Protein 3M33 (pdb70)

Radius of gyration: 22.01 Å; Cα contacts (8 Å, |Δi|>4): 897; chains: 2; bounding box: 43×54×57 Å

Secondary structure (DSSP, 8-state):
-HHHHHHHHHHTTTS--S--EESSS-TTHHHHHHHHHH--TT-EEEEES-TTSHHHHHHGGGSSEEEEEES-HHHHHHHHHH-TTSEEEE--S-SSPPTT----EEEEEEES--SGGGGGHHHHEEEEEEEEEEESSS--THHHHHHHHTTPEEEEEEEEEEEEE--SHHHH----------HHHHHHH--TT--EEEEEEEEEEE--/--HHHHHHHHHHS-SS--EESSS-TTHHHHHHHHHH--TT-EEEEE--TT-HHHHHHGGGSSEEEEEES-HHHHHHHHHH-TTSEEEE--S-SSPPTT----EEEEEEES--GGGGGGHHHHEEEEEEEEEEESSS--THHHHHHHHTT-EEEEEEEEEEEEE--SHHHH----------HHHHHTT--TT--EEEEEEEEEEE---

Nearest PDB structures (foldseek):
  3m33-assembly1_A  TM=1.005E+00  e=6.897E-48  Deinococcus radiodurans
  3px3-assembly1_D  TM=5.861E-01  e=2.150E-07  Streptomyces fradiae
  3px2-assembly1_D  TM=5.659E-01  e=1.364E-07  Streptomyces fradiae
  6nvm-assembly1_A  TM=5.833E-01  e=5.005E-07  Saccharopolyspora erythraea
  6m81-assembly1_C-2  TM=5.749E-01  e=4.690E-07  Streptomyces fradiae

Foldseek 3Di:
DVVVVVVLCQQCVQHQNFDKDFPDDDQCPVLVVVLQVQAALAFFEEEEACRLAPPCLVVVVRHVAYEYEDADPVRVVSNCVSHVRYHYDHDPLDDDDPPPSDDAGQEYEYEQHDLCVLLCNVVHHDANHKYKYKHFAQDDPVNVVSNVVVQKFWPDKDRDKTKMARQDPVRQCSCVCPHGDDVVCQVPPQDNSSTDIGIMMITMIHRD/DCVVLCVQLCVVPVVFDKDFPDDDQCVVVVVVVLVQFALAFAEEEAACQLPPCCLVCVVSHVAYEYEHQDPSSQVNNCVSRVRHHYDNDHLDDDDPPPSDDAGQEYEYEQHDLNNLLCCVVHHDANHKYKYKHFAQDDPVNVVSCVVVQKDWPDKDKTKTKMARQDPVSVCCCVVPHGDDPVVQVVDQDNRHTDIGIMIITMIHRPD

CATH classification: 3.40.50.150

Sequence (415 aa):
RESYDRLARELGGYRHPWARVLSGPDPELTFDLWLSRLLTPQTRVLEAGCGHGPDAARFGPQAARWAAYDFSPELLKLARANAPHADVYEWNGKGELPAGLGAPFGLIVSRRGPTSVILRLPELAAPDAHFLYVGPRLNVPEVPERLAAVGWDIVAEDHVSVLAHAPTWEDWQRGEFGKLARRADWDAEATVRGPYREERHLVLARQLSYDRLARELGGYRHPWARVLSGPDPELTFDLWLSRLLTPQTRVLEAGCGHGPDAARFGPQAARWAAYDFSPELLKLARANAPHADVYEWNGKGELPAGLGAPFGLIVSRRGPTSVILRLPELAAPDAHFLYVGPRLNVPEVPERLAAVGWDIVAEDHVSVLAHAPTWEDWQRGEFGKLARRADWDAEATVRGPYREERHLVLARQLG

InterPro domains:
  IPR029063 S-adenosyl-L-methionine-dependent methyltransferase superfamily [G3DSA:3.40.50.150] (1-223)
  IPR029063 S-adenosyl-L-methionine-dependent methyltransferase superfamily [SSF53335] (6-173)

B-factor: mean 53.89, std 21.98, range [25.3, 152.82]

Solvent-accessible surface area: 19216 Å² total

Structure (mmCIF, N/CA/C/O backbone):
data_3M33
#
_entry.id   3M33
#
_cell.length_a   104.579
_cell.length_b   104.579
_cell.length_c   125.880
_cell.angle_alpha   90.00
_cell.angle_beta   90.00
_cell.angle_gamma   120.00
#
_symmetry.space_group_name_H-M   'P 62'
#
loop_
_entity.id
_entity.type
_entity.pdbx_description
1 polymer 'Uncharacterized protein'
2 non-polymer 'CHLORIDE ION'
3 non-polymer 'SULFATE ION'
4 non-polymer GLYCEROL
5 water water
#
loop_
_atom_site.group_PDB
_atom_site.id
_atom_site.type_symbol
_atom_site.label_atom_id
_atom_site.label_alt_id
_atom_site.label_comp_id
_atom_site.label_asym_id
_atom_site.label_entity_id
_atom_site.label_seq_id
_atom_site.pdbx_PDB_ins_code
_atom_site.Cartn_x
_atom_site.Cartn_y
_atom_site.Cartn_z
_atom_site.occupancy
_atom_site.B_iso_or_equiv
_atom_site.auth_seq_id
_atom_site.auth_comp_id
_atom_site.auth_asym_id
_atom_site.auth_atom_id
_atom_site.pdbx_PDB_model_num
ATOM 1 N N . ARG A 1 8 ? -9.191 62.325 9.286 1.00 133.64 5 ARG A N 1
ATOM 2 C CA . ARG A 1 8 ? -10.147 61.229 9.402 1.00 135.14 5 ARG A CA 1
ATOM 3 C C . ARG A 1 8 ? -9.616 60.138 10.326 1.00 135.32 5 ARG A C 1
ATOM 4 O O . ARG A 1 8 ? -8.409 60.042 10.557 1.00 132.06 5 ARG A O 1
ATOM 6 N N . GLU A 1 9 ? -10.523 59.322 10.857 1.00 138.13 6 GLU A N 1
ATOM 7 C CA . GLU A 1 9 ? -10.146 58.229 11.746 1.00 137.01 6 GLU A CA 1
ATOM 8 C C . GLU A 1 9 ? -9.646 57.045 10.930 1.00 136.76 6 GLU A C 1
ATOM 9 O O . GLU A 1 9 ? -8.865 56.225 11.417 1.00 135.65 6 GLU A O 1
ATOM 15 N N . SER A 1 10 ? -10.099 56.965 9.683 1.00 137.89 7 SER A N 1
ATOM 16 C CA . SER A 1 10 ? -9.670 55.905 8.781 1.00 136.34 7 SER A CA 1
ATOM 17 C C . SER A 1 10 ? -8.179 56.024 8.481 1.00 132.88 7 SER A C 1
ATOM 18 O O . SER A 1 10 ? -7.519 55.030 8.173 1.00 129.19 7 SER A O 1
ATOM 21 N N . TYR A 1 11 ? -7.657 57.246 8.579 1.00 131.49 8 TYR A N 1
ATOM 22 C CA . TYR A 1 11 ? -6.234 57.498 8.366 1.00 125.09 8 TYR A CA 1
AT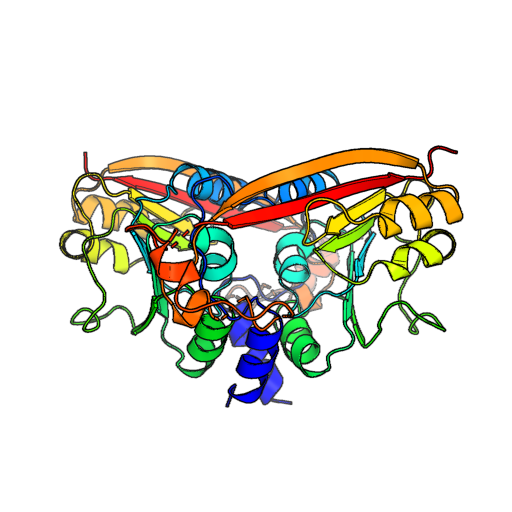OM 23 C C . TYR A 1 11 ? -5.395 57.077 9.568 1.00 117.02 8 TYR A C 1
ATOM 24 O O . TYR A 1 11 ? -4.359 56.430 9.416 1.00 115.31 8 TYR A O 1
ATOM 33 N N . ASP A 1 12 ? -5.841 57.453 10.762 1.00 110.56 9 ASP A N 1
ATOM 34 C CA . ASP A 1 12 ? -5.136 57.084 11.983 1.00 102.91 9 ASP A CA 1
ATOM 35 C C . ASP A 1 12 ? -4.956 55.569 12.062 1.00 90.86 9 ASP A C 1
ATOM 36 O O . ASP A 1 12 ? -3.843 55.082 12.264 1.00 87.92 9 ASP A O 1
ATOM 41 N N . ARG A 1 13 ? -6.051 54.831 11.890 1.00 81.17 10 ARG A N 1
ATOM 42 C CA . ARG A 1 13 ? -5.998 53.372 11.909 1.00 76.68 10 ARG A CA 1
ATOM 43 C C . ARG A 1 13 ? -4.940 52.884 10.929 1.00 64.97 10 ARG A C 1
ATOM 44 O O . ARG A 1 13 ? -4.027 52.154 11.301 1.00 61.05 10 ARG A O 1
ATOM 52 N N . LEU A 1 14 ? -5.069 53.306 9.676 1.00 63.67 11 LEU A N 1
ATOM 53 C CA . LEU A 1 14 ? -4.118 52.929 8.641 1.00 62.47 11 LEU A CA 1
ATOM 54 C C . LEU A 1 14 ? -2.694 53.202 9.110 1.00 58.18 11 LEU A C 1
ATOM 55 O O . LEU A 1 14 ? -1.823 52.324 9.039 1.00 58.91 11 LEU A O 1
ATOM 60 N N . ALA A 1 15 ? -2.476 54.415 9.615 1.00 57.16 12 ALA A N 1
ATOM 61 C CA . ALA A 1 15 ? -1.158 54.836 10.096 1.00 59.63 12 ALA A CA 1
ATOM 62 C C . ALA A 1 15 ? -0.661 53.993 11.277 1.00 52.64 12 ALA A C 1
ATOM 63 O O . ALA A 1 15 ? 0.488 53.567 11.298 1.00 52.14 12 ALA A O 1
ATOM 65 N N . ARG A 1 16 ? -1.528 53.752 12.257 1.00 56.42 13 ARG A N 1
ATOM 66 C CA . ARG A 1 16 ? -1.167 52.873 13.361 1.00 57.34 13 ARG A CA 1
ATOM 67 C C . ARG A 1 16 ? -0.764 51.530 12.791 1.00 55.78 13 ARG A C 1
ATOM 68 O O . ARG A 1 16 ? 0.226 50.940 13.222 1.00 49.00 13 ARG A O 1
ATOM 76 N N . GLU A 1 17 ? -1.521 51.059 11.801 1.00 49.73 14 GLU A N 1
ATOM 77 C CA . GLU A 1 17 ? -1.295 49.724 11.263 1.00 56.22 14 GLU A CA 1
ATOM 78 C C . GLU A 1 17 ? -0.018 49.601 10.416 1.00 58.84 14 GLU A C 1
ATOM 79 O O . GLU A 1 17 ? 0.799 48.704 10.650 1.00 52.55 14 GLU A O 1
ATOM 85 N N . LEU A 1 18 ? 0.181 50.506 9.463 1.00 56.76 15 LEU A N 1
ATOM 86 C CA . LEU A 1 18 ? 1.400 50.447 8.667 1.00 53.48 15 LEU A CA 1
ATOM 87 C C . LEU A 1 18 ? 2.611 50.730 9.556 1.00 53.42 15 LEU A C 1
ATOM 88 O O . LEU A 1 18 ? 3.710 50.250 9.283 1.00 53.33 15 LEU A O 1
ATOM 93 N N . GLY A 1 19 ? 2.396 51.484 10.634 1.00 57.63 16 GLY A N 1
ATOM 94 C CA . GLY A 1 19 ? 3.478 51.857 11.534 1.00 58.93 16 GLY A CA 1
ATOM 95 C C . GLY A 1 19 ? 3.696 50.945 12.736 1.00 57.40 16 GLY A C 1
ATOM 96 O O . GLY A 1 19 ? 4.581 51.196 13.559 1.00 54.09 16 GLY A O 1
ATOM 97 N N . GLY A 1 20 ? 2.906 49.878 12.824 1.00 54.56 17 GLY A N 1
ATOM 98 C CA . GLY A 1 20 ? 2.907 48.999 13.984 1.00 58.52 17 GLY A CA 1
ATOM 99 C C . GLY A 1 20 ? 4.256 48.527 14.514 1.00 57.28 17 GLY A C 1
ATOM 100 O O . GLY A 1 20 ? 4.400 48.311 15.719 1.00 59.44 17 GLY A O 1
ATOM 101 N N . TYR A 1 21 ? 5.234 48.359 13.625 1.00 47.01 18 TYR A N 1
ATOM 102 C CA . TYR A 1 21 ? 6.557 47.853 14.007 1.00 47.46 18 TYR A CA 1
ATOM 103 C C . TYR A 1 21 ? 7.652 48.927 13.933 1.00 49.85 18 TYR A C 1
ATOM 104 O O . TYR A 1 21 ? 8.848 48.607 13.895 1.00 42.52 18 TYR A O 1
ATOM 113 N N . ARG A 1 22 ? 7.244 50.198 13.931 1.00 39.48 19 ARG A N 1
ATOM 114 C CA . ARG A 1 22 ? 8.204 51.307 13.946 1.00 45.97 19 ARG A CA 1
ATOM 115 C C . ARG A 1 22 ? 7.944 52.276 15.105 1.00 49.67 19 ARG A C 1
ATOM 116 O O . ARG A 1 22 ? 6.899 52.229 15.751 1.00 48.47 19 ARG A O 1
ATOM 124 N N . HIS A 1 23 ? 8.901 53.157 15.364 1.00 48.96 20 HIS A N 1
ATOM 125 C CA . HIS A 1 23 ? 8.676 54.273 16.264 1.00 46.04 20 HIS A CA 1
ATOM 126 C C . HIS A 1 23 ? 7.885 55.346 15.503 1.00 51.00 20 HIS A C 1
ATOM 127 O O . HIS A 1 23 ? 8.236 55.670 14.383 1.00 52.87 20 HIS A O 1
ATOM 134 N N . PRO A 1 24 ? 6.803 55.875 16.108 1.00 48.56 21 PRO A N 1
ATOM 135 C CA . PRO A 1 24 ? 5.795 56.758 15.481 1.00 49.62 21 PRO A CA 1
ATOM 136 C C . PRO A 1 24 ? 6.211 58.220 15.321 1.00 51.73 21 PRO A C 1
ATOM 137 O O . PRO A 1 24 ? 5.576 58.956 14.570 1.00 54.21 21 PRO A O 1
ATOM 141 N N . TRP A 1 25 ? 7.241 58.641 16.043 1.00 49.94 22 TRP A N 1
ATOM 142 C CA . TRP A 1 25 ? 7.655 60.035 16.026 1.00 48.87 22 TRP A CA 1
ATOM 143 C C . TRP A 1 25 ? 8.673 60.309 14.912 1.00 49.69 22 TRP A C 1
ATOM 144 O O . TRP A 1 25 ? 9.332 59.396 14.430 1.00 49.73 22 TRP A O 1
ATOM 155 N N . ALA A 1 26 ? 8.765 61.563 14.486 1.00 40.30 23 ALA A N 1
ATOM 156 C CA . ALA A 1 26 ? 9.788 61.983 13.546 1.00 44.94 23 ALA A CA 1
ATOM 157 C C . ALA A 1 26 ? 11.148 61.948 14.240 1.00 50.33 23 ALA A C 1
ATOM 158 O O . ALA A 1 26 ? 11.263 62.345 15.401 1.00 41.80 23 ALA A O 1
ATOM 160 N N . ARG A 1 27 ? 12.170 61.465 13.532 1.00 47.54 24 ARG A N 1
ATOM 161 C CA . ARG A 1 27 ? 13.516 61.356 14.092 1.00 40.42 24 ARG A CA 1
ATOM 162 C C . ARG A 1 27 ? 14.545 61.382 12.978 1.00 40.57 24 ARG A C 1
ATOM 163 O O . ARG A 1 27 ? 14.277 60.894 11.880 1.00 42.52 24 ARG A O 1
ATOM 171 N N . VAL A 1 28 ? 15.712 61.961 13.260 1.00 40.30 25 VAL A N 1
ATOM 172 C CA . VAL A 1 28 ? 16.852 61.931 12.346 1.00 39.27 25 VAL A CA 1
ATOM 173 C C . VAL A 1 28 ? 18.011 61.169 13.008 1.00 43.80 25 VAL A C 1
ATOM 174 O O . VAL A 1 28 ? 18.411 61.480 14.132 1.00 40.75 25 VAL A O 1
ATOM 178 N N . LEU A 1 29 ? 18.550 60.173 12.317 1.00 43.16 26 LEU A N 1
ATOM 179 C CA . LEU A 1 29 ? 19.683 59.412 12.838 1.00 38.26 26 LEU A CA 1
ATOM 180 C C . LEU A 1 29 ? 20.973 60.203 12.650 1.00 40.23 26 LEU A C 1
ATOM 181 O O . LEU A 1 29 ? 21.221 60.726 11.563 1.00 44.24 26 LEU A O 1
ATOM 186 N N . SER A 1 30 ? 21.799 60.289 13.694 1.00 39.12 27 SER A N 1
ATOM 187 C CA . SER A 1 30 ? 23.132 60.875 13.547 1.00 34.72 27 SER A CA 1
ATOM 188 C C . SER A 1 30 ? 24.150 59.837 13.101 1.00 33.98 27 SER A C 1
ATOM 189 O O . SER A 1 30 ? 25.251 60.178 12.714 1.00 39.90 27 SER A O 1
ATOM 192 N N . GLY A 1 31 ? 23.796 58.562 13.176 1.00 34.35 28 GLY A N 1
ATOM 193 C CA . GLY A 1 31 ? 24.684 57.508 12.692 1.00 32.19 28 GLY A CA 1
ATOM 194 C C . GLY A 1 31 ? 23.914 56.459 11.887 1.00 37.26 28 GLY A C 1
ATOM 195 O O . GLY A 1 31 ? 22.738 56.643 11.626 1.00 38.73 28 GLY A O 1
ATOM 196 N N . PRO A 1 32 ? 24.584 55.364 11.486 1.00 36.78 29 PRO A N 1
ATOM 197 C CA . PRO A 1 32 ? 24.000 54.305 10.649 1.00 35.69 29 PRO A CA 1
ATOM 198 C C . PRO A 1 32 ? 22.735 53.705 11.271 1.00 39.89 29 PRO A C 1
ATOM 199 O O . PRO A 1 32 ? 22.692 53.502 12.485 1.00 36.45 29 PRO A O 1
ATOM 203 N N . ASP A 1 33 ? 21.739 53.406 10.443 1.00 32.11 30 ASP A N 1
ATOM 204 C CA . ASP A 1 33 ? 20.494 52.794 10.911 1.00 34.35 30 ASP A CA 1
ATOM 205 C C . ASP A 1 33 ? 20.849 51.575 11.721 1.00 31.02 30 ASP A C 1
ATOM 206 O O . ASP A 1 33 ? 21.603 50.745 11.254 1.00 33.72 30 ASP A O 1
ATOM 211 N N . PRO A 1 34 ? 20.305 51.453 12.941 1.00 33.39 31 PRO A N 1
ATOM 212 C CA . PRO A 1 34 ? 20.712 50.337 13.802 1.00 36.63 31 PRO A CA 1
ATOM 213 C C . PRO A 1 34 ? 20.135 48.986 13.382 1.00 42.17 31 PRO A C 1
ATOM 214 O O . PRO A 1 34 ? 20.433 47.992 14.046 1.00 39.68 31 PRO A O 1
ATOM 218 N N . GLU A 1 35 ? 19.340 48.931 12.314 1.00 38.16 32 GLU A N 1
ATOM 219 C CA . GLU A 1 35 ? 18.872 47.633 11.810 1.00 34.08 32 GLU A CA 1
ATOM 220 C C . GLU A 1 35 ? 19.601 47.172 10.554 1.00 29.55 32 GLU A C 1
ATOM 221 O O . GLU A 1 35 ? 19.272 46.133 10.001 1.00 36.13 32 GLU A O 1
ATOM 227 N N . LEU A 1 36 ? 20.607 47.919 10.107 1.00 31.44 33 LEU A N 1
ATOM 228 C CA . LEU A 1 36 ? 21.380 47.490 8.928 1.00 35.39 33 LEU A CA 1
ATOM 229 C C . LEU A 1 36 ? 21.976 46.092 9.101 1.00 39.22 33 LEU A C 1
ATOM 230 O O . LEU A 1 36 ? 22.010 45.308 8.154 1.00 38.40 33 LEU A O 1
ATOM 235 N N . THR A 1 37 ? 22.449 45.781 10.306 1.00 35.61 34 THR A N 1
ATOM 236 C CA . THR A 1 37 ? 23.137 44.509 10.530 1.00 36.82 34 THR A CA 1
ATOM 237 C C . THR A 1 37 ? 22.141 43.375 10.422 1.00 32.62 34 THR A C 1
ATOM 238 O O . THR A 1 37 ? 22.446 42.317 9.878 1.00 36.39 34 THR A O 1
ATOM 242 N N . PHE A 1 38 ? 20.926 43.622 10.902 1.00 29.92 35 PHE A N 1
ATOM 243 C CA . PHE A 1 38 ? 19.859 42.638 10.810 1.00 26.14 35 PHE A CA 1
ATOM 244 C C . PHE A 1 38 ? 19.552 42.332 9.338 1.00 32.40 35 PHE A C 1
ATOM 245 O O . PHE A 1 38 ? 19.378 41.177 8.962 1.00 34.19 35 PHE A O 1
ATOM 253 N N . ASP A 1 39 ? 19.482 43.364 8.504 1.00 34.14 36 ASP A N 1
ATOM 254 C CA . ASP A 1 39 ? 19.228 43.150 7.076 1.00 35.60 36 ASP A CA 1
ATOM 255 C C . ASP A 1 39 ? 20.343 42.325 6.458 1.00 31.01 36 ASP A C 1
ATOM 256 O O . ASP A 1 39 ? 20.079 41.430 5.676 1.00 36.22 36 ASP A O 1
ATOM 261 N N . LEU A 1 40 ? 21.592 42.659 6.777 1.00 37.52 37 LEU A N 1
ATOM 262 C CA . LEU A 1 40 ? 22.725 41.889 6.273 1.00 32.70 37 LEU A CA 1
ATOM 263 C C . LEU A 1 40 ? 22.667 40.423 6.708 1.00 34.38 37 LEU A C 1
ATOM 264 O O . LEU A 1 40 ? 22.893 39.528 5.905 1.00 32.54 37 LEU A O 1
ATOM 269 N N . TRP A 1 41 ? 22.388 40.179 7.988 1.00 28.63 38 TRP A N 1
ATOM 270 C CA . TRP A 1 41 ? 22.348 38.810 8.490 1.00 30.79 38 TRP A CA 1
ATOM 271 C C . TRP A 1 41 ? 21.222 38.038 7.799 1.00 39.93 38 TRP A C 1
ATOM 272 O O . TRP A 1 41 ? 21.387 36.878 7.418 1.00 37.21 38 TRP A O 1
ATOM 283 N N . LEU A 1 42 ? 20.072 38.689 7.642 1.00 33.24 39 LEU A N 1
ATOM 284 C CA . LEU A 1 42 ? 18.928 38.030 7.030 1.00 34.06 39 LEU A CA 1
ATOM 285 C C . LEU A 1 42 ? 19.260 37.656 5.585 1.00 30.72 39 LEU A C 1
ATOM 286 O O . LEU A 1 42 ? 19.042 36.538 5.146 1.00 37.10 39 LEU A O 1
ATOM 291 N N . SER A 1 43 ? 19.819 38.610 4.855 1.00 37.96 40 SER A N 1
ATOM 292 C CA . SER A 1 43 ? 20.182 38.374 3.474 1.00 40.59 40 SER A CA 1
ATOM 293 C C . SER A 1 43 ? 21.140 37.181 3.323 1.00 41.64 40 SER A C 1
ATOM 294 O O . SER A 1 43 ? 20.966 36.362 2.418 1.00 36.61 40 SER A O 1
ATOM 297 N N . ARG A 1 44 ? 22.133 37.069 4.211 1.00 39.52 41 ARG A N 1
ATOM 298 C CA . ARG A 1 44 ? 23.092 35.959 4.143 1.00 36.94 41 ARG A CA 1
ATOM 299 C C . ARG A 1 44 ? 22.416 34.609 4.359 1.00 41.69 41 ARG A C 1
ATOM 300 O O . ARG A 1 44 ? 22.868 33.595 3.843 1.00 43.37 41 ARG A O 1
ATOM 308 N N . LEU A 1 45 ? 21.338 34.593 5.139 1.00 43.24 42 LEU A N 1
ATOM 309 C CA . LEU A 1 45 ? 20.642 33.345 5.474 1.00 32.09 42 LEU A CA 1
ATOM 310 C C . LEU A 1 45 ? 19.647 32.828 4.417 1.00 36.59 42 LEU A C 1
ATOM 311 O O . LEU A 1 45 ? 19.116 31.727 4.555 1.00 40.70 42 LEU A O 1
ATOM 316 N N . LEU A 1 46 ? 19.374 33.611 3.381 1.00 34.28 43 LEU A N 1
ATOM 317 C CA . LEU A 1 46 ? 18.334 33.225 2.419 1.00 34.62 43 LEU A CA 1
ATOM 318 C C . LEU A 1 46 ? 18.925 32.554 1.178 1.00 35.48 43 LEU A C 1
ATOM 319 O O . LEU A 1 46 ? 19.822 33.100 0.546 1.00 34.54 43 LEU A O 1
ATOM 324 N N . THR A 1 47 ? 18.411 31.379 0.831 1.00 37.05 44 THR A N 1
ATOM 325 C CA . THR A 1 47 ? 18.793 30.714 -0.412 1.00 38.08 44 THR A CA 1
ATOM 326 C C . THR A 1 47 ? 17.525 30.250 -1.115 1.00 34.16 44 THR A C 1
ATOM 327 O O . THR A 1 47 ? 16.470 30.191 -0.486 1.00 38.77 44 THR A O 1
ATOM 331 N N . PRO A 1 48 ? 17.621 29.901 -2.412 1.00 37.44 45 PRO A N 1
ATOM 332 C CA . PRO A 1 48 ? 16.433 29.444 -3.149 1.00 40.45 45 PRO A CA 1
ATOM 333 C C . PRO A 1 48 ? 15.895 28.115 -2.621 1.00 42.87 45 PRO A C 1
ATOM 334 O O . PRO A 1 48 ? 14.887 27.644 -3.125 1.00 46.08 45 PRO A O 1
ATOM 338 N N . GLN A 1 49 ? 16.556 27.517 -1.632 1.00 38.07 46 GLN A N 1
ATOM 339 C CA . GLN A 1 49 ? 16.019 26.330 -0.973 1.00 38.78 46 GLN A CA 1
ATOM 340 C C . GLN A 1 49 ? 15.394 26.637 0.398 1.00 42.41 46 GLN A C 1
ATOM 341 O O . GLN A 1 49 ? 14.795 25.768 1.007 1.00 46.42 46 GLN A O 1
ATOM 347 N N . THR A 1 50 ? 15.542 27.860 0.898 1.00 40.12 47 THR A N 1
ATOM 348 C CA . THR A 1 50 ? 15.105 28.174 2.271 1.00 39.14 47 THR A CA 1
ATOM 349 C C . THR A 1 50 ? 13.594 28.347 2.422 1.00 34.28 47 THR A C 1
ATOM 350 O O . THR A 1 50 ? 12.988 29.137 1.702 1.00 39.80 47 THR A O 1
ATOM 354 N N . ARG A 1 51 ? 13.002 27.619 3.368 1.00 35.11 48 ARG A N 1
ATOM 355 C CA . ARG A 1 51 ? 11.609 27.816 3.764 1.00 38.29 48 ARG A CA 1
ATOM 356 C C . ARG A 1 51 ? 11.543 28.749 4.967 1.00 36.27 48 ARG A C 1
ATOM 357 O O . ARG A 1 51 ? 12.055 28.430 6.044 1.00 37.79 48 ARG A O 1
ATOM 365 N N . VAL A 1 52 ? 10.888 29.888 4.789 1.00 34.19 49 VAL A N 1
ATOM 366 C CA . VAL A 1 52 ? 10.875 30.921 5.808 1.00 32.56 49 VAL A CA 1
ATOM 367 C C . VAL A 1 52 ? 9.506 31.049 6.468 1.00 32.02 49 VAL A C 1
ATOM 368 O O . VAL A 1 52 ? 8.474 30.957 5.805 1.00 36.43 49 VAL A O 1
ATOM 372 N N . LEU A 1 53 ? 9.514 31.236 7.782 1.00 31.97 50 LEU A N 1
ATOM 373 C CA . LEU A 1 53 ? 8.337 31.665 8.519 1.00 33.65 50 LEU A CA 1
ATOM 374 C C . LEU A 1 53 ? 8.626 33.011 9.173 1.00 35.08 50 LEU A C 1
ATOM 375 O O . LEU A 1 53 ? 9.584 33.146 9.949 1.00 34.83 50 LEU A O 1
ATOM 380 N N . GLU A 1 54 ? 7.808 34.011 8.851 1.00 32.65 51 GLU A N 1
ATOM 381 C CA . GLU A 1 54 ? 7.956 35.333 9.447 1.00 32.13 51 GLU A CA 1
ATOM 382 C C . GLU A 1 54 ? 6.829 35.612 10.421 1.00 37.43 51 GLU A C 1
ATOM 383 O O . GLU A 1 54 ? 5.662 35.612 10.040 1.00 33.69 51 GLU A O 1
ATOM 389 N N . ALA A 1 55 ? 7.180 35.844 11.678 1.00 31.59 52 ALA A N 1
ATOM 390 C CA . ALA A 1 55 ? 6.192 36.201 12.693 1.00 33.71 52 ALA A CA 1
ATOM 391 C C . ALA A 1 55 ? 5.937 37.707 12.700 1.00 32.15 52 ALA A C 1
ATOM 392 O O . ALA A 1 55 ? 6.874 38.517 12.751 1.00 34.75 52 ALA A O 1
ATOM 394 N N . GLY A 1 56 ? 4.667 38.085 12.631 1.00 33.72 53 GLY A N 1
ATOM 395 C CA . GLY A 1 56 ? 4.273 39.487 12.694 1.00 31.24 53 GLY A CA 1
ATOM 396 C C . GLY A 1 56 ? 4.617 40.258 11.437 1.00 38.33 53 GLY A C 1
ATOM 397 O O . GLY A 1 56 ? 5.341 41.254 11.514 1.00 35.89 53 GLY A O 1
ATOM 398 N N . CYS A 1 57 ? 4.082 39.832 10.286 1.00 32.51 54 CYS A N 1
ATOM 399 C CA . CYS A 1 57 ? 4.525 40.395 9.001 1.00 39.66 54 CYS A CA 1
ATOM 400 C C . CYS A 1 57 ? 3.948 41.778 8.706 1.00 44.90 54 CYS A C 1
ATOM 401 O O . CYS A 1 57 ? 4.386 42.440 7.758 1.00 43.61 54 CYS A O 1
ATOM 404 N N . GLY A 1 58 ? 2.964 42.222 9.487 1.00 37.60 55 GLY A N 1
ATOM 405 C CA . GLY A 1 58 ? 2.357 43.514 9.190 1.00 34.19 55 GLY A CA 1
ATOM 406 C C . GLY A 1 58 ? 1.861 43.570 7.747 1.00 40.70 55 GLY A C 1
ATOM 407 O O . GLY A 1 58 ? 1.184 42.639 7.281 1.00 35.75 55 GLY A O 1
ATOM 408 N N . HIS A 1 59 ? 2.192 44.643 7.028 1.00 36.47 56 HIS A N 1
ATOM 409 C CA . HIS A 1 59 ? 1.698 44.807 5.650 1.00 36.65 56 HIS A CA 1
ATOM 410 C C . HIS A 1 59 ? 2.671 44.213 4.615 1.00 40.75 56 HIS A C 1
ATOM 411 O O . HIS A 1 59 ? 2.637 44.568 3.438 1.00 39.38 56 HIS A O 1
ATOM 418 N N . GLY A 1 60 ? 3.546 43.321 5.069 1.00 35.10 57 GLY A N 1
ATOM 419 C CA . GLY A 1 60 ? 4.456 42.594 4.190 1.00 33.46 57 GLY A CA 1
ATOM 420 C C . GLY A 1 60 ? 5.739 43.267 3.697 1.00 36.22 57 GLY A C 1
ATOM 421 O O . GLY A 1 60 ? 6.270 42.895 2.642 1.00 38.38 57 GLY A O 1
ATOM 422 N N . PRO A 1 61 ? 6.267 44.248 4.442 1.00 33.55 58 PRO A N 1
ATOM 423 C CA . PRO A 1 61 ? 7.443 44.882 3.835 1.00 31.14 58 PRO A CA 1
ATOM 424 C C . PRO A 1 61 ? 8.592 43.891 3.665 1.00 39.27 58 PRO A C 1
ATOM 425 O O . PRO A 1 61 ? 9.289 43.935 2.651 1.00 36.52 58 PRO A O 1
ATOM 429 N N . ASP A 1 62 ? 8.813 43.016 4.643 1.00 32.52 59 ASP A N 1
ATOM 430 C CA . ASP A 1 62 ? 9.924 42.082 4.517 1.00 29.97 59 ASP A CA 1
ATOM 431 C C . ASP A 1 62 ? 9.582 40.926 3.582 1.00 34.60 59 ASP A C 1
ATOM 432 O O . ASP A 1 62 ? 10.440 40.446 2.840 1.00 32.53 59 ASP A O 1
ATOM 437 N N . ALA A 1 63 ? 8.333 40.476 3.611 1.00 32.85 60 ALA A N 1
ATOM 438 C CA . ALA A 1 63 ? 7.899 39.468 2.662 1.00 36.10 60 ALA A CA 1
ATOM 439 C C . ALA A 1 63 ? 8.188 39.957 1.241 1.00 38.63 60 ALA A C 1
ATOM 440 O O . ALA A 1 63 ? 8.695 39.212 0.406 1.00 38.46 60 ALA A O 1
ATOM 442 N N . ALA A 1 64 ? 7.886 41.220 0.970 1.00 38.75 61 ALA A N 1
ATOM 443 C CA . ALA A 1 64 ? 8.028 41.745 -0.377 1.00 35.01 61 ALA A CA 1
ATOM 444 C C . ALA A 1 64 ? 9.486 41.902 -0.725 1.00 42.17 61 ALA A C 1
ATOM 445 O O . ALA A 1 64 ? 9.918 41.606 -1.820 1.00 44.56 61 ALA A O 1
ATOM 447 N N . ARG A 1 65 ? 10.251 42.387 0.226 1.00 36.03 62 ARG A N 1
ATOM 448 C CA . ARG A 1 65 ? 11.631 42.715 -0.040 1.00 33.20 62 ARG A CA 1
ATOM 449 C C . ARG A 1 65 ? 12.607 41.511 -0.034 1.00 46.95 62 ARG A C 1
ATOM 450 O O . ARG A 1 65 ? 13.542 41.465 -0.841 1.00 39.93 62 ARG A O 1
ATOM 458 N N . PHE A 1 66 ? 12.401 40.547 0.867 1.00 36.66 63 PHE A N 1
ATOM 459 C CA . PHE A 1 66 ? 13.325 39.409 1.005 1.00 37.10 63 PHE A CA 1
ATOM 460 C C . PHE A 1 66 ? 12.697 38.112 0.530 1.00 42.76 63 PHE A C 1
ATOM 461 O O . PHE A 1 66 ? 13.400 37.158 0.201 1.00 50.42 63 PHE A O 1
ATOM 469 N N . GLY A 1 67 ? 11.373 38.081 0.524 1.00 33.35 64 GLY A N 1
ATOM 470 C CA . GLY A 1 67 ? 10.608 36.907 0.145 1.00 44.06 64 GLY A CA 1
ATOM 471 C C . GLY A 1 67 ? 10.990 36.210 -1.153 1.00 38.99 64 GLY A C 1
ATOM 472 O O . GLY A 1 67 ? 11.067 34.983 -1.191 1.00 35.20 64 GLY A O 1
ATOM 473 N N . PRO A 1 68 ? 11.224 36.974 -2.231 1.00 37.27 65 PRO A N 1
ATOM 474 C CA . PRO A 1 68 ? 11.542 36.283 -3.486 1.00 37.88 65 PRO A CA 1
ATOM 475 C C . PRO A 1 68 ? 12.875 35.534 -3.450 1.00 39.50 65 PRO A C 1
ATOM 476 O O . PRO A 1 68 ? 13.127 34.713 -4.329 1.00 40.62 65 PRO A O 1
ATOM 480 N N . GLN A 1 69 ? 13.702 35.795 -2.446 1.00 37.36 66 GLN A N 1
ATOM 481 C CA . GLN A 1 69 ? 15.032 35.194 -2.386 1.00 37.46 66 GLN A CA 1
ATOM 482 C C . GLN A 1 69 ? 14.952 33.804 -1.777 1.00 38.75 66 GLN A C 1
ATOM 483 O O . GLN A 1 69 ? 15.890 33.018 -1.884 1.00 43.63 66 GLN A O 1
ATOM 489 N N . ALA A 1 70 ? 13.813 33.496 -1.166 1.00 31.34 67 ALA A N 1
ATOM 490 C CA . ALA A 1 70 ? 13.596 32.199 -0.513 1.00 30.44 67 ALA A CA 1
ATOM 491 C C . ALA A 1 70 ? 12.771 31.235 -1.374 1.00 34.02 67 ALA A C 1
ATOM 492 O O . ALA A 1 70 ? 12.130 31.644 -2.337 1.00 41.18 67 ALA A O 1
ATOM 494 N N . ALA A 1 71 ? 12.780 29.954 -1.020 1.00 39.16 68 ALA A N 1
ATOM 495 C CA . ALA A 1 71 ? 11.948 28.966 -1.701 1.00 41.10 68 ALA A CA 1
ATOM 496 C C . ALA A 1 71 ? 10.486 29.230 -1.387 1.00 44.35 68 ALA A C 1
ATOM 497 O O . ALA A 1 71 ? 9.623 29.092 -2.248 1.00 43.97 68 ALA A O 1
ATOM 499 N N . ARG A 1 72 ? 10.219 29.585 -0.133 1.00 39.34 69 ARG A N 1
ATOM 500 C CA . ARG A 1 72 ? 8.864 29.895 0.322 1.00 38.34 69 ARG A CA 1
ATOM 501 C C . ARG A 1 72 ? 8.968 30.887 1.480 1.00 41.00 69 ARG A C 1
ATOM 502 O O . ARG A 1 72 ? 9.821 30.736 2.345 1.00 39.38 69 ARG A O 1
ATOM 510 N N . TRP A 1 73 ? 8.127 31.913 1.477 1.00 36.40 70 TRP A N 1
ATOM 511 C CA . TRP A 1 73 ? 8.059 32.849 2.598 1.00 40.06 70 TRP A CA 1
ATOM 512 C C . TRP A 1 73 ? 6.659 32.782 3.182 1.00 40.57 70 TRP A C 1
ATOM 513 O O . TRP A 1 73 ? 5.726 33.380 2.646 1.00 38.89 70 TRP A O 1
ATOM 524 N N . ALA A 1 74 ? 6.497 32.032 4.264 1.00 36.24 71 ALA A N 1
ATOM 525 C CA . ALA A 1 74 ? 5.219 32.011 4.962 1.00 36.29 71 ALA A CA 1
ATOM 526 C C . ALA A 1 74 ? 5.257 33.122 6.012 1.00 38.38 71 ALA A C 1
ATOM 527 O O . ALA A 1 74 ? 6.307 33.394 6.587 1.00 40.62 71 ALA A O 1
ATOM 529 N N . ALA A 1 75 ? 4.126 33.771 6.258 1.00 37.29 72 ALA A N 1
ATOM 530 C CA . ALA A 1 75 ? 4.110 34.933 7.144 1.00 38.63 72 ALA A CA 1
ATOM 531 C C . ALA A 1 75 ? 2.757 35.039 7.846 1.00 45.20 72 ALA A C 1
ATOM 532 O O . ALA A 1 75 ? 1.725 34.670 7.266 1.00 43.28 72 ALA A O 1
ATOM 534 N N . TYR A 1 76 ? 2.739 35.543 9.079 1.00 33.23 73 TYR A N 1
ATOM 535 C CA . TYR A 1 76 ? 1.447 35.760 9.736 1.00 28.79 73 TYR A CA 1
ATOM 536 C C . TYR A 1 76 ? 1.355 37.014 10.571 1.00 33.53 73 TYR A C 1
ATOM 537 O O . TYR A 1 76 ? 2.348 37.490 11.120 1.00 36.71 73 TYR A O 1
ATOM 546 N N . ASP A 1 77 ? 0.139 37.539 10.668 1.00 40.56 74 ASP A N 1
ATOM 547 C CA . ASP A 1 77 ? -0.177 38.576 11.631 1.00 38.07 74 ASP A CA 1
ATOM 548 C C . ASP A 1 77 ? -1.651 38.508 12.013 1.00 42.09 74 ASP A C 1
ATOM 549 O O . ASP A 1 77 ? -2.410 37.687 11.472 1.00 38.32 74 ASP A O 1
ATOM 554 N N . PHE A 1 78 ? -2.055 39.365 12.949 1.00 36.82 75 PHE A N 1
ATOM 555 C CA . PHE A 1 78 ? -3.412 39.307 13.500 1.00 42.29 75 PHE A CA 1
ATOM 556 C C . PHE A 1 78 ? -4.473 40.044 12.668 1.00 41.32 75 PHE A C 1
ATOM 557 O O . PHE A 1 78 ? -5.543 39.503 12.409 1.00 48.25 75 PHE A O 1
ATOM 565 N N . SER A 1 79 ? -4.176 41.274 12.263 1.00 40.35 76 SER A N 1
ATOM 566 C CA . SER A 1 79 ? -5.160 42.132 11.593 1.00 49.70 76 SER A CA 1
ATOM 567 C C . SER A 1 79 ? -5.519 41.670 10.179 1.00 47.64 76 SER A C 1
ATOM 568 O O . SER A 1 79 ? -4.665 41.638 9.297 1.00 56.75 76 SER A O 1
ATOM 571 N N . PRO A 1 80 ? -6.792 41.318 9.958 1.00 51.28 77 PRO A N 1
ATOM 572 C CA . PRO A 1 80 ? -7.249 40.796 8.661 1.00 53.87 77 PRO A CA 1
ATOM 573 C C . PRO A 1 80 ? -7.062 41.807 7.530 1.00 56.88 77 PRO A C 1
ATOM 574 O O . PRO A 1 80 ? -6.633 41.434 6.434 1.00 58.22 77 PRO A O 1
ATOM 578 N N . GLU A 1 81 ? -7.370 43.074 7.784 1.00 54.44 78 GLU A N 1
ATOM 579 C CA . GLU A 1 81 ? -7.279 44.072 6.726 1.00 62.83 78 GLU A CA 1
ATOM 580 C C . GLU A 1 81 ? -5.808 44.301 6.371 1.00 63.86 78 GLU A C 1
ATOM 581 O O . GLU A 1 81 ? -5.429 44.321 5.201 1.00 65.49 78 GLU A O 1
ATOM 587 N N . LEU A 1 82 ? -4.981 44.439 7.396 1.00 56.45 79 LEU A N 1
ATOM 588 C CA . LEU A 1 82 ? -3.551 44.569 7.212 1.00 51.09 79 LEU A CA 1
ATOM 589 C C . LEU A 1 82 ? -3.001 43.416 6.360 1.00 46.38 79 LEU A C 1
ATOM 590 O O . LEU A 1 82 ? -2.200 43.628 5.453 1.00 43.55 79 LEU A O 1
ATOM 595 N N . LEU A 1 83 ? -3.461 42.200 6.622 1.00 42.89 80 LEU A N 1
ATOM 596 C CA . LEU A 1 83 ? -3.044 41.062 5.813 1.00 42.66 80 LEU A CA 1
ATOM 597 C C . LEU A 1 83 ? -3.434 41.191 4.333 1.00 45.67 80 LEU A C 1
ATOM 598 O O . LEU A 1 83 ? -2.719 40.697 3.464 1.00 49.21 80 LEU A O 1
ATOM 603 N N . LYS A 1 84 ? -4.543 41.863 4.043 1.00 45.93 81 LYS A N 1
ATOM 604 C CA . LYS A 1 84 ? -4.901 42.143 2.647 1.00 53.35 81 LYS A CA 1
ATOM 605 C C . LYS A 1 84 ? -3.796 42.919 1.919 1.00 51.91 81 LYS A C 1
ATOM 606 O O . LYS A 1 84 ? -3.433 42.578 0.790 1.00 50.61 81 LYS A O 1
ATOM 612 N N . LEU A 1 85 ? -3.267 43.958 2.567 1.00 47.07 82 LEU A N 1
ATOM 613 C CA . LEU A 1 85 ? -2.121 44.694 2.036 1.00 42.97 82 LEU A CA 1
ATOM 614 C C . LEU A 1 85 ? -0.904 43.800 1.897 1.00 47.17 82 LEU A C 1
ATOM 615 O O . LEU A 1 85 ? -0.160 43.884 0.912 1.00 50.95 82 LEU A O 1
ATOM 620 N N . ALA A 1 86 ? -0.685 42.937 2.877 1.00 43.78 83 ALA A N 1
ATOM 621 C CA . ALA A 1 86 ? 0.487 42.071 2.801 1.00 44.18 83 ALA A CA 1
ATOM 622 C C . ALA A 1 86 ? 0.395 41.135 1.590 1.00 40.66 83 ALA A C 1
ATOM 623 O O . ALA A 1 86 ? 1.374 40.948 0.880 1.00 43.38 83 ALA A O 1
ATOM 625 N N . ARG A 1 87 ? -0.780 40.564 1.342 1.00 43.38 84 ARG A N 1
ATOM 626 C CA . ARG A 1 87 ? -0.926 39.658 0.200 1.00 53.60 84 ARG A CA 1
ATOM 627 C C . ARG A 1 87 ? -0.656 40.373 -1.132 1.00 54.32 84 ARG A C 1
ATOM 628 O O . ARG A 1 87 ? 0.066 39.850 -1.986 1.00 57.96 84 ARG A O 1
ATOM 636 N N . ALA A 1 88 ? -1.204 41.578 -1.284 1.00 50.08 85 ALA A N 1
ATOM 637 C CA . ALA A 1 88 ? -0.938 42.419 -2.454 1.00 52.13 85 ALA A CA 1
ATOM 638 C C . ALA A 1 88 ? 0.531 42.870 -2.565 1.00 58.79 85 ALA A C 1
ATOM 639 O O . ALA A 1 88 ? 1.097 42.918 -3.661 1.00 59.86 85 ALA A O 1
ATOM 641 N N . ASN A 1 89 ? 1.138 43.200 -1.428 1.00 47.65 86 ASN A N 1
ATOM 642 C CA . ASN A 1 89 ? 2.518 43.661 -1.397 1.00 43.46 86 ASN A CA 1
ATOM 643 C C . ASN A 1 89 ? 3.455 42.520 -1.805 1.00 46.71 86 ASN A C 1
ATOM 644 O O . ASN A 1 89 ? 4.462 42.738 -2.481 1.00 44.87 86 ASN A O 1
ATOM 649 N N . ALA A 1 90 ? 3.110 41.297 -1.412 1.00 38.15 87 ALA A N 1
ATOM 650 C CA . ALA A 1 90 ? 3.974 40.152 -1.695 1.00 44.31 87 ALA A CA 1
ATOM 651 C C . ALA A 1 90 ? 3.205 38.934 -2.207 1.00 46.03 87 ALA A C 1
ATOM 652 O O . ALA A 1 90 ? 2.856 38.047 -1.428 1.00 46.47 87 ALA A O 1
ATOM 654 N N . PRO A 1 91 ? 2.960 38.880 -3.528 1.00 49.83 88 PRO A N 1
ATOM 655 C CA . PRO A 1 91 ? 2.160 37.827 -4.175 1.00 49.24 88 PRO A CA 1
ATOM 656 C C . PRO A 1 91 ? 2.758 36.437 -3.995 1.00 45.23 88 PRO A C 1
ATOM 657 O O . PRO A 1 91 ? 2.038 35.442 -3.971 1.00 50.36 88 PRO A O 1
ATOM 661 N N . HIS A 1 92 ? 4.076 36.371 -3.892 1.00 42.78 89 HIS A N 1
ATOM 662 C CA . HIS A 1 92 ? 4.754 35.097 -3.689 1.00 46.74 89 HIS A CA 1
ATOM 663 C C . HIS A 1 92 ? 4.561 34.559 -2.274 1.00 46.77 89 HIS A C 1
ATOM 664 O O . HIS A 1 92 ? 4.738 33.368 -2.048 1.00 53.09 89 HIS A O 1
ATOM 671 N N . ALA A 1 93 ? 4.211 35.424 -1.321 1.00 40.90 90 ALA A N 1
ATOM 672 C CA . ALA A 1 93 ? 4.164 34.998 0.082 1.00 39.28 90 ALA A CA 1
ATOM 673 C C . ALA A 1 93 ? 2.894 34.236 0.418 1.00 38.62 90 ALA A C 1
ATOM 674 O O . ALA A 1 93 ? 1.846 34.453 -0.195 1.00 41.79 90 ALA A O 1
ATOM 676 N N . ASP A 1 94 ? 2.994 33.318 1.377 1.00 42.45 91 ASP A N 1
ATOM 677 C CA . ASP A 1 94 ? 1.812 32.677 1.941 1.00 42.45 91 ASP A CA 1
ATOM 678 C C . ASP A 1 94 ? 1.482 33.345 3.272 1.00 44.98 91 ASP A C 1
ATOM 679 O O . ASP A 1 94 ? 2.233 33.209 4.232 1.00 39.75 91 ASP A O 1
ATOM 684 N N . VAL A 1 95 ? 0.361 34.053 3.329 1.00 44.74 92 VAL A N 1
ATOM 685 C CA . VAL A 1 95 ? 0.045 34.896 4.487 1.00 43.82 92 VAL A CA 1
ATOM 686 C C . VAL A 1 95 ? -1.133 34.348 5.286 1.00 40.69 92 VAL A C 1
ATOM 687 O O . VAL A 1 95 ? -2.180 34.040 4.728 1.00 45.65 92 VAL A O 1
ATOM 691 N N . TYR A 1 96 ? -0.961 34.263 6.599 1.00 42.91 93 TYR A N 1
ATOM 692 C CA . TYR A 1 96 ? -1.922 33.623 7.494 1.00 39.41 93 TYR A CA 1
ATOM 693 C C . TYR A 1 96 ? -2.363 34.557 8.622 1.00 40.86 93 TYR A C 1
ATOM 694 O O . TYR A 1 96 ? -1.577 35.352 9.143 1.00 41.15 93 TYR A O 1
ATOM 703 N N . GLU A 1 97 ? -3.626 34.445 9.001 1.00 40.23 94 GLU A N 1
ATOM 704 C CA . GLU A 1 97 ? -4.201 35.242 10.072 1.00 38.74 94 GLU A CA 1
ATOM 705 C C . GLU A 1 97 ? -4.071 34.443 11.347 1.00 45.77 94 GLU A C 1
ATOM 706 O O . GLU A 1 97 ? -4.697 33.402 11.489 1.00 52.63 94 GLU A O 1
ATOM 712 N N . TRP A 1 98 ? -3.247 34.915 12.273 1.00 42.62 95 TRP A N 1
ATOM 713 C CA . TRP A 1 98 ? -2.973 34.154 13.479 1.00 39.81 95 TRP A CA 1
ATOM 714 C C . TRP A 1 98 ? -2.530 35.091 14.593 1.00 46.67 95 TRP A C 1
ATOM 715 O O . TRP A 1 98 ? -1.797 36.057 14.354 1.00 45.47 95 TRP A O 1
ATOM 726 N N . ASN A 1 99 ? -2.979 34.808 15.811 1.00 43.06 96 ASN A N 1
ATOM 727 C CA . ASN A 1 99 ? -2.552 35.577 16.973 1.00 42.21 96 ASN A CA 1
ATOM 728 C C . ASN A 1 99 ? -1.364 34.922 17.661 1.00 46.65 96 ASN A C 1
ATOM 729 O O . ASN A 1 99 ? -0.988 35.318 18.760 1.00 44.28 96 ASN A O 1
ATOM 734 N N . GLY A 1 100 ? -0.782 33.913 17.021 1.00 44.50 97 GLY A N 1
ATOM 735 C CA . GLY A 1 100 ? 0.380 33.236 17.578 1.00 43.52 97 GLY A CA 1
ATOM 736 C C . GLY A 1 100 ? 0.089 32.275 18.730 1.00 52.43 97 GLY A C 1
ATOM 737 O O . GLY A 1 100 ? 1.022 31.751 19.343 1.00 48.69 97 GLY A O 1
ATOM 738 N N . LYS A 1 101 ? -1.191 32.035 19.029 1.00 44.33 98 LYS A N 1
ATOM 739 C CA . LYS A 1 101 ? -1.562 31.165 20.152 1.00 45.37 98 LYS A CA 1
ATOM 740 C C . LYS A 1 101 ? -2.348 29.939 19.727 1.00 51.15 98 LYS A C 1
ATOM 741 O O . LYS A 1 101 ? -2.947 29.908 18.652 1.00 52.90 98 LYS A O 1
ATOM 747 N N . GLY A 1 102 ? -2.373 28.930 20.590 1.00 54.21 99 GLY A N 1
ATOM 748 C CA . GLY A 1 102 ? -3.141 27.729 20.308 1.00 50.46 99 GLY A CA 1
ATOM 749 C C . GLY A 1 102 ? -2.525 26.948 19.164 1.00 51.78 99 GLY A C 1
ATOM 750 O O . GLY A 1 102 ? -1.322 27.022 18.941 1.00 51.60 99 GLY A O 1
ATOM 751 N N . GLU A 1 103 ? -3.341 26.202 18.430 1.00 48.74 100 GLU A N 1
ATOM 752 C CA . GLU A 1 103 ? -2.815 25.375 17.349 1.00 55.32 100 GLU A CA 1
ATOM 753 C C . GLU A 1 103 ? -2.326 26.206 16.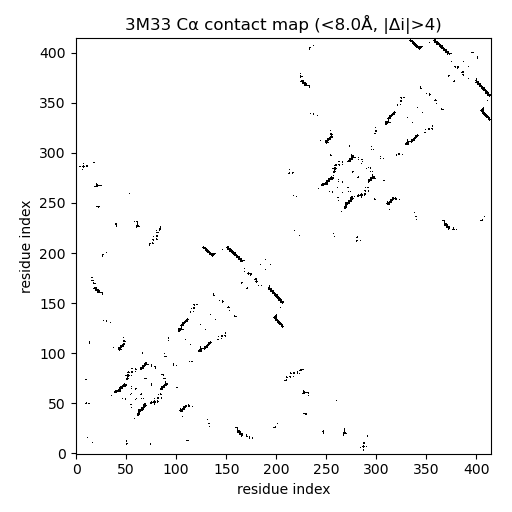166 1.00 55.55 100 GLU A C 1
ATOM 754 O O . GLU A 1 103 ? -2.791 27.325 15.943 1.00 51.51 100 GLU A O 1
ATOM 760 N N . LEU A 1 104 ? -1.376 25.654 15.420 1.00 49.37 101 LEU A N 1
ATOM 761 C CA . LEU A 1 104 ? -0.853 26.327 14.245 1.00 50.10 101 LEU A CA 1
ATOM 762 C C . LEU A 1 104 ? -1.951 26.444 13.201 1.00 53.44 101 LEU A C 1
ATOM 763 O O . LEU A 1 104 ? -2.791 25.558 13.072 1.00 53.35 101 LEU A O 1
ATOM 768 N N . PRO A 1 105 ? -1.949 27.547 12.451 1.00 51.43 102 PRO A N 1
ATOM 769 C CA . PRO A 1 105 ? -2.885 27.708 11.343 1.00 47.96 102 PRO A CA 1
ATOM 770 C C . PRO A 1 105 ? -2.813 26.503 10.438 1.00 50.09 102 PRO A C 1
ATOM 771 O O . PRO A 1 105 ? -1.718 25.995 10.171 1.00 48.82 102 PRO A O 1
ATOM 775 N N . ALA A 1 106 ? -3.965 26.047 9.968 1.00 50.59 103 ALA A N 1
ATOM 776 C CA . ALA A 1 106 ? -3.999 24.936 9.044 1.00 53.88 103 ALA A CA 1
ATOM 777 C C . ALA A 1 106 ? -3.282 25.354 7.776 1.00 52.44 103 ALA A C 1
ATOM 778 O O . ALA A 1 106 ? -3.478 26.463 7.276 1.00 56.65 103 ALA A O 1
ATOM 780 N N . GLY A 1 107 ? -2.429 24.478 7.266 1.00 53.66 104 GLY A N 1
ATOM 781 C CA . GLY A 1 107 ? -1.722 24.770 6.035 1.00 55.73 104 GLY A CA 1
ATOM 782 C C . GLY A 1 107 ? -0.445 25.574 6.192 1.00 51.70 104 GLY A C 1
ATOM 783 O O . GLY A 1 107 ? 0.174 25.932 5.192 1.00 47.10 104 GLY A O 1
ATOM 784 N N . LEU A 1 108 ? -0.040 25.849 7.432 1.00 49.09 105 LEU A N 1
ATOM 785 C CA . LEU A 1 108 ? 1.129 26.697 7.676 1.00 50.83 105 LEU A CA 1
ATOM 786 C C . LEU A 1 108 ? 2.335 26.188 6.894 1.00 49.44 105 LEU A C 1
ATOM 787 O O . LEU A 1 108 ? 3.023 26.959 6.237 1.00 48.61 105 LEU A O 1
ATOM 792 N N . GLY A 1 109 ? 2.578 24.885 6.953 1.00 52.81 106 GLY A N 1
ATOM 793 C CA . GLY A 1 109 ? 3.623 24.289 6.138 1.00 57.22 106 GLY A CA 1
ATOM 794 C C . GLY A 1 109 ? 4.974 24.072 6.807 1.00 54.72 106 GLY A C 1
ATOM 795 O O . GLY A 1 109 ? 5.987 23.961 6.115 1.00 53.27 106 GLY A O 1
ATOM 796 N N . ALA A 1 110 ? 5.000 24.015 8.141 1.00 46.01 107 ALA A N 1
ATOM 797 C CA . ALA A 1 110 ? 6.198 23.578 8.854 1.00 48.52 107 ALA A CA 1
ATOM 798 C C . ALA A 1 110 ? 6.667 22.257 8.236 1.00 56.41 107 ALA A C 1
ATOM 799 O O . ALA A 1 110 ? 5.849 21.507 7.699 1.00 55.83 107 ALA A O 1
ATOM 801 N N . PRO A 1 111 ? 7.975 21.949 8.329 1.00 57.39 108 PRO A N 1
ATOM 802 C CA . PRO A 1 111 ? 9.002 22.660 9.095 1.00 44.66 108 PRO A CA 1
ATOM 803 C C . PRO A 1 111 ? 9.666 23.760 8.276 1.00 44.54 108 PRO A C 1
ATOM 804 O O . PRO A 1 111 ? 9.580 23.754 7.045 1.00 44.29 108 PRO A O 1
ATOM 808 N N . PHE A 1 112 ? 10.323 24.694 8.962 1.00 39.45 109 PHE A N 1
ATOM 809 C CA . PHE A 1 112 ? 10.968 25.822 8.302 1.00 33.38 109 PHE A CA 1
ATOM 810 C C . PHE A 1 112 ? 12.470 25.840 8.594 1.00 39.54 109 PHE A C 1
ATOM 811 O O . PHE A 1 112 ? 12.905 25.412 9.666 1.00 44.30 109 PHE A O 1
ATOM 819 N N . GLY A 1 113 ? 13.262 26.335 7.646 1.00 39.63 110 GLY A N 1
ATOM 820 C CA . GLY A 1 113 ? 14.691 26.485 7.865 1.00 39.79 110 GLY A CA 1
ATOM 821 C C . GLY A 1 113 ? 15.045 27.822 8.503 1.00 39.63 110 GLY A C 1
ATOM 822 O O . GLY A 1 113 ? 16.132 28.002 9.056 1.00 42.21 110 GLY A O 1
ATOM 823 N N . LEU A 1 114 ? 14.127 28.775 8.423 1.00 37.92 111 LEU A N 1
ATOM 824 C CA . LEU A 1 114 ? 14.338 30.078 9.053 1.00 41.33 111 LEU A CA 1
ATOM 825 C C . LEU A 1 114 ? 13.040 30.601 9.671 1.00 41.79 111 LEU A C 1
ATOM 826 O O . LEU A 1 114 ? 11.989 30.602 9.023 1.00 35.67 111 LEU A O 1
ATOM 831 N N . ILE A 1 115 ? 13.118 31.042 10.923 1.00 36.64 112 ILE A N 1
ATOM 832 C CA . ILE A 1 115 ? 12.003 31.724 11.554 1.00 31.58 112 ILE A CA 1
ATOM 833 C C . ILE A 1 115 ? 12.507 33.110 11.872 1.00 34.02 112 ILE A C 1
ATOM 834 O O . ILE A 1 115 ? 13.505 33.273 12.555 1.00 36.99 112 ILE A O 1
ATOM 839 N N . VAL A 1 116 ? 11.837 34.123 11.352 1.00 33.82 113 VAL A N 1
ATOM 840 C CA . VAL A 1 116 ? 12.356 35.465 11.473 1.00 29.25 113 VAL A CA 1
ATOM 841 C C . VAL A 1 116 ? 11.321 36.414 12.085 1.00 35.47 113 VAL A C 1
ATOM 842 O O . VAL A 1 116 ? 10.108 36.251 11.890 1.00 33.17 113 VAL A O 1
ATOM 846 N N . SER A 1 117 ? 11.791 37.392 12.855 1.00 35.40 114 SER A N 1
ATOM 847 C CA . SER A 1 117 ? 10.881 38.375 13.435 1.00 32.43 114 SER A CA 1
ATOM 848 C C . SER A 1 117 ? 11.559 39.718 13.593 1.00 39.24 114 SER A C 1
ATOM 849 O O . SER A 1 117 ? 12.508 39.846 14.372 1.00 31.07 114 SER A O 1
ATOM 852 N N . ARG A 1 118 ? 11.073 40.718 12.864 1.00 34.58 115 ARG A N 1
ATOM 853 C CA . ARG A 1 118 ? 11.613 42.060 13.006 1.00 32.72 115 ARG A CA 1
ATOM 854 C C . ARG A 1 118 ? 10.751 42.820 14.003 1.00 35.01 115 ARG A C 1
ATOM 855 O O . ARG A 1 118 ? 9.689 43.318 13.652 1.00 33.97 115 ARG A O 1
ATOM 863 N N . ARG A 1 119 ? 11.185 42.866 15.260 1.00 33.16 116 ARG A N 1
ATOM 864 C CA . ARG A 1 119 ? 10.444 43.581 16.305 1.00 33.13 116 ARG A CA 1
ATOM 865 C C . ARG A 1 119 ? 9.037 43.015 16.487 1.00 35.40 116 ARG A C 1
ATOM 866 O O . ARG A 1 119 ? 8.104 43.717 16.893 1.00 38.52 116 ARG A O 1
ATOM 874 N N . GLY A 1 120 ? 8.896 41.735 16.180 1.00 31.30 117 GLY A N 1
ATOM 875 C CA . GLY A 1 120 ? 7.607 41.073 16.215 1.00 35.52 117 GLY A CA 1
ATOM 876 C C . GLY A 1 120 ? 7.463 40.230 17.461 1.00 42.80 117 GLY A C 1
ATOM 877 O O . GLY A 1 120 ? 8.161 40.464 18.444 1.00 39.93 117 GLY A O 1
ATOM 878 N N . PRO A 1 121 ? 6.553 39.246 17.424 1.00 41.31 118 PRO A N 1
ATOM 879 C CA . PRO A 1 121 ? 6.305 38.338 18.554 1.00 48.75 118 PRO A CA 1
ATOM 880 C C . PRO A 1 121 ? 7.566 37.594 18.970 1.00 50.06 118 PRO A C 1
ATOM 881 O O . PRO A 1 121 ? 8.402 37.271 18.114 1.00 57.71 118 PRO A O 1
ATOM 885 N N . THR A 1 122 ? 7.728 37.361 20.267 1.00 39.57 119 THR A N 1
ATOM 886 C CA . THR A 1 122 ? 8.847 36.550 20.742 1.00 44.85 119 THR A CA 1
ATOM 887 C C . THR A 1 122 ? 8.330 35.246 21.326 1.00 44.97 119 THR A C 1
ATOM 888 O O . THR A 1 122 ? 9.110 34.343 21.630 1.00 46.07 119 THR A O 1
ATOM 892 N N . SER A 1 123 ? 7.013 35.140 21.476 1.00 42.97 120 SER A N 1
ATOM 893 C CA . SER A 1 123 ? 6.426 33.894 21.973 1.00 46.93 120 SER A CA 1
ATOM 894 C C . SER A 1 123 ? 6.612 32.787 20.951 1.00 46.17 120 SER A C 1
ATOM 895 O O . SER A 1 123 ? 6.565 31.614 21.304 1.00 44.96 120 SER A O 1
ATOM 898 N N . VAL A 1 124 ? 6.844 33.157 19.690 1.00 37.91 121 VAL A N 1
ATOM 899 C CA . VAL A 1 124 ? 7.026 32.149 18.652 1.00 37.12 121 VAL A CA 1
ATOM 900 C C . VAL A 1 124 ? 8.229 31.258 18.991 1.00 37.13 121 VAL A C 1
ATOM 901 O O . VAL A 1 124 ? 8.313 30.125 18.540 1.00 41.04 121 VAL A O 1
ATOM 905 N N . ILE A 1 125 ? 9.149 31.777 19.802 1.00 39.79 122 ILE A N 1
ATOM 906 C CA . ILE A 1 125 ? 10.339 31.026 20.200 1.00 32.72 122 ILE A CA 1
ATOM 907 C C . ILE A 1 125 ? 9.926 29.720 20.868 1.00 39.20 122 ILE A C 1
ATOM 908 O O . ILE A 1 125 ? 10.522 28.674 20.642 1.00 43.53 122 ILE A O 1
ATOM 913 N N . LEU A 1 126 ? 8.872 29.780 21.669 1.00 40.99 123 LEU A N 1
ATOM 914 C CA . LEU A 1 126 ? 8.434 28.617 22.417 1.00 42.48 123 LEU A CA 1
ATOM 915 C C . LEU A 1 126 ? 7.757 27.583 21.512 1.00 46.84 123 LEU A C 1
ATOM 916 O O . LEU A 1 126 ? 7.572 26.443 21.913 1.00 47.48 123 LEU A O 1
ATOM 921 N N . ARG A 1 127 ? 7.423 27.969 20.281 1.00 41.70 124 ARG A N 1
ATOM 922 C CA . ARG A 1 127 ? 6.879 27.010 19.316 1.00 39.10 124 ARG A CA 1
ATOM 923 C C . ARG A 1 127 ? 7.945 26.458 18.357 1.00 46.84 124 ARG A C 1
ATOM 924 O O . ARG A 1 127 ? 7.629 25.673 17.447 1.00 48.72 124 ARG A O 1
ATOM 932 N N . LEU A 1 128 ? 9.205 26.852 18.550 1.00 41.25 125 LEU A N 1
ATOM 933 C CA . LEU A 1 128 ? 10.278 26.400 17.643 1.00 39.54 125 LEU A CA 1
ATOM 934 C C . LEU A 1 128 ? 10.374 24.871 17.484 1.00 43.72 125 LEU A C 1
ATOM 935 O O . LEU A 1 128 ? 10.597 24.373 16.376 1.00 43.42 125 LEU A O 1
ATOM 940 N N . PRO A 1 129 ? 10.204 24.118 18.586 1.00 39.44 126 PRO A N 1
ATOM 941 C CA . PRO A 1 129 ? 10.195 22.659 18.437 1.00 43.20 126 PRO A CA 1
ATOM 942 C C . PRO A 1 129 ? 9.135 22.175 17.443 1.00 45.83 126 PRO A C 1
ATOM 943 O O . PRO A 1 129 ? 9.343 21.154 16.793 1.00 48.56 126 PRO A O 1
ATOM 947 N N . GLU A 1 130 ? 8.022 22.888 17.309 1.00 51.76 127 GLU A N 1
ATOM 948 C CA . GLU A 1 130 ? 6.992 22.476 16.342 1.00 55.38 127 GLU A CA 1
ATOM 949 C C . GLU A 1 130 ? 7.207 23.060 14.940 1.00 54.82 127 GLU A C 1
ATOM 950 O O . GLU A 1 130 ? 6.631 22.569 13.965 1.00 53.91 127 GLU A O 1
ATOM 956 N N . LEU A 1 131 ? 8.034 24.098 14.837 1.00 43.21 128 LEU A N 1
ATOM 957 C CA . LEU A 1 131 ? 8.123 24.867 13.597 1.00 44.16 128 LEU A CA 1
ATOM 958 C C . LEU A 1 131 ? 9.411 24.637 12.814 1.00 48.67 128 LEU A C 1
ATOM 959 O O . LEU A 1 131 ? 9.424 24.760 11.590 1.00 52.84 128 LEU A O 1
ATOM 964 N N . ALA A 1 132 ? 10.489 24.307 13.519 1.00 42.66 129 ALA A N 1
ATOM 965 C CA . ALA A 1 132 ? 11.819 24.290 12.914 1.00 46.60 129 ALA A CA 1
ATOM 966 C C . ALA A 1 132 ? 12.270 22.941 12.365 1.00 43.58 129 ALA A C 1
ATOM 967 O O . ALA A 1 132 ? 12.162 21.916 13.032 1.00 47.28 129 ALA A O 1
ATOM 969 N N . ALA A 1 133 ? 12.791 22.958 11.144 1.00 42.39 130 ALA A N 1
ATOM 970 C CA . ALA A 1 133 ? 13.530 21.825 10.611 1.00 45.58 130 ALA A CA 1
ATOM 971 C C . ALA A 1 133 ? 14.822 21.733 11.408 1.00 51.03 130 ALA A C 1
ATOM 972 O O . ALA A 1 133 ? 15.193 22.693 12.083 1.00 47.15 130 ALA A O 1
ATOM 974 N N . PRO A 1 134 ? 15.515 20.582 11.339 1.00 51.25 131 PRO A N 1
ATOM 975 C CA . PRO A 1 134 ? 16.823 20.485 11.995 1.00 53.38 131 PRO A CA 1
ATOM 976 C C . PRO A 1 134 ? 17.803 21.450 11.327 1.00 52.29 131 PRO A C 1
ATOM 977 O O . PRO A 1 134 ? 17.785 21.600 10.098 1.00 49.55 131 PRO A O 1
ATOM 981 N N . ASP A 1 135 ? 18.635 22.106 12.127 1.00 49.94 132 ASP A N 1
ATOM 982 C CA . ASP A 1 135 ? 19.573 23.096 11.599 1.00 50.57 132 ASP A CA 1
ATOM 983 C C . ASP A 1 135 ? 18.906 24.387 11.127 1.00 50.56 132 ASP A C 1
ATOM 984 O O . ASP A 1 135 ? 19.512 25.159 10.395 1.00 49.20 132 ASP A O 1
ATOM 989 N N . ALA A 1 136 ? 17.663 24.617 11.537 1.00 46.55 133 ALA A N 1
ATOM 990 C CA . ALA A 1 136 ? 16.999 25.892 11.269 1.00 42.63 133 ALA A CA 1
ATOM 991 C C . ALA A 1 136 ? 17.662 26.988 12.095 1.00 43.86 133 ALA A C 1
ATOM 992 O O . ALA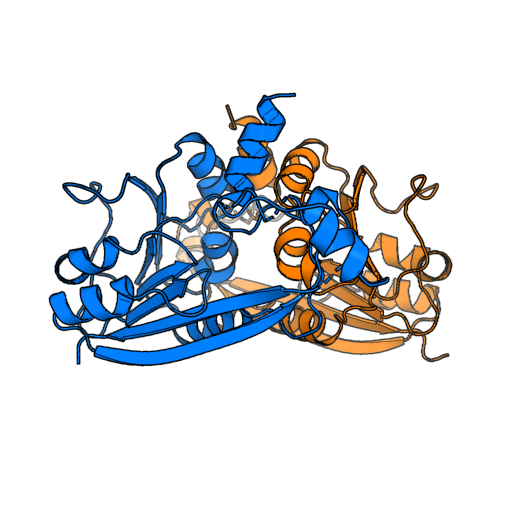 A 1 136 ? 18.280 26.695 13.128 1.00 36.21 133 ALA A O 1
ATOM 994 N N . HIS A 1 137 ? 17.539 28.237 11.638 1.00 37.68 134 HIS A N 1
ATOM 995 C CA . HIS A 1 137 ? 17.945 29.406 12.421 1.00 38.81 134 HIS A CA 1
ATOM 996 C C . HIS A 1 137 ? 16.712 30.183 12.887 1.00 39.25 134 HIS A C 1
ATOM 997 O O . HIS A 1 137 ? 15.671 30.182 12.220 1.00 37.79 134 HIS A O 1
ATOM 1004 N N . PHE A 1 138 ? 16.840 30.884 14.003 1.00 33.67 135 PHE A N 1
ATOM 1005 C CA . PHE A 1 138 ? 15.823 31.850 14.410 1.00 28.00 135 PHE A CA 1
ATOM 1006 C C . PHE A 1 138 ? 16.509 33.208 14.392 1.00 36.82 135 PHE A C 1
ATOM 1007 O O . PHE A 1 138 ? 17.567 33.367 14.990 1.00 34.39 135 PHE A O 1
ATOM 1015 N N . LEU A 1 139 ? 15.920 34.186 13.717 1.00 32.93 136 LEU A N 1
ATOM 1016 C CA . LEU A 1 139 ? 16.536 35.490 13.601 1.00 26.53 136 LEU A CA 1
ATOM 1017 C C . LEU A 1 139 ? 15.583 36.576 14.115 1.00 32.75 136 LEU A C 1
ATOM 1018 O O . LEU A 1 139 ? 14.429 36.659 13.679 1.00 34.44 136 LEU A O 1
ATOM 1023 N N . TYR A 1 140 ? 16.074 37.420 15.020 1.00 36.47 137 TYR A N 1
ATOM 1024 C CA . TYR A 1 140 ? 15.237 38.442 15.664 1.00 32.20 137 TYR A CA 1
ATOM 1025 C C . TYR A 1 140 ? 15.971 39.771 15.849 1.00 33.92 137 TYR A C 1
ATOM 1026 O O . TYR A 1 140 ? 17.174 39.796 16.118 1.00 35.14 137 TYR A O 1
ATOM 1035 N N . VAL A 1 141 ? 15.251 40.881 15.705 1.00 35.71 138 VAL A N 1
ATOM 1036 C CA . VAL A 1 141 ? 15.766 42.156 16.184 1.00 34.26 138 VAL A CA 1
ATOM 1037 C C . VAL A 1 141 ? 14.696 42.841 17.034 1.00 38.20 138 VAL A C 1
ATOM 1038 O O . VAL A 1 141 ? 13.531 42.919 16.638 1.00 35.21 138 VAL A O 1
ATOM 1042 N N . GLY A 1 142 ? 15.084 43.305 18.220 1.00 37.04 139 GLY A N 1
ATOM 1043 C CA . GLY A 1 142 ? 14.123 43.881 19.154 1.00 28.89 139 GLY A CA 1
ATOM 1044 C C . GLY A 1 142 ? 14.316 45.374 19.205 1.00 36.49 139 GLY A C 1
ATOM 1045 O O . GLY A 1 142 ? 15.385 45.851 18.867 1.00 29.70 139 GLY A O 1
ATOM 1046 N N . PRO A 1 143 ? 13.293 46.118 19.646 1.00 34.68 140 PRO A N 1
ATOM 1047 C CA . PRO A 1 143 ? 13.340 47.577 19.541 1.00 36.81 140 PRO A CA 1
ATOM 1048 C C . PRO A 1 143 ? 14.022 48.251 20.736 1.00 39.78 140 PRO A C 1
ATOM 1049 O O . PRO A 1 143 ? 13.845 49.451 20.929 1.00 40.12 140 PRO A O 1
ATOM 1053 N N . ARG A 1 144 ? 14.801 47.500 21.508 1.00 31.52 141 ARG A N 1
ATOM 1054 C CA . ARG A 1 144 ? 15.502 48.060 22.668 1.00 36.71 141 ARG A CA 1
ATOM 1055 C C . ARG A 1 144 ? 16.859 47.414 22.735 1.00 37.68 141 ARG A C 1
ATOM 1056 O O . ARG A 1 144 ? 17.083 46.393 22.078 1.00 35.88 141 ARG A O 1
ATOM 1064 N N . LEU A 1 145 ? 17.743 47.975 23.559 1.00 32.91 142 LEU A N 1
ATOM 1065 C CA . LEU A 1 145 ? 19.126 47.509 23.644 1.00 34.93 142 LEU A CA 1
ATOM 1066 C C . LEU A 1 145 ? 19.219 46.058 24.064 1.00 39.15 142 LEU A C 1
ATOM 1067 O O . LEU A 1 145 ? 20.105 45.334 23.605 1.00 36.43 142 LEU A O 1
ATOM 1072 N N . ASN A 1 146 ? 18.309 45.632 24.940 1.00 39.67 143 ASN A N 1
ATOM 1073 C CA . ASN A 1 146 ? 18.301 44.247 25.420 1.00 35.79 143 ASN A CA 1
ATOM 1074 C C . ASN A 1 146 ? 16.865 43.806 25.667 1.00 37.74 143 ASN A C 1
ATOM 1075 O O . ASN A 1 146 ? 16.105 44.501 26.346 1.00 43.47 143 ASN A O 1
ATOM 1080 N N . VAL A 1 147 ? 16.487 42.672 25.082 1.00 33.63 144 VAL A N 1
ATOM 1081 C CA . VAL A 1 147 ? 15.159 42.097 25.261 1.00 35.00 144 VAL A CA 1
ATOM 1082 C C . VAL A 1 147 ? 15.339 40.742 25.961 1.00 40.57 144 VAL A C 1
ATOM 1083 O O . VAL A 1 147 ? 15.484 39.714 25.313 1.00 39.99 144 VAL A O 1
ATOM 1087 N N . PRO A 1 148 ? 15.356 40.751 27.303 1.00 43.15 145 PRO A N 1
ATOM 1088 C CA . PRO A 1 148 ? 15.730 39.586 28.115 1.00 43.27 145 PRO A CA 1
ATOM 1089 C C . PRO A 1 148 ? 14.977 38.300 27.770 1.00 41.88 145 PRO A C 1
ATOM 1090 O O . PRO A 1 148 ? 15.579 37.228 27.827 1.00 44.74 145 PRO A O 1
ATOM 1094 N N . GLU A 1 149 ? 13.692 38.403 27.439 1.00 40.04 146 GLU A N 1
ATOM 1095 C CA . GLU A 1 149 ? 12.868 37.222 27.180 1.00 46.71 146 GLU A CA 1
ATOM 1096 C C . GLU A 1 149 ? 13.370 36.365 26.033 1.00 45.31 146 GLU A C 1
ATOM 1097 O O . GLU A 1 149 ? 13.092 35.167 25.989 1.00 45.48 146 GLU A O 1
ATOM 1103 N N . VAL A 1 150 ? 14.083 36.971 25.091 1.00 41.56 147 VAL A N 1
ATOM 1104 C CA . VAL A 1 150 ? 14.489 36.221 23.897 1.00 40.10 147 VAL A CA 1
ATOM 1105 C C . VAL A 1 150 ? 15.524 35.150 24.257 1.00 40.84 147 VAL A C 1
ATOM 1106 O O . VAL A 1 150 ? 15.305 33.965 24.013 1.00 44.01 147 VAL A O 1
ATOM 1110 N N . PRO A 1 151 ? 16.644 35.558 24.872 1.00 42.53 148 PRO A N 1
ATOM 1111 C CA . PRO A 1 151 ? 17.608 34.562 25.362 1.00 47.67 148 PRO A CA 1
ATOM 1112 C C . PRO A 1 151 ? 16.983 33.568 26.351 1.00 45.48 148 PRO A C 1
ATOM 1113 O O . PRO A 1 151 ? 17.272 32.377 26.245 1.00 49.60 148 PRO A O 1
ATOM 1117 N N . GLU A 1 152 ? 16.150 34.041 27.281 1.00 42.87 149 GLU A N 1
ATOM 1118 C CA . GLU A 1 152 ? 15.473 33.144 28.232 1.00 47.96 149 GLU A CA 1
ATOM 1119 C C . GLU A 1 152 ? 14.606 32.128 27.505 1.00 43.33 149 GLU A C 1
ATOM 1120 O O . GLU A 1 152 ? 14.639 30.927 27.805 1.00 45.64 149 GLU A O 1
ATOM 1126 N N . ARG A 1 153 ? 13.813 32.593 26.546 1.00 41.28 150 ARG A N 1
ATOM 1127 C CA . ARG A 1 153 ? 12.926 31.658 25.852 1.00 43.08 150 ARG A CA 1
ATOM 1128 C C . ARG A 1 153 ? 13.704 30.682 24.982 1.00 39.83 150 ARG A C 1
ATOM 1129 O O . ARG A 1 153 ? 13.345 29.515 24.886 1.00 42.49 150 ARG A O 1
ATOM 1137 N N . LEU A 1 154 ? 14.799 31.143 24.389 1.00 37.55 151 LEU A N 1
ATOM 1138 C CA . LEU A 1 154 ? 15.630 30.256 23.579 1.00 43.07 151 LEU A CA 1
ATOM 1139 C C . LEU A 1 154 ? 16.309 29.203 24.474 1.00 46.11 151 LEU A C 1
ATOM 1140 O O . LEU A 1 154 ? 16.417 28.036 24.090 1.00 46.12 151 LEU A O 1
ATOM 1145 N N . ALA A 1 155 ? 16.778 29.615 25.653 1.00 42.39 152 ALA A N 1
ATOM 1146 C CA . ALA A 1 155 ? 17.308 28.639 26.621 1.00 49.51 152 ALA A CA 1
ATOM 1147 C C . ALA A 1 155 ? 16.231 27.608 26.951 1.00 50.37 152 ALA A C 1
ATOM 1148 O O . ALA A 1 155 ? 16.486 26.407 26.972 1.00 49.98 152 ALA A O 1
ATOM 1150 N N . ALA A 1 156 ? 15.015 28.082 27.184 1.00 49.39 153 ALA A N 1
ATOM 1151 C CA . ALA A 1 156 ? 13.932 27.186 27.577 1.00 51.52 153 ALA A CA 1
ATOM 1152 C C . ALA A 1 156 ? 13.622 26.093 26.544 1.00 53.20 153 ALA A C 1
ATOM 1153 O O . ALA A 1 156 ? 13.160 25.016 26.908 1.00 56.43 153 ALA A O 1
ATOM 1155 N N . VAL A 1 157 ? 13.866 26.349 25.261 1.00 47.92 154 VAL A N 1
ATOM 1156 C CA . VAL A 1 157 ? 13.635 25.301 24.266 1.00 38.23 154 VAL A CA 1
ATOM 1157 C C . VAL A 1 157 ? 14.932 24.636 23.811 1.00 46.02 154 VAL A C 1
ATOM 1158 O O . VAL A 1 157 ? 14.948 23.916 22.818 1.00 50.34 154 VAL A O 1
ATOM 1162 N N . GLY A 1 158 ? 16.015 24.876 24.542 1.00 49.81 155 GLY A N 1
ATOM 1163 C CA . GLY A 1 158 ? 17.295 24.250 24.237 1.00 48.70 155 GLY A CA 1
ATOM 1164 C C . GLY A 1 158 ? 17.954 24.717 22.945 1.00 51.18 155 GLY A C 1
ATOM 1165 O O . GLY A 1 158 ? 18.621 23.932 22.269 1.00 53.27 155 GLY A O 1
ATOM 1166 N N . TRP A 1 159 ? 17.773 25.991 22.602 1.00 42.32 156 TRP A N 1
ATOM 1167 C CA . TRP A 1 159 ? 18.425 26.576 21.429 1.00 43.86 156 TRP A CA 1
ATOM 1168 C C . TRP A 1 159 ? 19.670 27.384 21.813 1.00 48.53 156 TRP A C 1
ATOM 1169 O O . TRP A 1 159 ? 19.729 27.951 22.899 1.00 54.22 156 TRP A O 1
ATOM 1180 N N . ASP A 1 160 ? 20.655 27.440 20.917 1.00 44.76 157 ASP A N 1
ATOM 1181 C CA . ASP A 1 160 ? 21.888 28.176 21.174 1.00 42.89 157 ASP A CA 1
ATOM 1182 C C . ASP A 1 160 ? 21.920 29.503 20.428 1.00 44.14 157 ASP A C 1
ATOM 1183 O O . ASP A 1 160 ? 21.534 29.579 19.261 1.00 40.09 157 ASP A O 1
ATOM 1188 N N . ILE A 1 161 ? 22.418 30.543 21.089 1.00 42.91 158 ILE A N 1
ATOM 1189 C CA . ILE A 1 161 ? 22.663 31.800 20.403 1.00 44.73 158 ILE A CA 1
ATOM 1190 C C . ILE A 1 161 ? 23.983 31.692 19.646 1.00 42.21 158 ILE A C 1
ATOM 1191 O O . ILE A 1 161 ? 25.001 31.326 20.217 1.00 42.77 158 ILE A O 1
ATOM 1196 N N . VAL A 1 162 ? 23.969 31.972 18.352 1.00 38.20 159 VAL A N 1
ATOM 1197 C CA . VAL A 1 162 ? 25.217 31.932 17.596 1.00 43.19 159 VAL A CA 1
ATOM 1198 C C . VAL A 1 162 ? 25.742 33.342 17.277 1.00 38.79 159 VAL A C 1
ATOM 1199 O O . VAL A 1 162 ? 26.915 33.518 17.012 1.00 42.93 159 VAL A O 1
ATOM 1203 N N . ALA A 1 163 ? 24.877 34.347 17.335 1.00 30.88 160 ALA A N 1
ATOM 1204 C CA . ALA A 1 163 ? 25.320 35.721 17.134 1.00 33.68 160 ALA A CA 1
ATOM 1205 C C . ALA A 1 163 ? 24.396 36.673 17.867 1.00 39.72 160 ALA A C 1
ATOM 1206 O O . ALA A 1 163 ? 23.177 36.495 17.869 1.00 35.58 160 ALA A O 1
ATOM 1208 N N . GLU A 1 164 ? 24.979 37.712 18.453 1.00 31.11 161 GLU A N 1
ATOM 1209 C CA . GLU A 1 164 ? 24.198 38.646 19.228 1.00 38.84 161 GLU A CA 1
ATOM 1210 C C . GLU A 1 164 ? 24.835 40.025 19.181 1.00 35.06 161 GLU A C 1
ATOM 1211 O O . GLU A 1 164 ? 26.034 40.158 19.362 1.00 38.65 161 GLU A O 1
ATOM 1217 N N . ASP A 1 165 ? 24.019 41.048 18.955 1.00 36.55 162 ASP A N 1
ATOM 1218 C CA . ASP A 1 165 ? 24.482 42.428 18.825 1.00 38.54 162 ASP A CA 1
ATOM 1219 C C . ASP A 1 165 ? 23.637 43.339 19.698 1.00 42.15 162 ASP A C 1
ATOM 1220 O O . ASP A 1 165 ? 22.415 43.269 19.629 1.00 38.90 162 ASP A O 1
ATOM 1225 N N . HIS A 1 166 ? 24.283 44.233 20.454 1.00 34.04 163 HIS A N 1
ATOM 1226 C CA . HIS A 1 166 ? 23.589 45.267 21.200 1.00 35.93 163 HIS A CA 1
ATOM 1227 C C . HIS A 1 166 ? 24.005 46.583 20.573 1.00 34.56 163 HIS A C 1
ATOM 1228 O O . HIS A 1 166 ? 25.147 47.021 20.730 1.00 38.54 163 HIS A O 1
ATOM 1235 N N . VAL A 1 167 ? 23.069 47.191 19.845 1.00 33.74 164 VAL A N 1
ATOM 1236 C CA . VAL A 1 167 ? 23.347 48.335 18.984 1.00 34.71 164 VAL A CA 1
ATOM 1237 C C . VAL A 1 167 ? 22.685 49.590 19.519 1.00 36.57 164 VAL A C 1
ATOM 1238 O O . VAL A 1 167 ? 21.542 49.548 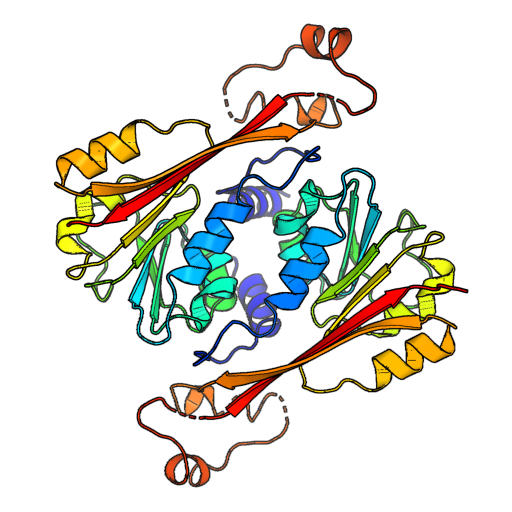19.997 1.00 34.87 164 VAL A O 1
ATOM 1242 N N . SER A 1 168 ? 23.374 50.718 19.400 1.00 33.69 165 SER A N 1
ATOM 1243 C CA . SER A 1 168 ? 22.860 51.979 19.940 1.00 35.59 165 SER A CA 1
ATOM 1244 C C . SER A 1 168 ? 23.311 53.120 19.027 1.00 37.53 165 SER A C 1
ATOM 1245 O O . SER A 1 168 ? 24.479 53.238 18.732 1.00 37.27 165 SER A O 1
ATOM 1248 N N . VAL A 1 169 ? 22.386 53.955 18.577 1.00 34.40 166 VAL A N 1
ATOM 1249 C CA . VAL A 1 169 ? 22.720 55.028 17.643 1.00 31.61 166 VAL A CA 1
ATOM 1250 C C . VAL A 1 169 ? 22.094 56.356 18.079 1.00 34.92 166 VAL A C 1
ATOM 1251 O O . VAL A 1 169 ? 20.918 56.414 18.436 1.00 35.89 166 VAL A O 1
ATOM 1255 N N . LEU A 1 170 ? 22.880 57.424 18.079 1.00 38.66 167 LEU A N 1
ATOM 1256 C CA . LEU A 1 170 ? 22.358 58.726 18.463 1.00 35.92 167 LEU A CA 1
ATOM 1257 C C . LEU A 1 170 ? 21.291 59.167 17.463 1.00 38.35 167 LEU A C 1
ATOM 1258 O O . LEU A 1 170 ? 21.504 59.103 16.255 1.00 39.44 167 LEU A O 1
ATOM 1263 N N . ALA A 1 171 ? 20.142 59.606 17.963 1.00 40.98 168 ALA A N 1
ATOM 1264 C CA . ALA A 1 171 ? 19.139 60.232 17.106 1.00 39.65 168 ALA A CA 1
ATOM 1265 C C . ALA A 1 171 ? 18.611 61.492 17.777 1.00 40.31 168 ALA A C 1
ATOM 1266 O O . ALA A 1 171 ? 18.875 61.722 18.961 1.00 41.91 168 ALA A O 1
ATOM 1268 N N . HIS A 1 172 ? 17.869 62.308 17.027 1.00 37.07 169 HIS A N 1
ATOM 1269 C CA . HIS A 1 172 ? 17.179 63.467 17.607 1.00 43.59 169 HIS A CA 1
ATOM 1270 C C . HIS A 1 172 ? 15.708 63.467 17.226 1.00 47.17 169 HIS A C 1
ATOM 1271 O O . HIS A 1 172 ? 15.354 63.157 16.082 1.00 48.84 169 HIS A O 1
ATOM 1278 N N . ALA A 1 173 ? 14.856 63.801 18.190 1.00 41.44 170 ALA A N 1
ATOM 1279 C CA . ALA A 1 173 ? 13.465 64.143 17.901 1.00 40.49 170 ALA A CA 1
ATOM 1280 C C . ALA A 1 173 ? 13.454 65.639 17.581 1.00 45.97 170 ALA A C 1
ATOM 1281 O O . ALA A 1 173 ? 13.814 66.463 18.431 1.00 45.27 170 ALA A O 1
ATOM 1283 N N . PRO A 1 174 ? 13.062 65.997 16.347 1.00 42.60 171 PRO A N 1
ATOM 1284 C CA . PRO A 1 174 ? 13.299 67.373 15.873 1.00 50.76 171 PRO A CA 1
ATOM 1285 C C . PRO A 1 174 ? 12.443 68.422 16.574 1.00 50.46 171 PRO A C 1
ATOM 1286 O O . PRO A 1 174 ? 12.852 69.574 16.620 1.00 52.27 171 PRO A O 1
ATOM 1290 N N . THR A 1 175 ? 11.291 68.042 17.116 1.00 49.30 172 THR A N 1
ATOM 1291 C CA . THR A 1 175 ? 10.426 69.020 17.779 1.00 50.57 172 THR A CA 1
ATOM 1292 C C . THR A 1 175 ? 9.825 68.512 19.085 1.00 54.65 172 THR A C 1
ATOM 1293 O O . THR A 1 175 ? 9.788 67.300 19.349 1.00 48.70 172 THR A O 1
ATOM 1297 N N . TRP A 1 176 ? 9.350 69.459 19.894 1.00 48.32 173 TRP A N 1
ATOM 1298 C CA . TRP A 1 176 ? 8.691 69.156 21.155 1.00 49.26 173 TRP A CA 1
ATOM 1299 C C . TRP A 1 176 ? 7.574 68.140 20.958 1.00 49.96 173 TRP A C 1
ATOM 1300 O O . TRP A 1 176 ? 7.439 67.192 21.735 1.00 55.95 173 TRP A O 1
ATOM 1311 N N . GLU A 1 177 ? 6.775 68.328 19.912 1.00 51.23 174 GLU A N 1
ATOM 1312 C CA . GLU A 1 177 ? 5.688 67.392 19.627 1.00 49.79 174 GLU A CA 1
ATOM 1313 C C . GLU A 1 177 ? 6.228 65.977 19.436 1.00 53.26 174 GLU A C 1
ATOM 1314 O O . GLU A 1 177 ? 5.649 64.996 19.923 1.00 51.22 174 GLU A O 1
ATOM 1320 N N . ASP A 1 178 ? 7.340 65.875 18.715 1.00 43.86 175 ASP A N 1
ATOM 1321 C CA . ASP A 1 178 ? 7.960 64.581 18.481 1.00 47.08 175 ASP A CA 1
ATOM 1322 C C . ASP A 1 178 ? 8.504 63.986 19.782 1.00 47.03 175 ASP A C 1
ATOM 1323 O O . ASP A 1 178 ? 8.375 62.785 20.027 1.00 42.03 175 ASP A O 1
ATOM 1328 N N . TRP A 1 179 ? 9.103 64.832 20.618 1.00 40.31 176 TRP A N 1
ATOM 1329 C CA . TRP A 1 179 ? 9.611 64.378 21.906 1.00 39.96 176 TRP A CA 1
ATOM 1330 C C . TRP A 1 179 ? 8.488 63.829 22.765 1.00 46.31 176 TRP A C 1
ATOM 1331 O O . TRP A 1 179 ? 8.650 62.793 23.415 1.00 46.42 176 TRP A O 1
ATOM 1342 N N . GLN A 1 180 ? 7.354 64.534 22.755 1.00 52.37 177 GLN A N 1
ATOM 1343 C CA . GLN A 1 180 ? 6.153 64.146 23.503 1.00 51.77 177 GLN A CA 1
ATOM 1344 C C . GLN A 1 180 ? 5.632 62.808 23.047 1.00 51.12 177 GLN A C 1
ATOM 1345 O O . GLN A 1 180 ? 5.272 61.963 23.864 1.00 55.55 177 GLN A O 1
ATOM 1359 N N . ARG A 1 182 ? 7.233 60.425 21.510 1.00 40.60 179 ARG A N 1
ATOM 1360 C CA . ARG A 1 182 ? 8.140 59.381 21.984 1.00 43.62 179 ARG A CA 1
ATOM 1361 C C . ARG A 1 182 ? 7.872 59.034 23.446 1.00 43.46 179 ARG A C 1
ATOM 1362 O O . ARG A 1 182 ? 7.849 57.861 23.821 1.00 49.72 179 ARG A O 1
ATOM 1370 N N . GLY A 1 183 ? 7.659 60.065 24.262 1.00 40.74 180 GLY A N 1
ATOM 1371 C CA . GLY A 1 183 ? 7.358 59.898 25.672 1.00 41.14 180 GLY A CA 1
ATOM 1372 C C . GLY A 1 183 ? 6.151 58.996 25.888 1.00 50.30 180 GLY A C 1
ATOM 1373 O O . GLY A 1 183 ? 6.143 58.138 26.779 1.00 53.20 180 GLY A O 1
ATOM 1374 N N . GLU A 1 184 ? 5.131 59.182 25.062 1.00 45.69 181 GLU A N 1
ATOM 1375 C CA . GLU A 1 184 ? 3.915 58.376 25.165 1.00 46.57 181 GLU A CA 1
ATOM 1376 C C . GLU A 1 184 ? 4.186 56.937 24.765 1.00 49.90 181 GLU A C 1
ATOM 1377 O O . GLU A 1 184 ? 3.766 56.014 25.456 1.00 49.99 181 GLU A O 1
ATOM 1383 N N . PHE A 1 185 ? 4.888 56.750 23.648 1.00 48.60 182 PHE A N 1
ATOM 1384 C CA . PHE A 1 185 ? 5.227 55.409 23.164 1.00 47.54 182 PHE A CA 1
ATOM 1385 C C . PHE A 1 185 ? 6.074 54.663 24.192 1.00 47.29 182 PHE A C 1
ATOM 1386 O O . PHE A 1 185 ? 5.987 53.447 24.326 1.00 53.94 182 PHE A O 1
ATOM 1402 N N . GLY A 1 187 ? 6.041 55.355 27.515 1.00 47.46 184 GLY A N 1
ATOM 1403 C CA . GLY A 1 187 ? 5.397 55.327 28.818 1.00 44.65 184 GLY A CA 1
ATOM 1404 C C . GLY A 1 187 ? 6.139 56.182 29.828 1.00 48.40 184 GLY A C 1
ATOM 1405 O O . GLY A 1 187 ? 5.949 56.036 31.036 1.00 54.50 184 GLY A O 1
ATOM 1406 N N . LYS A 1 188 ? 7.010 57.057 29.336 1.00 50.16 185 LYS A N 1
ATOM 1407 C CA . LYS A 1 188 ? 7.664 58.055 30.182 1.00 55.37 185 LYS A CA 1
ATOM 1408 C C . LYS A 1 188 ? 7.225 59.425 29.693 1.00 54.85 185 LYS A C 1
ATOM 1409 O O . LYS A 1 188 ? 7.629 59.859 28.610 1.00 54.25 185 LYS A O 1
ATOM 1415 N N . LEU A 1 189 ? 6.397 60.096 30.485 1.00 51.21 186 LEU A N 1
ATOM 1416 C CA . LEU A 1 189 ? 5.881 61.414 30.132 1.00 52.25 186 LEU A CA 1
ATOM 1417 C C . LEU A 1 189 ? 6.986 62.431 29.829 1.00 53.81 186 LEU A C 1
ATOM 1418 O O . LEU A 1 189 ? 7.892 62.653 30.632 1.00 55.51 186 LEU A O 1
ATOM 1423 N N . ALA A 1 190 ? 6.904 63.058 28.665 1.00 53.19 187 ALA A N 1
ATOM 1424 C CA . ALA A 1 190 ? 7.861 64.097 28.312 1.00 49.95 187 ALA A CA 1
ATOM 1425 C C . ALA A 1 190 ? 7.562 65.371 29.103 1.00 62.35 187 ALA A C 1
ATOM 1426 O O . ALA A 1 190 ? 6.401 65.735 29.294 1.00 63.51 187 ALA A O 1
ATOM 1428 N N . ARG A 1 191 ? 8.608 66.054 29.550 1.00 66.51 188 ARG A N 1
ATOM 1429 C CA . ARG A 1 191 ? 8.419 67.286 30.300 1.00 79.59 188 ARG A CA 1
ATOM 1430 C C . ARG A 1 191 ? 9.109 68.465 29.631 1.00 74.10 188 ARG A C 1
ATOM 1431 O O . ARG A 1 191 ? 10.287 68.395 29.288 1.00 73.76 188 ARG A O 1
ATOM 1439 N N . ARG A 1 192 ? 8.359 69.547 29.449 1.00 77.41 189 ARG A N 1
ATOM 1440 C CA . ARG A 1 192 ? 8.872 70.744 28.793 1.00 82.18 189 ARG A CA 1
ATOM 1441 C C . ARG A 1 192 ? 10.202 71.214 29.388 1.00 81.51 189 ARG A C 1
ATOM 1442 O O . ARG A 1 192 ? 11.043 71.763 28.681 1.00 81.60 189 ARG A O 1
ATOM 1450 N N . ALA A 1 193 ? 10.394 70.974 30.680 1.00 82.27 190 ALA A N 1
ATOM 1451 C CA . ALA A 1 193 ? 11.635 71.341 31.354 1.00 83.67 190 ALA A CA 1
ATOM 1452 C C . ALA A 1 193 ? 12.850 70.723 30.681 1.00 82.73 190 ALA A C 1
ATOM 1453 O O . ALA A 1 193 ? 13.809 71.419 30.362 1.00 91.27 190 ALA A O 1
ATOM 1455 N N . ASP A 1 194 ? 12.813 69.412 30.477 1.00 79.75 191 ASP A N 1
ATOM 1456 C CA . ASP A 1 194 ? 13.918 68.710 29.828 1.00 78.54 191 ASP A CA 1
ATOM 1457 C C . ASP A 1 194 ? 14.148 69.213 28.403 1.00 70.34 191 ASP A C 1
ATOM 1458 O O . ASP A 1 194 ? 15.289 69.318 27.948 1.00 70.99 191 ASP A O 1
ATOM 1463 N N . TRP A 1 195 ? 13.060 69.507 27.697 1.00 65.81 192 TRP A N 1
ATOM 1464 C CA . TRP A 1 195 ? 13.164 70.034 26.347 1.00 61.15 192 TRP A CA 1
ATOM 1465 C C . TRP A 1 195 ? 13.822 71.404 26.403 1.00 66.92 192 TRP A C 1
ATOM 1466 O O . TRP A 1 195 ? 14.844 71.635 25.748 1.00 69.82 192 TRP A O 1
ATOM 1477 N N . ASP A 1 196 ? 13.239 72.297 27.207 1.00 67.40 193 ASP A N 1
ATOM 1478 C CA . ASP A 1 196 ? 13.700 73.686 27.328 1.00 73.16 193 ASP A CA 1
ATOM 1479 C C . ASP A 1 196 ? 15.161 73.807 27.741 1.00 79.87 193 ASP A C 1
ATOM 1480 O O . ASP A 1 196 ? 15.814 74.797 27.429 1.00 88.79 193 ASP A O 1
ATOM 1485 N N . ALA A 1 197 ? 15.677 72.793 28.424 1.00 78.87 194 ALA A N 1
ATOM 1486 C CA . ALA A 1 197 ? 17.031 72.854 28.950 1.00 75.73 194 ALA A CA 1
ATOM 1487 C C . ALA A 1 197 ? 18.037 72.012 28.178 1.00 81.73 194 ALA A C 1
ATOM 1488 O O . ALA A 1 197 ? 19.241 72.234 28.290 1.00 90.66 194 ALA A O 1
ATOM 1490 N N . GLU A 1 198 ? 17.568 71.051 27.392 1.00 72.33 195 GLU A N 1
ATOM 1491 C CA . GLU A 1 198 ? 18.503 70.110 26.787 1.00 77.62 195 GLU A CA 1
ATOM 1492 C C . GLU A 1 198 ? 18.402 70.006 25.258 1.00 70.04 195 GLU A C 1
ATOM 1493 O O . GLU A 1 198 ? 19.293 69.451 24.604 1.00 62.91 195 GLU A O 1
ATOM 1499 N N . ALA A 1 199 ? 17.323 70.541 24.693 1.00 67.90 196 ALA A N 1
ATOM 1500 C CA . ALA A 1 199 ? 17.125 70.497 23.250 1.00 61.34 196 ALA A CA 1
ATOM 1501 C C . ALA A 1 199 ? 18.121 71.415 22.561 1.00 62.92 196 ALA A C 1
ATOM 1502 O O . ALA A 1 199 ? 18.321 72.546 22.993 1.00 64.65 196 ALA A O 1
ATOM 1504 N N . THR A 1 200 ? 18.735 70.940 21.486 1.00 57.75 197 THR A N 1
ATOM 1505 C CA . THR A 1 200 ? 19.594 71.806 20.685 1.00 60.21 197 THR A CA 1
ATOM 1506 C C . THR A 1 200 ? 18.864 72.224 19.415 1.00 54.40 197 THR A C 1
ATOM 1507 O O . THR A 1 200 ? 17.647 72.076 19.306 1.00 52.85 197 THR A O 1
ATOM 1511 N N . VAL A 1 201 ? 19.609 72.746 18.451 1.00 52.60 198 VAL A N 1
ATOM 1512 C CA . VAL A 1 201 ? 19.021 73.103 17.170 1.00 65.19 198 VAL A CA 1
ATOM 1513 C C . VAL A 1 201 ? 18.525 71.831 16.466 1.00 66.36 198 VAL A C 1
ATOM 1514 O O . VAL A 1 201 ? 17.511 71.836 15.766 1.00 67.08 198 VAL A O 1
ATOM 1518 N N . ARG A 1 202 ? 19.246 70.737 16.671 1.00 57.32 199 ARG A N 1
ATOM 1519 C CA . ARG A 1 202 ? 18.851 69.455 16.112 1.00 61.35 199 ARG A CA 1
ATOM 1520 C C . ARG A 1 202 ? 17.589 68.905 16.793 1.00 56.87 199 ARG A C 1
ATOM 1521 O O . ARG A 1 202 ? 16.933 68.004 16.274 1.00 57.16 199 ARG A O 1
ATOM 1529 N N . GLY A 1 203 ? 17.235 69.466 17.944 1.00 48.31 200 GLY A N 1
ATOM 1530 C CA . GLY A 1 203 ? 16.118 68.947 18.717 1.00 46.84 200 GLY A CA 1
ATOM 1531 C C . GLY A 1 203 ? 16.591 68.175 19.933 1.00 50.50 200 GLY A C 1
ATOM 1532 O O . GLY A 1 203 ? 17.666 68.447 20.465 1.00 59.21 200 GLY A O 1
ATOM 1541 N N . PRO A 1 205 ? 18.061 64.917 21.862 1.00 52.00 202 PRO A N 1
ATOM 1542 C CA . PRO A 1 205 ? 18.930 63.755 21.634 1.00 46.35 202 PRO A CA 1
ATOM 1543 C C . PRO A 1 205 ? 18.510 62.522 22.446 1.00 49.68 202 PRO A C 1
ATOM 1544 O O . PRO A 1 205 ? 18.169 62.633 23.615 1.00 42.32 202 PRO A O 1
ATOM 1548 N N . TYR A 1 206 ? 18.555 61.347 21.825 1.00 40.89 203 TYR A N 1
ATOM 1549 C CA . TYR A 1 206 ? 18.259 60.102 22.525 1.00 38.23 203 TYR A CA 1
ATOM 1550 C C . TYR A 1 206 ? 18.931 58.983 21.720 1.00 44.97 203 TYR A C 1
ATOM 1551 O O . TYR A 1 206 ? 19.507 59.241 20.649 1.00 43.70 203 TYR A O 1
ATOM 1560 N N . ARG A 1 207 ? 18.877 57.753 22.220 1.00 37.55 204 ARG A N 1
ATOM 1561 C CA . ARG A 1 207 ? 19.512 56.648 21.516 1.00 38.17 204 ARG A CA 1
ATOM 1562 C C . ARG A 1 207 ? 18.466 55.742 20.882 1.00 41.93 204 ARG A C 1
ATOM 1563 O O . ARG A 1 207 ? 17.515 55.350 21.528 1.00 35.37 204 ARG A O 1
ATOM 1571 N N . GLU A 1 208 ? 18.626 55.430 19.608 1.00 39.53 205 GLU A N 1
ATOM 1572 C CA . GLU A 1 208 ? 17.840 54.356 19.026 1.00 38.31 205 GLU A CA 1
ATOM 1573 C C . GLU A 1 208 ? 18.633 53.082 19.283 1.00 34.21 205 GLU A C 1
ATOM 1574 O O . GLU A 1 208 ? 19.778 52.969 18.862 1.00 36.20 205 GLU A O 1
ATOM 1580 N N . GLU A 1 209 ? 18.039 52.114 19.962 1.00 35.95 206 GLU A N 1
ATOM 1581 C CA . GLU A 1 209 ? 18.791 50.923 20.328 1.00 36.96 206 GLU A CA 1
ATOM 1582 C C . GLU A 1 209 ? 18.116 49.641 19.855 1.00 36.58 206 GLU A C 1
ATOM 1583 O O . GLU A 1 209 ? 16.899 49.559 19.801 1.00 35.46 206 GLU A O 1
ATOM 1589 N N . ARG A 1 210 ? 18.915 48.637 19.506 1.00 30.55 207 ARG A N 1
ATOM 1590 C CA . ARG A 1 210 ? 18.372 47.379 19.010 1.00 37.78 207 ARG A CA 1
ATOM 1591 C C . ARG A 1 210 ? 19.131 46.192 19.590 1.00 36.87 207 ARG A C 1
ATOM 1592 O O . ARG A 1 210 ? 20.309 46.300 19.906 1.00 34.59 207 ARG A O 1
ATOM 1600 N N . HIS A 1 211 ? 18.444 45.062 19.716 1.00 33.05 208 HIS A N 1
ATOM 1601 C CA . HIS A 1 211 ? 19.048 43.828 20.203 1.00 32.54 208 HIS A CA 1
ATOM 1602 C C . HIS A 1 211 ? 18.877 42.763 19.127 1.00 32.43 208 HIS A C 1
ATOM 1603 O O . HIS A 1 211 ? 17.771 42.283 18.913 1.00 32.28 208 HIS A O 1
ATOM 1610 N N . LEU A 1 212 ? 19.961 42.386 18.454 1.00 34.06 209 LEU A N 1
ATOM 1611 C CA . LEU A 1 212 ? 19.885 41.372 17.401 1.00 32.97 209 LEU A CA 1
ATOM 1612 C C . LEU A 1 212 ? 20.277 40.017 17.938 1.00 37.12 209 LEU A C 1
ATOM 1613 O O . LEU A 1 212 ? 21.270 39.902 18.657 1.00 32.92 209 LEU A O 1
ATOM 1618 N N . VAL A 1 213 ? 19.524 38.985 17.564 1.00 30.91 210 VAL A N 1
ATOM 1619 C CA . VAL A 1 213 ? 19.801 37.639 18.034 1.00 32.64 210 VAL A CA 1
ATOM 1620 C C . VAL A 1 213 ? 19.640 36.654 16.884 1.00 34.70 210 VAL A C 1
ATOM 1621 O O . VAL A 1 213 ? 18.600 36.615 16.230 1.00 38.68 210 VAL A O 1
ATOM 1625 N N . LEU A 1 214 ? 20.681 35.875 16.628 1.00 29.70 211 LEU A N 1
ATOM 1626 C CA . LEU A 1 214 ? 20.581 34.749 15.712 1.00 30.76 211 LEU A CA 1
ATOM 1627 C C . LEU A 1 214 ? 20.834 33.502 16.546 1.00 36.08 211 LEU A C 1
ATOM 1628 O O . LEU A 1 214 ? 21.824 33.425 17.279 1.00 34.14 211 LEU A O 1
ATOM 1633 N N . ALA A 1 215 ? 19.931 32.537 16.459 1.00 36.40 212 ALA A N 1
ATOM 1634 C CA . ALA A 1 215 ? 20.030 31.334 17.275 1.00 33.52 212 ALA A CA 1
ATOM 1635 C C . ALA A 1 215 ? 19.804 30.092 16.422 1.00 42.23 212 ALA A C 1
ATOM 1636 O O . ALA A 1 215 ? 19.251 30.170 15.321 1.00 35.54 212 ALA A O 1
ATOM 1638 N N . ARG A 1 216 ? 20.226 28.944 16.933 1.00 39.46 213 ARG A N 1
ATOM 1639 C CA . ARG A 1 216 ? 19.977 27.691 16.253 1.00 40.29 213 ARG A CA 1
ATOM 1640 C C . ARG A 1 216 ? 20.154 26.561 17.262 1.00 47.68 213 ARG A C 1
ATOM 1641 O O . ARG A 1 216 ? 20.813 26.734 18.294 1.00 46.52 213 ARG A O 1
ATOM 1649 N N . GLN A 1 217 ? 19.541 25.413 17.007 1.00 44.22 214 GLN A N 1
ATOM 1650 C CA . GLN A 1 217 ? 19.765 24.297 17.909 1.00 48.55 214 GLN A CA 1
ATOM 1651 C C . GLN A 1 217 ? 20.941 23.477 17.414 1.00 54.40 214 GLN A C 1
ATOM 1652 O O . GLN A 1 217 ? 20.834 22.774 16.410 1.00 58.00 214 GLN A O 1
ATOM 1658 N N . LEU A 1 218 ? 22.070 23.600 18.106 1.00 52.75 215 LEU A N 1
ATOM 1659 C CA . LEU A 1 218 ? 23.272 22.852 17.761 1.00 57.13 215 LEU A CA 1
ATOM 1660 C C . LEU A 1 218 ? 23.208 21.463 18.391 1.00 58.09 215 LEU A C 1
ATOM 1661 O O . LEU A 1 218 ? 23.615 20.482 17.776 1.00 63.44 215 LEU A O 1
ATOM 1666 N N . SER B 1 10 ? -12.458 48.911 5.251 1.00 85.76 7 SER B N 1
ATOM 1667 C CA . SER B 1 10 ? -11.975 47.947 4.263 1.00 91.75 7 SER B CA 1
ATOM 1668 C C . SER B 1 10 ? -10.760 48.455 3.483 1.00 90.29 7 SER B C 1
ATOM 1669 O O . SER B 1 10 ? -10.745 49.589 3.002 1.00 87.95 7 SER B O 1
ATOM 1672 N N . TYR B 1 11 ? -9.747 47.601 3.358 1.00 89.46 8 TYR B N 1
ATOM 1673 C CA . TYR B 1 11 ? -8.532 47.939 2.619 1.00 85.31 8 TYR B CA 1
ATOM 1674 C C . TYR B 1 11 ? -8.546 47.337 1.209 1.00 82.82 8 TYR B C 1
ATOM 1675 O O . TYR B 1 11 ? -7.505 47.276 0.540 1.00 72.14 8 TYR B O 1
ATOM 1684 N N . ASP B 1 12 ? -9.728 46.899 0.770 1.00 81.86 9 ASP B N 1
ATOM 1685 C CA . ASP B 1 12 ? -9.901 46.253 -0.533 1.00 77.75 9 ASP B CA 1
ATOM 1686 C C . ASP B 1 12 ? -9.354 47.089 -1.688 1.00 73.67 9 ASP B C 1
ATOM 1687 O O . ASP B 1 12 ? -8.651 46.571 -2.561 1.00 72.04 9 ASP B O 1
ATOM 1692 N N . ARG B 1 13 ? -9.670 48.381 -1.689 1.00 73.68 10 ARG B N 1
ATOM 1693 C CA . ARG B 1 13 ? -9.218 49.271 -2.756 1.00 77.66 10 ARG B CA 1
ATOM 1694 C C . ARG B 1 13 ? -7.714 49.579 -2.697 1.00 71.54 10 ARG B C 1
ATOM 1695 O O . ARG B 1 13 ? -7.047 49.639 -3.731 1.00 70.18 10 ARG B O 1
ATOM 1703 N N . LEU B 1 14 ? -7.181 49.779 -1.494 1.00 70.54 11 LEU B N 1
ATOM 1704 C CA . LEU B 1 14 ? -5.751 50.057 -1.341 1.00 63.56 11 LEU B CA 1
ATOM 1705 C C . LEU B 1 14 ? -4.928 48.840 -1.738 1.00 55.66 11 LEU B C 1
ATOM 1706 O O . LEU B 1 14 ? -3.861 48.966 -2.334 1.00 56.86 11 LEU B O 1
ATOM 1711 N N . ALA B 1 15 ? -5.438 47.660 -1.408 1.00 54.00 12 ALA B N 1
ATOM 1712 C CA . ALA B 1 15 ? -4.783 46.412 -1.773 1.00 56.22 12 ALA B CA 1
ATOM 1713 C C . ALA B 1 15 ? -4.702 46.258 -3.295 1.00 55.41 12 ALA B C 1
ATOM 1714 O O . ALA B 1 15 ? -3.662 45.864 -3.846 1.00 53.05 12 ALA B O 1
ATOM 1716 N N . ARG B 1 16 ? -5.803 46.579 -3.968 1.00 51.39 13 ARG B N 1
ATOM 1717 C CA . ARG B 1 16 ? -5.865 46.481 -5.423 1.00 55.16 13 ARG B CA 1
ATOM 1718 C C . ARG B 1 16 ? -4.798 47.354 -6.053 1.00 54.07 13 ARG B C 1
ATOM 1719 O O . ARG B 1 16 ? -4.002 46.897 -6.869 1.00 59.89 13 ARG B O 1
ATOM 1727 N N . GLU B 1 17 ? -4.771 48.616 -5.652 1.00 55.35 14 GLU B N 1
ATOM 1728 C CA . GLU B 1 17 ? -3.766 49.545 -6.144 1.00 54.39 14 GLU B CA 1
ATOM 1729 C C . GLU B 1 17 ? -2.338 49.090 -5.798 1.00 62.97 14 GLU B C 1
ATOM 1730 O O . GLU B 1 17 ? -1.433 49.132 -6.646 1.00 58.69 14 GLU B O 1
ATOM 1736 N N . LEU B 1 18 ? -2.125 48.664 -4.554 1.00 60.74 15 LEU B N 1
ATOM 1737 C CA . LEU B 1 18 ? -0.779 48.258 -4.146 1.00 60.80 15 LEU B CA 1
ATOM 1738 C C . LEU B 1 18 ? -0.353 47.033 -4.938 1.00 60.92 15 LEU B C 1
ATOM 1739 O O . LEU B 1 18 ? 0.813 46.889 -5.298 1.00 58.59 15 LEU B O 1
ATOM 1744 N N . GLY B 1 19 ? -1.314 46.155 -5.207 1.00 68.52 16 GLY B N 1
ATOM 1745 C CA . GLY B 1 19 ? -1.071 44.971 -6.008 1.00 69.53 16 GLY B CA 1
ATOM 1746 C C . GLY B 1 19 ? -0.773 45.318 -7.454 1.00 72.69 16 GLY B C 1
ATOM 1747 O O . GLY B 1 19 ? 0.028 44.650 -8.111 1.00 69.06 16 GLY B O 1
ATOM 1748 N N . GLY B 1 20 ? -1.426 46.365 -7.950 1.00 73.45 17 GLY B N 1
ATOM 1749 C CA . GLY B 1 20 ? -1.184 46.840 -9.297 1.00 72.97 17 GLY B CA 1
ATOM 1750 C C . GLY B 1 20 ? 0.212 47.408 -9.425 1.00 66.95 17 GLY B C 1
ATOM 1751 O O . GLY B 1 20 ? 0.844 47.294 -10.474 1.00 68.26 17 GLY B O 1
ATOM 1752 N N . TYR B 1 21 ? 0.695 48.010 -8.344 1.00 62.89 18 TYR B N 1
ATOM 1753 C CA . TYR B 1 21 ? 2.014 48.636 -8.311 1.00 63.77 18 TYR B CA 1
ATOM 1754 C C . TYR B 1 21 ? 3.147 47.608 -8.183 1.00 67.67 18 TYR B C 1
ATOM 1755 O O . TYR B 1 21 ? 4.227 47.772 -8.761 1.00 65.97 18 TYR B O 1
ATOM 1764 N N . ARG B 1 22 ? 2.902 46.553 -7.417 1.00 72.57 19 ARG B N 1
ATOM 1765 C CA . ARG B 1 22 ? 3.810 45.412 -7.398 1.00 75.23 19 ARG B CA 1
ATOM 1766 C C . ARG B 1 22 ? 3.683 44.685 -8.723 1.00 80.64 19 ARG B C 1
ATOM 1767 O O . ARG B 1 22 ? 2.699 44.861 -9.446 1.00 82.70 19 ARG B O 1
ATOM 1775 N N . HIS B 1 23 ? 4.661 43.857 -9.052 1.00 78.68 20 HIS B N 1
ATOM 1776 C CA . HIS B 1 23 ? 4.426 42.917 -10.133 1.00 91.07 20 HIS B CA 1
ATOM 1777 C C . HIS B 1 23 ? 3.521 41.817 -9.588 1.00 85.86 20 HIS B C 1
ATOM 1778 O O . HIS B 1 23 ? 3.915 41.059 -8.702 1.00 81.72 20 HIS B O 1
ATOM 1785 N N . PRO B 1 24 ? 2.288 41.755 -10.108 1.00 83.57 21 PRO B N 1
ATOM 1786 C CA . PRO B 1 24 ? 1.158 40.951 -9.617 1.00 85.67 21 PRO B CA 1
ATOM 1787 C C . PRO B 1 24 ? 1.394 39.446 -9.678 1.00 82.73 21 PRO B C 1
ATOM 1788 O O . PRO B 1 24 ? 0.622 38.685 -9.086 1.00 80.51 21 PRO B O 1
ATOM 1792 N N . TRP B 1 25 ? 2.429 39.022 -10.396 1.00 78.05 22 TRP B N 1
ATOM 1793 C CA . TRP B 1 25 ? 2.739 37.600 -10.494 1.00 74.47 22 TRP B CA 1
ATOM 1794 C C . TRP B 1 25 ? 3.810 37.195 -9.481 1.00 68.92 22 TRP B C 1
ATOM 1795 O O . TRP B 1 25 ? 4.569 38.030 -8.995 1.00 67.68 22 TRP B O 1
ATOM 1806 N N . ALA B 1 26 ? 3.859 35.908 -9.164 1.00 65.02 23 ALA B N 1
ATOM 1807 C CA . ALA B 1 26 ? 4.857 35.385 -8.250 1.00 56.00 23 ALA B CA 1
ATOM 1808 C C . ALA B 1 26 ? 6.173 35.149 -8.990 1.00 60.15 23 ALA B C 1
ATOM 1809 O O . ALA B 1 26 ? 6.167 34.805 -10.180 1.00 57.14 23 ALA B O 1
ATOM 1811 N N . ARG B 1 27 ? 7.289 35.331 -8.279 1.00 57.23 24 ARG B N 1
ATOM 1812 C CA . ARG B 1 27 ? 8.627 35.072 -8.813 1.00 59.00 24 ARG B CA 1
ATOM 1813 C C . ARG B 1 27 ? 9.576 34.633 -7.695 1.00 59.26 24 ARG B C 1
ATOM 1814 O O . ARG B 1 27 ? 9.620 35.260 -6.646 1.00 65.76 24 ARG B O 1
ATOM 1822 N N . VAL B 1 28 ? 10.317 33.550 -7.899 1.00 57.05 25 VAL B N 1
ATOM 1823 C CA . VAL B 1 28 ? 11.413 33.216 -6.993 1.00 51.96 25 VAL B CA 1
ATOM 1824 C C . VAL B 1 28 ? 12.749 33.385 -7.719 1.00 53.45 25 VAL B C 1
ATOM 1825 O O . VAL B 1 28 ? 12.865 33.116 -8.921 1.00 57.85 25 VAL B O 1
ATOM 1829 N N . LEU B 1 29 ? 13.750 33.847 -6.987 1.00 44.99 26 LEU B N 1
ATOM 1830 C CA . LEU B 1 29 ? 15.035 34.163 -7.590 1.00 44.03 26 LEU B CA 1
ATOM 1831 C C . LEU B 1 29 ? 15.974 33.006 -7.344 1.00 46.59 26 LEU B C 1
ATOM 1832 O O . LEU B 1 29 ? 15.896 32.369 -6.294 1.00 48.96 26 LEU B O 1
ATOM 1837 N N . SER B 1 30 ? 16.853 32.725 -8.305 1.00 38.12 27 SER B N 1
ATOM 1838 C CA . SER B 1 30 ? 17.883 31.706 -8.099 1.00 39.71 27 SER B CA 1
ATOM 1839 C C . SER B 1 30 ? 19.218 32.342 -7.733 1.00 39.76 27 SER B C 1
ATOM 1840 O O . SER B 1 30 ? 20.176 31.645 -7.427 1.00 42.82 27 SER B O 1
ATOM 1843 N N . GLY B 1 31 ? 19.272 33.668 -7.762 1.00 39.18 28 GLY B N 1
ATOM 1844 C CA . GLY B 1 31 ? 20.449 34.398 -7.304 1.00 42.54 28 GLY B CA 1
ATOM 1845 C C . GLY B 1 31 ? 20.029 35.544 -6.397 1.00 41.22 28 GLY B C 1
ATOM 1846 O O . GLY B 1 31 ? 18.863 35.621 -6.031 1.00 45.00 28 GLY B O 1
ATOM 1847 N N . PRO B 1 32 ? 20.971 36.435 -6.042 1.00 44.01 29 PRO B N 1
ATOM 1848 C CA . PRO B 1 32 ? 20.731 37.576 -5.144 1.00 36.44 29 PRO B CA 1
ATOM 1849 C C . PRO B 1 32 ? 19.754 38.598 -5.717 1.00 37.96 29 PRO B C 1
ATOM 1850 O O . PRO B 1 32 ? 19.675 38.800 -6.933 1.00 40.20 29 PRO B O 1
ATOM 1854 N N . ASP B 1 33 ? 19.011 39.240 -4.831 1.00 35.60 30 ASP B N 1
ATOM 1855 C CA . ASP B 1 33 ? 18.133 40.335 -5.221 1.00 35.32 30 ASP B CA 1
ATOM 1856 C C . ASP B 1 33 ? 18.908 41.310 -6.101 1.00 32.45 30 ASP B C 1
ATOM 1857 O O . ASP B 1 33 ? 19.940 41.836 -5.684 1.00 38.95 30 ASP B O 1
ATOM 1862 N N . PRO B 1 34 ? 18.419 41.549 -7.326 1.00 34.15 31 PRO B N 1
ATOM 1863 C CA . PRO B 1 34 ? 19.133 42.377 -8.296 1.00 36.40 31 PRO B CA 1
ATOM 1864 C C . PRO B 1 34 ? 19.138 43.858 -7.948 1.00 44.30 31 PRO B C 1
ATOM 1865 O O . PRO B 1 34 ? 19.748 44.637 -8.682 1.00 53.06 31 PRO B O 1
ATOM 1869 N N . GLU B 1 35 ? 18.467 44.248 -6.870 1.00 39.09 32 GLU B N 1
ATOM 1870 C CA . GLU B 1 35 ? 18.458 45.654 -6.453 1.00 33.77 32 GLU B CA 1
ATOM 1871 C C . GLU B 1 35 ? 19.284 45.835 -5.198 1.00 28.76 32 GLU B C 1
ATOM 1872 O O . GLU B 1 35 ? 19.269 46.888 -4.573 1.00 39.71 32 GLU B O 1
ATOM 1878 N N . LEU B 1 36 ? 20.017 44.793 -4.833 1.00 33.52 33 LEU B N 1
ATOM 1879 C CA . LEU B 1 36 ? 20.848 44.825 -3.639 1.00 34.54 33 LEU B CA 1
ATOM 1880 C C . LEU B 1 36 ? 21.865 45.964 -3.710 1.00 42.06 33 LEU B C 1
ATOM 1881 O O . LEU B 1 36 ? 22.142 46.628 -2.707 1.00 39.91 33 LEU B O 1
ATOM 1886 N N . THR B 1 37 ? 22.408 46.207 -4.901 1.00 32.46 34 THR B N 1
ATOM 1887 C CA . THR B 1 37 ? 23.483 47.194 -5.045 1.00 36.57 34 THR B CA 1
ATOM 1888 C C . THR B 1 37 ? 22.925 48.628 -4.953 1.00 33.35 34 THR B C 1
ATOM 1889 O O . THR B 1 37 ? 23.519 49.509 -4.338 1.00 40.90 34 THR B O 1
ATOM 1893 N N . PHE B 1 38 ? 21.750 48.832 -5.523 1.00 33.94 35 PHE B N 1
ATOM 1894 C CA . PHE B 1 38 ? 21.006 50.075 -5.348 1.00 33.77 35 PHE B CA 1
ATOM 1895 C C . PHE B 1 38 ? 20.829 50.396 -3.853 1.00 34.84 35 PHE B C 1
ATOM 1896 O O . PHE B 1 38 ? 21.069 51.518 -3.432 1.00 34.67 35 PHE B O 1
ATOM 1904 N N . ASP B 1 39 ? 20.434 49.407 -3.050 1.00 31.31 36 ASP B N 1
ATOM 1905 C CA . ASP B 1 39 ? 20.159 49.647 -1.633 1.00 32.98 36 ASP B CA 1
ATOM 1906 C C . ASP B 1 39 ? 21.442 50.072 -0.954 1.00 37.34 36 ASP B C 1
ATOM 1907 O O . ASP B 1 39 ? 21.466 51.006 -0.156 1.00 37.16 36 ASP B O 1
ATOM 1912 N N . LEU B 1 40 ? 22.511 49.362 -1.277 1.00 43.15 37 LEU B N 1
ATOM 1913 C CA . LEU B 1 40 ? 23.829 49.674 -0.758 1.00 37.32 37 LEU B CA 1
ATOM 1914 C C . LEU B 1 40 ? 24.275 51.081 -1.140 1.00 32.27 37 LEU B C 1
ATOM 1915 O O . LEU B 1 40 ? 24.705 51.846 -0.281 1.00 37.91 37 LEU B O 1
ATOM 1920 N N . TRP B 1 41 ? 24.200 51.421 -2.427 1.00 33.30 38 TRP B N 1
ATOM 1921 C CA . TRP B 1 41 ? 24.633 52.754 -2.858 1.00 34.07 38 TRP B CA 1
ATOM 1922 C C . TRP B 1 41 ? 23.781 53.846 -2.198 1.00 39.76 38 TRP B C 1
ATOM 1923 O O . TRP B 1 41 ? 24.272 54.920 -1.853 1.00 38.51 38 TRP B O 1
ATOM 1934 N N . LEU B 1 42 ? 22.495 53.575 -2.026 1.00 40.79 39 LEU B N 1
ATOM 1935 C CA . LEU B 1 42 ? 21.610 54.580 -1.447 1.00 36.84 39 LEU B CA 1
ATOM 1936 C C . LEU B 1 42 ? 22.023 54.800 0.011 1.00 38.44 39 LEU B C 1
ATOM 1937 O O . LEU B 1 42 ? 22.169 55.928 0.472 1.00 40.35 39 LEU B O 1
ATOM 1942 N N . SER B 1 43 ? 22.237 53.710 0.736 1.00 39.49 40 SER B N 1
ATOM 1943 C CA . SER B 1 43 ? 22.604 53.813 2.143 1.00 39.79 40 SER B CA 1
ATOM 1944 C C . SER B 1 43 ? 23.869 54.662 2.286 1.00 35.41 40 SER B C 1
ATOM 1945 O O . SER B 1 43 ? 23.958 55.525 3.165 1.00 37.55 40 SER B O 1
ATOM 1948 N N . ARG B 1 44 ? 24.843 54.417 1.413 1.00 34.38 41 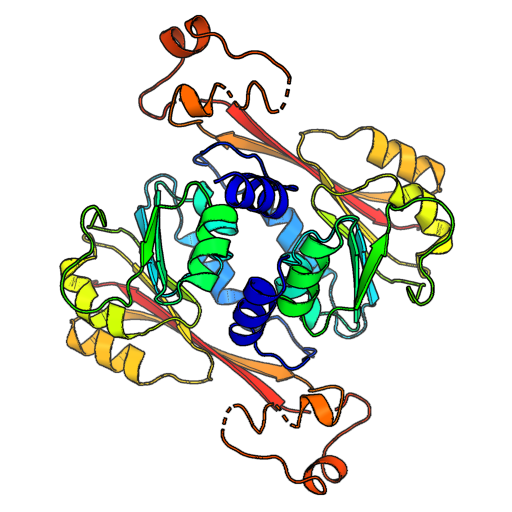ARG B N 1
ATOM 1949 C CA . ARG B 1 44 ? 26.112 55.148 1.452 1.00 37.22 41 ARG B CA 1
ATOM 1950 C C . ARG B 1 44 ? 25.929 56.657 1.232 1.00 41.21 41 ARG B C 1
ATOM 1951 O O . ARG B 1 44 ? 26.681 57.470 1.778 1.00 41.04 41 ARG B O 1
ATOM 1959 N N . LEU B 1 45 ? 24.937 57.022 0.422 1.00 41.13 42 LEU B N 1
ATOM 1960 C CA . LEU B 1 45 ? 24.722 58.419 0.041 1.00 43.91 42 LEU B CA 1
ATOM 1961 C C . LEU B 1 45 ? 24.013 59.229 1.126 1.00 46.39 42 LEU B C 1
ATOM 1962 O O . LEU B 1 45 ? 24.035 60.462 1.103 1.00 48.83 42 LEU B O 1
ATOM 1967 N N . LEU B 1 46 ? 23.389 58.536 2.076 1.00 38.60 43 LEU B N 1
ATOM 1968 C CA . LEU B 1 46 ? 22.521 59.204 3.047 1.00 38.75 43 LEU B CA 1
ATOM 1969 C C . LEU B 1 46 ? 23.272 59.665 4.289 1.00 36.26 43 LEU B C 1
ATOM 1970 O O . LEU B 1 46 ? 23.884 58.853 4.983 1.00 42.81 43 LEU B O 1
ATOM 1975 N N . THR B 1 47 ? 23.211 60.966 4.572 1.00 33.05 44 THR B N 1
ATOM 1976 C CA . THR B 1 47 ? 23.750 61.528 5.813 1.00 31.41 44 THR B CA 1
ATOM 1977 C C . THR B 1 47 ? 22.703 62.386 6.532 1.00 41.99 44 THR B C 1
ATOM 1978 O O . THR B 1 47 ? 21.689 62.753 5.941 1.00 40.55 44 THR B O 1
ATOM 1982 N N . PRO B 1 48 ? 22.956 62.734 7.805 1.00 39.08 45 PRO B N 1
ATOM 1983 C CA . PRO B 1 48 ? 21.987 63.548 8.547 1.00 39.09 45 PRO B CA 1
ATOM 1984 C C . PRO B 1 48 ? 21.822 64.938 7.949 1.00 46.41 45 PRO B C 1
ATOM 1985 O O . PRO B 1 48 ? 20.897 65.646 8.346 1.00 46.95 45 PRO B O 1
ATOM 1989 N N . GLN B 1 49 ? 22.691 65.328 7.017 1.00 44.00 46 GLN B N 1
ATOM 1990 C CA . GLN B 1 49 ? 22.523 66.614 6.339 1.00 47.11 46 GLN B CA 1
ATOM 1991 C C . GLN B 1 49 ? 21.835 66.486 4.973 1.00 46.39 46 GLN B C 1
ATOM 1992 O O . GLN B 1 49 ? 21.567 67.488 4.323 1.00 51.51 46 GLN B O 1
ATOM 1998 N N . THR B 1 50 ? 21.570 65.261 4.526 1.00 44.08 47 THR B N 1
ATOM 1999 C CA . THR B 1 50 ? 21.102 65.039 3.147 1.00 41.19 47 THR B CA 1
ATOM 2000 C C . THR B 1 50 ? 19.607 65.292 2.968 1.00 40.97 47 THR B C 1
ATOM 2001 O O . THR B 1 50 ? 18.790 64.630 3.604 1.00 42.61 47 THR B O 1
ATOM 2005 N N . ARG B 1 51 ? 19.250 66.239 2.098 1.00 40.55 48 ARG B N 1
ATOM 2006 C CA . ARG B 1 51 ? 17.850 66.462 1.751 1.00 36.25 48 ARG B CA 1
ATOM 2007 C C . ARG B 1 51 ? 17.532 65.703 0.462 1.00 38.33 48 ARG B C 1
ATOM 2008 O O . ARG B 1 51 ? 18.202 65.876 -0.555 1.00 42.43 48 ARG B O 1
ATOM 2016 N N . VAL B 1 52 ? 16.506 64.861 0.525 1.00 34.05 49 VAL B N 1
ATOM 2017 C CA . VAL B 1 52 ? 16.236 63.879 -0.503 1.00 36.35 49 VAL B CA 1
ATOM 2018 C C . VAL B 1 52 ? 14.902 64.164 -1.174 1.00 37.45 49 VAL B C 1
ATOM 2019 O O . VAL B 1 52 ? 13.938 64.500 -0.501 1.00 39.91 49 VAL B O 1
ATOM 2023 N N . LEU B 1 53 ? 14.862 64.038 -2.500 1.00 32.86 50 LEU B N 1
ATOM 2024 C CA . LEU B 1 53 ? 13.609 63.981 -3.257 1.00 35.06 50 LEU B CA 1
ATOM 2025 C C . LEU B 1 53 ? 13.516 62.616 -3.946 1.00 41.62 50 LEU B C 1
ATOM 2026 O O . LEU B 1 53 ? 14.414 62.239 -4.711 1.00 37.68 50 LEU B O 1
ATOM 2031 N N . GLU B 1 54 ? 12.448 61.876 -3.654 1.00 34.30 51 GLU B N 1
ATOM 2032 C CA . GLU B 1 54 ? 12.203 60.584 -4.287 1.00 34.14 51 GLU B CA 1
ATOM 2033 C C . GLU B 1 54 ? 11.129 60.673 -5.359 1.00 34.20 51 GLU B C 1
ATOM 2034 O O . GLU B 1 54 ? 10.014 61.106 -5.080 1.00 34.93 51 GLU B O 1
ATOM 2040 N N . ALA B 1 55 ? 11.448 60.240 -6.576 1.00 34.16 52 ALA B N 1
ATOM 2041 C CA . ALA B 1 55 ? 10.464 60.248 -7.661 1.00 37.51 52 ALA B CA 1
ATOM 2042 C C . ALA B 1 55 ? 9.692 58.938 -7.720 1.00 37.93 52 ALA B C 1
ATOM 2043 O O . ALA B 1 55 ? 10.283 57.876 -7.816 1.00 41.47 52 ALA B O 1
ATOM 2045 N N . GLY B 1 56 ? 8.367 59.024 -7.659 1.00 40.46 53 GLY B N 1
ATOM 2046 C CA . GLY B 1 56 ? 7.506 57.853 -7.728 1.00 38.01 53 GLY B CA 1
ATOM 2047 C C . GLY B 1 56 ? 7.612 56.959 -6.497 1.00 44.89 53 GLY B C 1
ATOM 2048 O O . GLY B 1 56 ? 7.990 55.795 -6.620 1.00 35.96 53 GLY B O 1
ATOM 2049 N N . CYS B 1 57 ? 7.259 57.494 -5.324 1.00 37.46 54 CYS B N 1
ATOM 2050 C CA . CYS B 1 57 ? 7.438 56.786 -4.051 1.00 39.04 54 CYS B CA 1
ATOM 2051 C C . CYS B 1 57 ? 6.497 55.593 -3.863 1.00 42.29 54 CYS B C 1
ATOM 2052 O O . CYS B 1 57 ? 6.694 54.776 -2.974 1.00 40.31 54 CYS B O 1
ATOM 2055 N N . GLY B 1 58 ? 5.460 55.491 -4.685 1.00 44.59 55 GLY B N 1
ATOM 2056 C CA . GLY B 1 58 ? 4.500 54.405 -4.517 1.00 38.83 55 GLY B CA 1
ATOM 2057 C C . GLY B 1 58 ? 3.914 54.475 -3.121 1.00 37.83 55 GLY B C 1
ATOM 2058 O O . GLY B 1 58 ? 3.537 55.546 -2.666 1.00 43.04 55 GLY B O 1
ATOM 2059 N N . HIS B 1 59 ? 3.857 53.352 -2.420 1.00 44.90 56 HIS B N 1
ATOM 2060 C CA . HIS B 1 59 ? 3.246 53.342 -1.091 1.00 44.14 56 HIS B CA 1
ATOM 2061 C C . HIS B 1 59 ? 4.234 53.738 0.010 1.00 43.85 56 HIS B C 1
ATOM 2062 O O . HIS B 1 59 ? 3.980 53.501 1.191 1.00 43.04 56 HIS B O 1
ATOM 2069 N N . GLY B 1 60 ? 5.359 54.331 -0.387 1.00 42.52 57 GLY B N 1
ATOM 2070 C CA . GLY B 1 60 ? 6.352 54.853 0.548 1.00 35.39 57 GLY B CA 1
ATOM 2071 C C . GLY B 1 60 ? 7.368 53.898 1.186 1.00 37.61 57 GLY B C 1
ATOM 2072 O O . GLY B 1 60 ? 7.905 54.188 2.251 1.00 36.71 57 GLY B O 1
ATOM 2073 N N . PRO B 1 61 ? 7.677 52.772 0.533 1.00 35.38 58 PRO B N 1
ATOM 2074 C CA . PRO B 1 61 ? 8.555 51.833 1.251 1.00 35.11 58 PRO B CA 1
ATOM 2075 C C . PRO B 1 61 ? 9.951 52.391 1.513 1.00 39.95 58 PRO B C 1
ATOM 2076 O O . PRO B 1 61 ? 10.543 52.118 2.575 1.00 36.26 58 PRO B O 1
ATOM 2080 N N . ASP B 1 62 ? 10.501 53.153 0.570 1.00 34.21 59 ASP B N 1
ATOM 2081 C CA . ASP B 1 62 ? 11.838 53.700 0.791 1.00 30.63 59 ASP B CA 1
ATOM 2082 C C . ASP B 1 62 ? 11.769 54.920 1.700 1.00 37.83 59 ASP B C 1
ATOM 2083 O O . ASP B 1 62 ? 12.680 55.173 2.477 1.00 38.36 59 ASP B O 1
ATOM 2088 N N . ALA B 1 63 ? 10.678 55.671 1.594 1.00 39.13 60 ALA B N 1
ATOM 2089 C CA . ALA B 1 63 ? 10.460 56.816 2.464 1.00 39.71 60 ALA B CA 1
ATOM 2090 C C . ALA B 1 63 ? 10.497 56.337 3.917 1.00 37.93 60 ALA B C 1
ATOM 2091 O O . ALA B 1 63 ? 11.143 56.956 4.755 1.00 37.59 60 ALA B O 1
ATOM 2093 N N . ALA B 1 64 ? 9.843 55.209 4.204 1.00 38.19 61 ALA B N 1
ATOM 2094 C CA . ALA B 1 64 ? 9.737 54.724 5.585 1.00 39.48 61 ALA B CA 1
ATOM 2095 C C . ALA B 1 64 ? 11.010 54.036 6.049 1.00 41.64 61 ALA B C 1
ATOM 2096 O O . ALA B 1 64 ? 11.384 54.121 7.213 1.00 39.69 61 ALA B O 1
ATOM 2098 N N . ARG B 1 65 ? 11.668 53.349 5.127 1.00 39.49 62 ARG B N 1
ATOM 2099 C CA . ARG B 1 65 ? 12.855 52.585 5.459 1.00 32.74 62 ARG B CA 1
ATOM 2100 C C . ARG B 1 65 ? 14.042 53.525 5.605 1.00 39.24 62 ARG B C 1
ATOM 2101 O O . ARG B 1 65 ? 14.749 53.476 6.603 1.00 41.73 62 ARG B O 1
ATOM 2109 N N . PHE B 1 66 ? 14.240 54.402 4.626 1.00 35.78 63 PHE B N 1
ATOM 2110 C CA . PHE B 1 66 ? 15.436 55.248 4.592 1.00 38.09 63 PHE B CA 1
ATOM 2111 C C . PHE B 1 66 ? 15.233 56.648 5.148 1.00 43.25 63 PHE B C 1
ATOM 2112 O O . PHE B 1 66 ? 16.199 57.338 5.457 1.00 45.26 63 PHE B O 1
ATOM 2120 N N . GLY B 1 67 ? 13.980 57.073 5.256 1.00 43.56 64 GLY B N 1
ATOM 2121 C CA . GLY B 1 67 ? 13.671 58.406 5.743 1.00 42.64 64 GLY B CA 1
ATOM 2122 C C . GLY B 1 67 ? 14.509 58.913 6.909 1.00 39.43 64 GLY B C 1
ATOM 2123 O O . GLY B 1 67 ? 15.110 59.970 6.821 1.00 36.03 64 GLY B O 1
ATOM 2124 N N . PRO B 1 68 ? 14.549 58.165 8.018 1.00 39.43 65 PRO B N 1
ATOM 2125 C CA . PRO B 1 68 ? 15.275 58.621 9.211 1.00 37.91 65 PRO B CA 1
ATOM 2126 C C . PRO B 1 68 ? 16.779 58.781 8.993 1.00 38.46 65 PRO B C 1
ATOM 2127 O O . PRO B 1 68 ? 17.434 59.436 9.799 1.00 38.74 65 PRO B O 1
ATOM 2131 N N . GLN B 1 69 ? 17.316 58.197 7.922 1.00 37.78 66 GLN B N 1
ATOM 2132 C CA . GLN B 1 69 ? 18.745 58.276 7.663 1.00 41.50 66 GLN B CA 1
ATOM 2133 C C . GLN B 1 69 ? 19.079 59.622 7.028 1.00 42.64 66 GLN B C 1
ATOM 2134 O O . GLN B 1 69 ? 20.246 60.003 6.953 1.00 45.18 66 GLN B O 1
ATOM 2140 N N . ALA B 1 70 ? 18.048 60.354 6.598 1.00 40.55 67 ALA B N 1
ATOM 2141 C CA . ALA B 1 70 ? 18.243 61.644 5.916 1.00 42.49 67 ALA B CA 1
ATOM 2142 C C . ALA B 1 70 ? 17.814 62.842 6.769 1.00 43.97 67 ALA B C 1
ATOM 2143 O O . ALA B 1 70 ? 17.038 62.683 7.706 1.00 46.77 67 ALA B O 1
ATOM 2145 N N . ALA B 1 71 ? 18.297 64.043 6.444 1.00 42.09 68 ALA B N 1
ATOM 2146 C CA . ALA B 1 71 ? 17.773 65.255 7.100 1.00 44.69 68 ALA B CA 1
ATOM 2147 C C . ALA B 1 71 ? 16.303 65.449 6.763 1.00 44.98 68 ALA B C 1
ATOM 2148 O O . ALA B 1 71 ? 15.529 65.968 7.563 1.00 46.50 68 ALA B O 1
ATOM 2150 N N . ARG B 1 72 ? 15.921 65.030 5.563 1.00 42.58 69 ARG B N 1
ATOM 2151 C CA . ARG B 1 72 ? 14.556 65.230 5.085 1.00 43.39 69 ARG B CA 1
ATOM 2152 C C . ARG B 1 72 ? 14.266 64.354 3.872 1.00 42.77 69 ARG B C 1
ATOM 2153 O O . ARG B 1 72 ? 15.126 64.154 3.016 1.00 40.41 69 ARG B O 1
ATOM 2161 N N . TRP B 1 73 ? 13.053 63.829 3.798 1.00 44.50 70 TRP B N 1
ATOM 2162 C CA . TRP B 1 73 ? 12.677 63.003 2.671 1.00 39.38 70 TRP B CA 1
ATOM 2163 C C . TRP B 1 73 ? 11.425 63.547 2.023 1.00 41.41 70 TRP B C 1
ATOM 2164 O O . TRP B 1 73 ? 10.338 63.431 2.579 1.00 46.32 70 TRP B O 1
ATOM 2175 N N . ALA B 1 74 ? 11.582 64.167 0.858 1.00 39.77 71 ALA B N 1
ATOM 2176 C CA . ALA B 1 74 ? 10.425 64.560 0.054 1.00 39.55 71 ALA B CA 1
ATOM 2177 C C . ALA B 1 74 ? 10.190 63.476 -0.990 1.00 38.85 71 ALA B C 1
ATOM 2178 O O . ALA B 1 74 ? 11.136 62.870 -1.493 1.00 42.88 71 ALA B O 1
ATOM 2180 N N . ALA B 1 75 ? 8.930 63.214 -1.295 1.00 38.44 72 ALA B N 1
ATOM 2181 C CA . ALA B 1 75 ? 8.586 62.082 -2.145 1.00 40.63 72 ALA B CA 1
ATOM 2182 C C . ALA B 1 75 ? 7.353 62.431 -2.942 1.00 41.93 72 ALA B C 1
ATOM 2183 O O . ALA B 1 75 ? 6.490 63.156 -2.453 1.00 47.01 72 ALA B O 1
ATOM 2185 N N . TYR B 1 76 ? 7.258 61.926 -4.166 1.00 38.42 73 TYR B N 1
ATOM 2186 C CA . TYR B 1 76 ? 6.033 62.125 -4.927 1.00 38.15 73 TYR B CA 1
ATOM 2187 C C . TYR B 1 76 ? 5.566 60.902 -5.690 1.00 40.91 73 TYR B C 1
ATOM 2188 O O . TYR B 1 76 ? 6.356 60.013 -5.997 1.00 37.83 73 TYR B O 1
ATOM 2197 N N . ASP B 1 77 ? 4.269 60.878 -5.976 1.00 40.58 74 ASP B N 1
ATOM 2198 C CA . ASP B 1 77 ? 3.644 59.847 -6.792 1.00 44.14 74 ASP B CA 1
ATOM 2199 C C . ASP B 1 77 ? 2.350 60.434 -7.369 1.00 47.00 74 ASP B C 1
ATOM 2200 O O . ASP B 1 77 ? 1.787 61.360 -6.790 1.00 47.47 74 ASP B O 1
ATOM 2205 N N . PHE B 1 78 ? 1.872 59.887 -8.486 1.00 39.73 75 PHE B N 1
ATOM 2206 C CA . PHE B 1 78 ? 0.681 60.424 -9.149 1.00 45.06 75 PHE B CA 1
ATOM 2207 C C . PHE B 1 78 ? -0.592 59.612 -8.861 1.00 48.32 75 PHE B C 1
ATOM 2208 O O . PHE B 1 78 ? -1.667 59.931 -9.372 1.00 48.37 75 PHE B O 1
ATOM 2216 N N . SER B 1 79 ? -0.460 58.566 -8.047 1.00 44.96 76 SER B N 1
ATOM 2217 C CA . SER B 1 79 ? -1.585 57.709 -7.679 1.00 46.50 76 SER B CA 1
ATOM 2218 C C . SER B 1 79 ? -2.160 58.066 -6.312 1.00 44.92 76 SER B C 1
ATOM 2219 O O . SER B 1 79 ? -1.504 57.858 -5.291 1.00 51.95 76 SER B O 1
ATOM 2222 N N . PRO B 1 80 ? -3.384 58.609 -6.282 1.00 46.74 77 PRO B N 1
ATOM 2223 C CA . PRO B 1 80 ? -4.018 59.008 -5.022 1.00 47.50 77 PRO B CA 1
ATOM 2224 C C . PRO B 1 80 ? -4.084 57.867 -4.016 1.00 45.79 77 PRO B C 1
ATOM 2225 O O . PRO B 1 80 ? -3.959 58.102 -2.823 1.00 51.37 77 PRO B O 1
ATOM 2229 N N . GLU B 1 81 ? -4.290 56.647 -4.489 1.00 49.93 78 GLU B N 1
ATOM 2230 C CA . GLU B 1 81 ? -4.401 55.505 -3.585 1.00 52.93 78 GLU B CA 1
ATOM 2231 C C . GLU B 1 81 ? -3.032 55.145 -2.997 1.00 54.23 78 GLU B C 1
ATOM 2232 O O . GLU B 1 81 ? -2.896 54.900 -1.796 1.00 50.02 78 GLU B O 1
ATOM 2238 N N . LEU B 1 82 ? -2.015 55.096 -3.847 1.00 45.72 79 LEU B N 1
ATOM 2239 C CA . LEU B 1 82 ? -0.696 54.776 -3.355 1.00 45.34 79 LEU B CA 1
ATOM 2240 C C . LEU B 1 82 ? -0.321 55.842 -2.331 1.00 46.45 79 LEU B C 1
ATOM 2241 O O . LEU B 1 82 ? 0.273 55.539 -1.305 1.00 45.68 79 LEU B O 1
ATOM 2246 N N . LEU B 1 83 ? -0.714 57.086 -2.605 1.00 48.29 80 LEU B N 1
ATOM 2247 C CA . LEU B 1 83 ? -0.386 58.212 -1.735 1.00 48.14 80 LEU B CA 1
ATOM 2248 C C . LEU B 1 83 ? -1.080 58.110 -0.385 1.00 49.92 80 LEU B C 1
ATOM 2249 O O . LEU B 1 83 ? -0.531 58.529 0.626 1.00 49.99 80 LEU B O 1
ATOM 2254 N N . LYS B 1 84 ? -2.293 57.569 -0.365 1.00 46.25 81 LYS B N 1
ATOM 2255 C CA . LYS B 1 84 ? -2.935 57.290 0.916 1.00 54.53 81 LYS B CA 1
ATOM 2256 C C . LYS B 1 84 ? -2.054 56.350 1.744 1.00 48.59 81 LYS B C 1
ATOM 2257 O O . LYS B 1 84 ? -1.816 56.584 2.923 1.00 52.75 81 LYS B O 1
ATOM 2263 N N . LEU B 1 85 ? -1.551 55.299 1.118 1.00 48.60 82 LEU B N 1
ATOM 2264 C CA . LEU B 1 85 ? -0.689 54.365 1.826 1.00 48.19 82 LEU B CA 1
ATOM 2265 C C . LEU B 1 85 ? 0.604 55.041 2.243 1.00 48.75 82 LEU B C 1
ATOM 2266 O O . LEU B 1 85 ? 1.062 54.854 3.369 1.00 48.36 82 LEU B O 1
ATOM 2271 N N . ALA B 1 86 ? 1.182 55.838 1.342 1.00 40.04 83 ALA B N 1
ATOM 2272 C CA . ALA B 1 86 ? 2.479 56.448 1.605 1.00 42.69 83 ALA B CA 1
ATOM 2273 C C . ALA B 1 86 ? 2.426 57.410 2.784 1.00 47.31 83 ALA B C 1
ATOM 2274 O O . ALA B 1 86 ? 3.354 57.464 3.580 1.00 44.63 83 ALA B O 1
ATOM 2276 N N . ARG B 1 87 ? 1.342 58.175 2.888 1.00 46.99 84 ARG B N 1
ATOM 2277 C CA . ARG B 1 87 ? 1.224 59.159 3.953 1.00 48.22 84 ARG B CA 1
ATOM 2278 C C . ARG B 1 87 ? 1.116 58.460 5.283 1.00 50.58 84 ARG B C 1
ATOM 2279 O O . ARG B 1 87 ? 1.660 58.923 6.279 1.00 53.87 84 ARG B O 1
ATOM 2287 N N . ALA B 1 88 ? 0.421 57.328 5.278 1.00 46.48 85 ALA B N 1
ATOM 2288 C CA . ALA B 1 88 ? 0.271 56.494 6.459 1.00 47.48 85 ALA B CA 1
ATOM 2289 C C . ALA B 1 88 ? 1.548 55.728 6.785 1.00 46.37 85 ALA B C 1
ATOM 2290 O O . ALA B 1 88 ? 1.904 55.577 7.948 1.00 51.67 85 ALA B O 1
ATOM 2292 N N . ASN B 1 89 ? 2.225 55.241 5.748 1.00 50.68 86 ASN B N 1
ATOM 2293 C CA . ASN B 1 89 ? 3.421 54.401 5.886 1.00 45.21 86 ASN B CA 1
ATOM 2294 C C . ASN B 1 89 ? 4.629 55.216 6.333 1.00 45.39 86 ASN B C 1
ATOM 2295 O O . ASN B 1 89 ? 5.474 54.738 7.082 1.00 40.88 86 ASN B O 1
ATOM 2300 N N . ALA B 1 90 ? 4.710 56.449 5.843 1.00 43.71 87 ALA B N 1
ATOM 2301 C CA . ALA B 1 90 ? 5.815 57.347 6.159 1.00 43.41 87 ALA B CA 1
ATOM 2302 C C . ALA B 1 90 ? 5.253 58.723 6.497 1.00 42.62 87 ALA B C 1
ATOM 2303 O O . ALA B 1 90 ? 5.343 59.646 5.694 1.00 43.34 87 ALA B O 1
ATOM 2305 N N . PRO B 1 91 ? 4.648 58.855 7.682 1.00 44.19 88 PRO B N 1
ATOM 2306 C CA . PRO B 1 91 ? 3.962 60.096 8.071 1.00 43.85 88 PRO B CA 1
ATOM 2307 C C . PRO B 1 91 ? 4.920 61.281 8.203 1.00 48.97 88 PRO B C 1
ATOM 2308 O O . PRO B 1 91 ? 4.465 62.424 8.225 1.00 51.43 88 PRO B O 1
ATOM 2312 N N . HIS B 1 92 ? 6.219 61.010 8.294 1.00 45.85 89 HIS B N 1
ATOM 2313 C CA . HIS B 1 92 ? 7.215 62.062 8.501 1.00 46.06 89 HIS B CA 1
ATOM 2314 C C . HIS B 1 92 ? 7.881 62.516 7.211 1.00 48.52 89 HIS B C 1
ATOM 2315 O O . HIS B 1 92 ? 8.608 63.499 7.204 1.00 48.83 89 HIS B O 1
ATOM 2322 N N . ALA B 1 93 ? 7.642 61.800 6.120 1.00 43.26 90 ALA B N 1
ATOM 2323 C CA . ALA B 1 93 ? 8.109 62.274 4.824 1.00 46.90 90 ALA B CA 1
ATOM 2324 C C . ALA B 1 93 ? 7.174 63.371 4.374 1.00 44.96 90 ALA B C 1
ATOM 2325 O O . ALA B 1 93 ? 6.025 63.416 4.805 1.00 46.55 90 ALA B O 1
ATOM 2327 N N . ASP B 1 94 ? 7.655 64.255 3.512 1.00 43.94 91 ASP B N 1
ATOM 2328 C CA . ASP B 1 94 ? 6.770 65.198 2.849 1.00 46.25 91 ASP B CA 1
ATOM 2329 C C . ASP B 1 94 ? 6.386 64.615 1.499 1.00 48.34 91 ASP B C 1
ATOM 2330 O O . ASP B 1 94 ? 7.245 64.344 0.662 1.00 43.84 91 ASP B O 1
ATOM 2335 N N . VAL B 1 95 ? 5.089 64.427 1.299 1.00 46.10 92 VAL B N 1
ATOM 2336 C CA . VAL B 1 95 ? 4.581 63.637 0.189 1.00 45.14 92 VAL B CA 1
ATOM 2337 C C . VAL B 1 95 ? 3.669 64.458 -0.702 1.00 47.27 92 VAL B C 1
ATOM 2338 O O . VAL B 1 95 ? 2.765 65.122 -0.222 1.00 57.73 92 VAL B O 1
ATOM 2342 N N . TYR B 1 96 ? 3.910 64.411 -2.004 1.00 46.21 93 TYR B N 1
ATOM 2343 C CA . TYR B 1 96 ? 3.208 65.289 -2.930 1.00 44.43 93 TYR B CA 1
ATOM 2344 C C . TYR B 1 96 ? 2.561 64.476 -4.017 1.00 44.69 93 TYR B C 1
ATOM 2345 O O . TYR B 1 96 ? 3.115 63.474 -4.472 1.00 43.39 93 TYR B O 1
ATOM 2354 N N . GLU B 1 97 ? 1.376 64.908 -4.426 1.00 44.15 94 GLU B N 1
ATOM 2355 C CA . GLU B 1 97 ? 0.687 64.301 -5.548 1.00 44.71 94 GLU B CA 1
ATOM 2356 C C . GLU B 1 97 ? 1.213 64.942 -6.831 1.00 49.94 94 GLU B C 1
ATOM 2357 O O . GLU 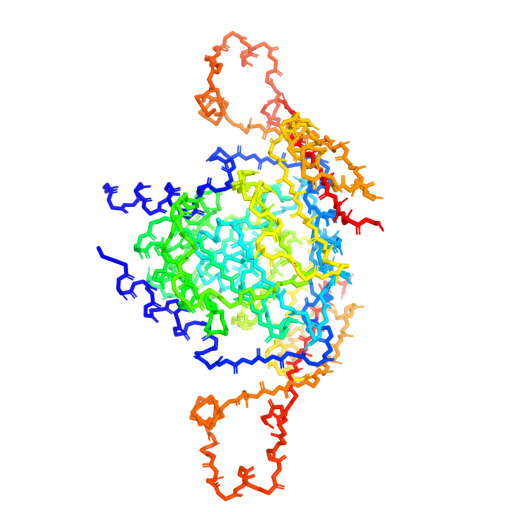B 1 97 ? 0.707 65.965 -7.267 1.00 53.52 94 GLU B O 1
ATOM 2363 N N . TRP B 1 98 ? 2.232 64.333 -7.431 1.00 47.08 95 TRP B N 1
ATOM 2364 C CA . TRP B 1 98 ? 2.956 64.956 -8.533 1.00 50.55 95 TRP B CA 1
ATOM 2365 C C . TRP B 1 98 ? 3.637 63.874 -9.380 1.00 51.07 95 TRP B C 1
ATOM 2366 O O . TRP B 1 98 ? 3.783 62.731 -8.930 1.00 45.91 95 TRP B O 1
ATOM 2377 N N . ASN B 1 99 ? 4.032 64.225 -10.603 1.00 44.06 96 ASN B N 1
ATOM 2378 C CA . ASN B 1 99 ? 4.727 63.294 -11.502 1.00 38.70 96 ASN B CA 1
ATOM 2379 C C . ASN B 1 99 ? 6.036 63.875 -12.057 1.00 48.04 96 ASN B C 1
ATOM 2380 O O . ASN B 1 99 ? 6.595 63.371 -13.043 1.00 48.72 96 ASN B O 1
ATOM 2385 N N . GLY B 1 100 ? 6.521 64.938 -11.418 1.00 48.62 97 GLY B N 1
ATOM 2386 C CA . GLY B 1 100 ? 7.750 65.594 -11.839 1.00 44.32 97 GLY B CA 1
ATOM 2387 C C . GLY B 1 100 ? 7.602 66.576 -13.002 1.00 50.88 97 GLY B C 1
ATOM 2388 O O . GLY B 1 100 ? 8.602 67.097 -13.498 1.00 56.85 97 GLY B O 1
ATOM 2389 N N . LYS B 1 101 ? 6.367 66.843 -13.426 1.00 51.92 98 LYS B N 1
ATOM 2390 C CA . LYS B 1 101 ? 6.108 67.680 -14.606 1.00 51.01 98 LYS B CA 1
ATOM 2391 C C . LYS B 1 101 ? 5.386 68.981 -14.273 1.00 49.10 98 LYS B C 1
ATOM 2392 O O . LYS B 1 101 ? 4.571 69.023 -13.348 1.00 50.83 98 LYS B O 1
ATOM 2398 N N . GLY B 1 102 ? 5.683 70.038 -15.032 1.00 47.13 99 GLY B N 1
ATOM 2399 C CA . GLY B 1 102 ? 5.057 71.335 -14.815 1.00 43.28 99 GLY B CA 1
ATOM 2400 C C . GLY B 1 102 ? 5.568 72.010 -13.555 1.00 51.27 99 GLY B C 1
ATOM 2401 O O . GLY B 1 102 ? 6.635 71.662 -13.058 1.00 52.28 99 GLY B O 1
ATOM 2402 N N . GLU B 1 103 ? 4.803 72.965 -13.030 1.00 56.62 100 GLU B N 1
ATOM 2403 C CA . GLU B 1 103 ? 5.214 73.713 -11.845 1.00 53.91 100 GLU B CA 1
ATOM 2404 C C . GLU B 1 103 ? 5.609 72.785 -10.707 1.00 55.96 100 GLU B C 1
ATOM 2405 O O . GLU B 1 103 ? 5.022 71.732 -10.535 1.00 59.02 100 GLU B O 1
ATOM 2411 N N . LEU B 1 104 ? 6.596 73.212 -9.926 1.00 52.64 101 LEU B N 1
ATOM 2412 C CA . LEU B 1 104 ? 6.988 72.549 -8.693 1.00 53.15 101 LEU B CA 1
ATOM 2413 C C . LEU B 1 104 ? 5.905 72.671 -7.631 1.00 52.95 101 LEU B C 1
ATOM 2414 O O . LEU B 1 104 ? 5.404 73.751 -7.365 1.00 54.86 101 LEU B O 1
ATOM 2419 N N . PRO B 1 105 ? 5.542 71.557 -7.002 1.00 48.40 102 PRO B N 1
ATOM 2420 C CA . PRO B 1 105 ? 4.558 71.713 -5.931 1.00 54.53 102 PRO B CA 1
ATOM 2421 C C . PRO B 1 105 ? 4.971 72.809 -4.945 1.00 58.74 102 PRO B C 1
ATOM 2422 O O . PRO B 1 105 ? 6.157 73.023 -4.685 1.00 59.97 102 PRO B O 1
ATOM 2426 N N . ALA B 1 106 ? 3.990 73.501 -4.390 1.00 56.83 103 ALA B N 1
ATOM 2427 C CA . ALA B 1 106 ? 4.290 74.508 -3.398 1.00 61.65 103 ALA B CA 1
ATOM 2428 C C . ALA B 1 106 ? 4.885 73.820 -2.183 1.00 61.60 103 ALA B C 1
ATOM 2429 O O . ALA B 1 106 ? 4.389 72.782 -1.729 1.00 58.73 103 ALA B O 1
ATOM 2431 N N . GLY B 1 107 ? 5.974 74.383 -1.676 1.00 59.02 104 GLY B N 1
ATOM 2432 C CA . GLY B 1 107 ? 6.622 73.826 -0.508 1.00 50.86 104 GLY B CA 1
ATOM 2433 C C . GLY B 1 107 ? 7.503 72.631 -0.794 1.00 52.73 104 GLY B C 1
ATOM 2434 O O . GLY B 1 107 ? 8.030 72.038 0.139 1.00 54.30 104 GLY B O 1
ATOM 2435 N N . LEU B 1 108 ? 7.680 72.281 -2.068 1.00 52.60 105 LEU B N 1
ATOM 2436 C CA . LEU B 1 108 ? 8.536 71.140 -2.438 1.00 52.00 105 LEU B CA 1
ATOM 2437 C C . LEU B 1 108 ? 9.848 71.121 -1.659 1.00 53.59 105 LEU B C 1
ATOM 2438 O O . LEU B 1 108 ? 10.283 70.068 -1.182 1.00 46.39 105 LEU B O 1
ATOM 2443 N N . GLY B 1 109 ? 10.488 72.281 -1.549 1.00 54.82 106 GLY B N 1
ATOM 2444 C CA . GLY B 1 109 ? 11.691 72.399 -0.738 1.00 62.15 106 GLY B CA 1
ATOM 2445 C C . GLY B 1 109 ? 13.029 72.157 -1.427 1.00 58.88 106 GLY B C 1
ATOM 2446 O O . GLY B 1 109 ? 13.977 71.671 -0.803 1.00 52.30 106 GLY B O 1
ATOM 2447 N N . ALA B 1 110 ? 13.119 72.505 -2.708 1.00 50.89 107 ALA B N 1
ATOM 2448 C CA . ALA B 1 110 ? 14.401 72.452 -3.406 1.00 54.58 107 ALA B CA 1
ATOM 2449 C C . ALA B 1 110 ? 15.311 73.533 -2.828 1.00 53.19 107 ALA B C 1
ATOM 2450 O O . ALA B 1 110 ? 14.820 74.511 -2.276 1.00 57.77 107 ALA B O 1
ATOM 2452 N N . PRO B 1 111 ? 16.640 73.359 -2.936 1.00 51.46 108 PRO B N 1
ATOM 2453 C CA . PRO B 1 111 ? 17.362 72.275 -3.607 1.00 50.08 108 PRO B CA 1
ATOM 2454 C C . PRO B 1 111 ? 17.608 71.035 -2.734 1.00 52.40 108 PRO B C 1
ATOM 2455 O O . PRO B 1 111 ? 17.510 71.076 -1.498 1.00 45.87 108 PRO B O 1
ATOM 2459 N N . PHE B 1 112 ? 17.954 69.941 -3.408 1.00 44.17 109 PHE B N 1
ATOM 2460 C CA . PHE B 1 112 ? 18.106 68.633 -2.790 1.00 42.64 109 PHE B CA 1
ATOM 2461 C C . PHE B 1 112 ? 19.512 68.142 -2.998 1.00 43.54 109 PHE B C 1
ATOM 2462 O O . PHE B 1 112 ? 20.110 68.413 -4.031 1.00 45.66 109 PHE B O 1
ATOM 2470 N N . GLY B 1 113 ? 20.039 67.420 -2.016 1.00 39.10 110 GLY B N 1
ATOM 2471 C CA . GLY B 1 113 ? 21.364 66.840 -2.139 1.00 33.90 110 GLY B CA 1
ATOM 2472 C C . GLY B 1 113 ? 21.335 65.481 -2.826 1.00 43.28 110 GLY B C 1
ATOM 2473 O O . GLY B 1 113 ? 22.356 65.023 -3.343 1.00 45.70 110 GLY B O 1
ATOM 2474 N N . LEU B 1 114 ? 20.168 64.835 -2.830 1.00 38.82 111 LEU B N 1
ATOM 2475 C CA . LEU B 1 114 ? 20.003 63.538 -3.491 1.00 40.67 111 LEU B CA 1
ATOM 2476 C C . LEU B 1 114 ? 18.639 63.428 -4.155 1.00 44.75 111 LEU B C 1
ATOM 2477 O O . LEU B 1 114 ? 17.608 63.667 -3.522 1.00 44.12 111 LEU B O 1
ATOM 2482 N N . ILE B 1 115 ? 18.633 63.066 -5.431 1.00 40.24 112 ILE B N 1
ATOM 2483 C CA . ILE B 1 115 ? 17.386 62.790 -6.123 1.00 33.04 112 ILE B CA 1
ATOM 2484 C C . ILE B 1 115 ? 17.426 61.304 -6.454 1.00 33.34 112 ILE B C 1
ATOM 2485 O O . ILE B 1 115 ? 18.367 60.830 -7.094 1.00 37.37 112 ILE B O 1
ATOM 2490 N N . VAL B 1 116 ? 16.447 60.552 -5.959 1.00 33.61 113 VAL B N 1
ATOM 2491 C CA . VAL B 1 116 ? 16.483 59.103 -6.103 1.00 38.05 113 VAL B CA 1
ATOM 2492 C C . VAL B 1 116 ? 15.182 58.556 -6.688 1.00 39.63 113 VAL B C 1
ATOM 2493 O O . VAL B 1 116 ? 14.110 59.139 -6.532 1.00 38.42 113 VAL B O 1
ATOM 2497 N N . SER B 1 117 ? 15.286 57.445 -7.396 1.00 37.16 114 SER B N 1
ATOM 2498 C CA . SER B 1 117 ? 14.114 56.806 -7.949 1.00 34.74 114 SER B CA 1
ATOM 2499 C C . SER B 1 117 ? 14.308 55.298 -8.114 1.00 39.95 114 SER B C 1
ATOM 2500 O O . SER B 1 117 ? 15.184 54.861 -8.862 1.00 37.87 114 SER B O 1
ATOM 2503 N N . ARG B 1 118 ? 13.498 54.510 -7.411 1.00 36.79 115 ARG B N 1
ATOM 2504 C CA . ARG B 1 118 ? 13.522 53.067 -7.569 1.00 37.40 115 ARG B CA 1
ATOM 2505 C C . ARG B 1 118 ? 12.471 52.715 -8.609 1.00 41.60 115 ARG B C 1
ATOM 2506 O O . ARG B 1 118 ? 11.276 52.598 -8.296 1.00 37.56 115 ARG B O 1
ATOM 2514 N N . ARG B 1 119 ? 12.920 52.589 -9.856 1.00 36.75 116 ARG B N 1
ATOM 2515 C CA . ARG B 1 119 ? 12.032 52.248 -10.971 1.00 44.77 116 ARG B CA 1
ATOM 2516 C C . ARG B 1 119 ? 10.896 53.256 -11.137 1.00 43.80 116 ARG B C 1
ATOM 2517 O O . ARG B 1 119 ? 9.807 52.885 -11.546 1.00 41.79 116 ARG B O 1
ATOM 2525 N N . GLY B 1 120 ? 11.145 54.520 -10.801 1.00 42.39 117 GLY B N 1
ATOM 2526 C CA . GLY B 1 120 ? 10.139 55.562 -10.955 1.00 49.31 117 GLY B CA 1
ATOM 2527 C C . GLY B 1 120 ? 10.275 56.267 -12.294 1.00 52.15 117 GLY B C 1
ATOM 2528 O O . GLY B 1 120 ? 10.992 55.770 -13.167 1.00 53.87 117 GLY B O 1
ATOM 2529 N N . PRO B 1 121 ? 9.589 57.419 -12.468 1.00 51.33 118 PRO B N 1
ATOM 2530 C CA . PRO B 1 121 ? 9.587 58.128 -13.760 1.00 50.31 118 PRO B CA 1
ATOM 2531 C C . PRO B 1 121 ? 10.907 58.867 -14.003 1.00 54.42 118 PRO B C 1
ATOM 2532 O O . PRO B 1 121 ? 11.351 59.632 -13.141 1.00 58.63 118 PRO B O 1
ATOM 2536 N N . THR B 1 122 ? 11.515 58.644 -15.164 1.00 52.31 119 THR B N 1
ATOM 2537 C CA . THR B 1 122 ? 12.828 59.215 -15.481 1.00 56.41 119 THR B CA 1
ATOM 2538 C C . THR B 1 122 ? 12.753 60.698 -15.855 1.00 60.61 119 THR B C 1
ATOM 2539 O O . THR B 1 122 ? 13.781 61.375 -15.945 1.00 59.41 119 THR B O 1
ATOM 2543 N N . SER B 1 123 ? 11.541 61.200 -16.071 1.00 59.85 120 SER B N 1
ATOM 2544 C CA . SER B 1 123 ? 11.362 62.590 -16.486 1.00 64.31 120 SER B CA 1
ATOM 2545 C C . SER B 1 123 ? 11.996 63.546 -15.478 1.00 57.25 120 SER B C 1
ATOM 2546 O O . SER B 1 123 ? 12.388 64.653 -15.825 1.00 49.00 120 SER B O 1
ATOM 2549 N N . VAL B 1 124 ? 12.123 63.101 -14.231 1.00 53.91 121 VAL B N 1
ATOM 2550 C CA . VAL B 1 124 ? 12.680 63.950 -13.186 1.00 50.78 121 VAL B CA 1
ATOM 2551 C C . VAL B 1 124 ? 14.077 64.446 -13.572 1.00 45.38 121 VAL B C 1
ATOM 2552 O O . VAL B 1 124 ? 14.482 65.533 -13.178 1.00 46.00 121 VAL B O 1
ATOM 2556 N N . ILE B 1 125 ? 14.801 63.652 -14.359 1.00 40.35 122 ILE B N 1
ATOM 2557 C CA . ILE B 1 125 ? 16.174 64.002 -14.743 1.00 40.78 122 ILE B CA 1
ATOM 2558 C C . ILE B 1 125 ? 16.239 65.372 -15.408 1.00 45.40 122 ILE B C 1
ATOM 2559 O O . ILE B 1 125 ? 17.173 66.149 -15.176 1.00 46.26 122 ILE B O 1
ATOM 2564 N N . LEU B 1 126 ? 15.226 65.678 -16.214 1.00 42.64 123 LEU B N 1
ATOM 2565 C CA . LEU B 1 126 ? 15.190 66.938 -16.947 1.00 46.01 123 LEU B CA 1
ATOM 2566 C C . LEU B 1 126 ? 15.047 68.119 -16.003 1.00 49.57 123 LEU B C 1
ATOM 2567 O O . LEU B 1 126 ? 15.417 69.233 -16.348 1.00 53.23 123 LEU B O 1
ATOM 2572 N N . ARG B 1 127 ? 14.546 67.867 -14.798 1.00 44.58 124 ARG B N 1
ATOM 2573 C CA . ARG B 1 127 ? 14.386 68.923 -13.806 1.00 48.21 124 ARG B CA 1
ATOM 2574 C C . ARG B 1 127 ? 15.609 69.034 -12.901 1.00 49.61 124 ARG B C 1
ATOM 2575 O O . ARG B 1 127 ? 15.636 69.866 -12.003 1.00 48.02 124 ARG B O 1
ATOM 2583 N N . LEU B 1 128 ? 16.618 68.192 -13.106 1.00 47.43 125 LEU B N 1
ATOM 2584 C CA . LEU B 1 128 ? 17.751 68.200 -12.178 1.00 42.74 125 LEU B CA 1
ATOM 2585 C C . LEU B 1 128 ? 18.374 69.583 -11.941 1.00 46.77 125 LEU B C 1
ATOM 2586 O O . LEU B 1 128 ? 18.672 69.933 -10.802 1.00 47.84 125 LEU B O 1
ATOM 2591 N N . PRO B 1 129 ? 18.557 70.382 -13.006 1.00 47.63 126 PRO B N 1
ATOM 2592 C CA . PRO B 1 129 ? 19.115 71.729 -12.815 1.00 47.72 126 PRO B CA 1
ATOM 2593 C C . PRO B 1 129 ? 18.246 72.644 -11.930 1.00 56.48 126 PRO B C 1
ATOM 2594 O O . PRO B 1 129 ? 18.778 73.564 -11.308 1.00 57.33 126 PRO B O 1
ATOM 2598 N N . GLU B 1 130 ? 16.936 72.420 -11.888 1.00 50.49 127 GLU B N 1
ATOM 2599 C CA . GLU B 1 130 ? 16.081 73.175 -10.972 1.00 49.21 127 GLU B CA 1
ATOM 2600 C C . GLU B 1 130 ? 16.128 72.627 -9.554 1.00 51.42 127 GLU B C 1
ATOM 2601 O O . GLU B 1 130 ? 16.061 73.378 -8.585 1.00 54.86 127 GLU B O 1
ATOM 2607 N N . LEU B 1 131 ? 16.244 71.309 -9.441 1.00 41.49 128 LEU B N 1
ATOM 2608 C CA . LEU B 1 131 ? 16.038 70.636 -8.170 1.00 51.07 128 LEU B CA 1
ATOM 2609 C C . LEU B 1 131 ? 17.304 70.394 -7.339 1.00 54.69 128 LEU B C 1
ATOM 2610 O O . LEU B 1 131 ? 17.237 70.322 -6.109 1.00 52.86 128 LEU B O 1
ATOM 2615 N N . ALA B 1 132 ? 18.450 70.263 -7.999 1.00 52.06 129 ALA B N 1
ATOM 2616 C CA . ALA B 1 132 ? 19.647 69.772 -7.319 1.00 50.75 129 ALA B CA 1
ATOM 2617 C C . ALA B 1 132 ? 20.526 70.868 -6.742 1.00 47.62 129 ALA B C 1
ATOM 2618 O O . ALA B 1 132 ? 20.827 71.852 -7.411 1.00 44.91 129 ALA B O 1
ATOM 2620 N N . ALA B 1 133 ? 20.952 70.677 -5.497 1.00 41.76 130 ALA B N 1
ATOM 2621 C CA . ALA B 1 133 ? 21.996 71.505 -4.914 1.00 47.59 130 ALA B CA 1
ATOM 2622 C C . ALA B 1 133 ? 23.285 71.245 -5.686 1.00 53.85 130 ALA B C 1
ATOM 2623 O O . ALA B 1 133 ? 23.354 70.316 -6.487 1.00 57.85 130 ALA B O 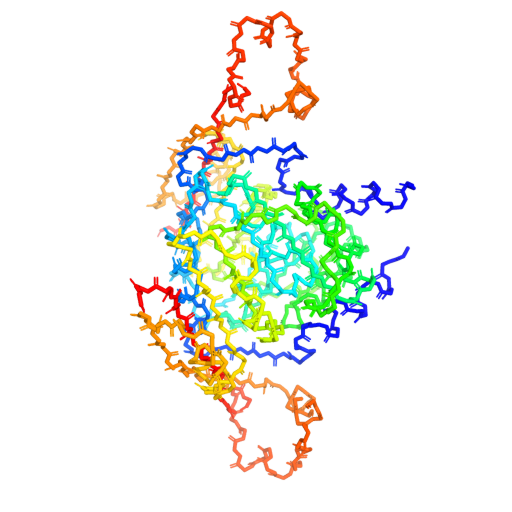1
ATOM 2625 N N . PRO B 1 134 ? 24.313 72.069 -5.458 1.00 56.73 131 PRO B N 1
ATOM 2626 C CA . PRO B 1 134 ? 25.614 71.742 -6.042 1.00 61.15 131 PRO B CA 1
ATOM 2627 C C . PRO B 1 134 ? 26.146 70.469 -5.396 1.00 61.50 131 PRO B C 1
ATOM 2628 O O . PRO B 1 134 ? 26.012 70.305 -4.180 1.00 65.24 131 PRO B O 1
ATOM 2632 N N . ASP B 1 135 ? 26.727 69.580 -6.192 1.00 57.62 132 ASP B N 1
ATOM 2633 C CA . ASP B 1 135 ? 27.324 68.344 -5.670 1.00 57.38 132 ASP B CA 1
ATOM 2634 C C . ASP B 1 135 ? 26.289 67.288 -5.319 1.00 50.50 132 ASP B C 1
ATOM 2635 O O . ASP B 1 135 ? 26.602 66.292 -4.665 1.00 43.01 132 ASP B O 1
ATOM 2640 N N . ALA B 1 136 ? 25.049 67.505 -5.733 1.00 43.90 133 ALA B N 1
ATOM 2641 C CA . ALA B 1 136 ? 24.015 66.517 -5.470 1.00 40.85 133 ALA B CA 1
ATOM 2642 C C . ALA B 1 136 ? 24.302 65.290 -6.322 1.00 39.90 133 ALA B C 1
ATOM 2643 O O . ALA B 1 136 ? 25.052 65.364 -7.299 1.00 36.81 133 ALA B O 1
ATOM 2645 N N . HIS B 1 137 ? 23.709 64.166 -5.942 1.00 34.02 134 HIS B N 1
ATOM 2646 C CA . HIS B 1 137 ? 23.725 62.952 -6.756 1.00 34.14 134 HIS B CA 1
ATOM 2647 C C . HIS B 1 137 ? 22.315 62.633 -7.261 1.00 40.26 134 HIS B C 1
ATOM 2648 O O . HIS B 1 137 ? 21.306 63.042 -6.662 1.00 36.49 134 HIS B O 1
ATOM 2655 N N . PHE B 1 138 ? 22.260 61.909 -8.369 1.00 38.60 135 PHE B N 1
ATOM 2656 C CA . PHE B 1 138 ? 21.029 61.320 -8.859 1.00 37.78 135 PHE B CA 1
ATOM 2657 C C . PHE B 1 138 ? 21.251 59.820 -8.859 1.00 35.70 135 PHE B C 1
ATOM 2658 O O . PHE B 1 138 ? 22.226 59.333 -9.418 1.00 36.73 135 PHE B O 1
ATOM 2666 N N . LEU B 1 139 ? 20.362 59.084 -8.209 1.00 35.59 136 LEU B N 1
ATOM 2667 C CA . LEU B 1 139 ? 20.523 57.647 -8.094 1.00 32.18 136 LEU B CA 1
ATOM 2668 C C . LEU B 1 139 ? 19.290 56.989 -8.654 1.00 38.85 136 LEU B C 1
ATOM 2669 O O . LEU B 1 139 ? 18.187 57.313 -8.235 1.00 37.67 136 LEU B O 1
ATOM 2674 N N . TYR B 1 140 ? 19.480 56.059 -9.583 1.00 33.66 137 TYR B N 1
ATOM 2675 C CA . TYR B 1 140 ? 18.368 55.398 -10.265 1.00 33.27 137 TYR B CA 1
ATOM 2676 C C . TYR B 1 140 ? 18.617 53.910 -10.448 1.00 37.20 137 TYR B C 1
ATOM 2677 O O . TYR B 1 140 ? 19.746 53.502 -10.727 1.00 37.74 137 TYR B O 1
ATOM 2686 N N . VAL B 1 141 ? 17.562 53.108 -10.297 1.00 40.79 138 VAL B N 1
ATOM 2687 C CA . VAL B 1 141 ? 17.554 51.733 -10.798 1.00 37.79 138 VAL B CA 1
ATOM 2688 C C . VAL B 1 141 ? 16.297 51.496 -11.642 1.00 44.46 138 VAL B C 1
ATOM 2689 O O . VAL B 1 141 ? 15.176 51.719 -11.179 1.00 43.04 138 VAL B O 1
ATOM 2693 N N . GLY B 1 142 ? 16.490 51.069 -12.888 1.00 45.68 139 GLY B N 1
ATOM 2694 C CA . GLY B 1 142 ? 15.379 50.797 -13.791 1.00 41.27 139 GLY B CA 1
ATOM 2695 C C . GLY B 1 142 ? 15.036 49.316 -13.866 1.00 39.72 139 GLY B C 1
ATOM 2696 O O . GLY B 1 142 ? 15.834 48.484 -13.435 1.00 39.77 139 GLY B O 1
ATOM 2697 N N . PRO B 1 143 ? 13.847 48.983 -14.413 1.00 39.73 140 PRO B N 1
ATOM 2698 C CA . PRO B 1 143 ? 13.257 47.640 -14.366 1.00 40.58 140 PRO B CA 1
ATOM 2699 C C . PRO B 1 143 ? 13.725 46.691 -15.466 1.00 42.65 140 PRO B C 1
ATOM 2700 O O . PRO B 1 143 ? 13.176 45.597 -15.581 1.00 41.63 140 PRO B O 1
ATOM 2704 N N . ARG B 1 144 ? 14.707 47.091 -16.260 1.00 39.24 141 ARG B N 1
ATOM 2705 C CA . ARG B 1 144 ? 15.216 46.224 -17.318 1.00 45.62 141 ARG B CA 1
ATOM 2706 C C . ARG B 1 144 ? 16.740 46.380 -17.425 1.00 41.05 141 ARG B C 1
ATOM 2707 O O . ARG B 1 144 ? 17.316 47.209 -16.732 1.00 41.14 141 ARG B O 1
ATOM 2715 N N . LEU B 1 145 ? 17.397 45.588 -18.270 1.00 40.65 142 LEU B N 1
ATOM 2716 C CA . LEU B 1 145 ? 18.867 45.543 -18.264 1.00 47.41 142 LEU B CA 1
ATOM 2717 C C . LEU B 1 145 ? 19.456 46.901 -18.632 1.00 48.16 142 LEU B C 1
ATOM 2718 O O . LEU B 1 145 ? 20.544 47.282 -18.181 1.00 42.53 142 LEU B O 1
ATOM 2723 N N . ASN B 1 146 ? 18.720 47.622 -19.460 1.00 49.50 143 ASN B N 1
ATOM 2724 C CA . ASN B 1 146 ? 19.200 48.866 -20.036 1.00 52.71 143 ASN B CA 1
ATOM 2725 C C . ASN B 1 146 ? 18.047 49.805 -20.267 1.00 48.10 143 ASN B C 1
ATOM 2726 O O . ASN B 1 146 ? 17.095 49.456 -20.963 1.00 50.17 143 ASN B O 1
ATOM 2731 N N . VAL B 1 147 ? 18.124 50.991 -19.677 1.00 45.03 144 VAL B N 1
ATOM 2732 C CA . VAL B 1 147 ? 17.123 52.027 -19.914 1.00 46.60 144 VAL B CA 1
ATOM 2733 C C . VAL B 1 147 ? 17.822 53.229 -20.572 1.00 52.81 144 VAL B C 1
ATOM 2734 O O . VAL B 1 147 ? 18.300 54.130 -19.881 1.00 49.32 144 VAL B O 1
ATOM 2738 N N . PRO B 1 148 ? 17.890 53.242 -21.917 1.00 53.26 145 PRO B N 1
ATOM 2739 C CA . PRO B 1 148 ? 18.669 54.260 -22.637 1.00 50.82 145 PRO B CA 1
ATOM 2740 C C . PRO B 1 148 ? 18.236 55.704 -22.362 1.00 49.26 145 PRO B C 1
ATOM 2741 O O . PRO B 1 148 ? 19.074 56.593 -22.472 1.00 54.62 145 PRO B O 1
ATOM 2745 N N . GLU B 1 149 ? 16.973 55.945 -22.021 1.00 47.32 146 GLU B N 1
ATOM 2746 C CA . GLU B 1 149 ? 16.526 57.322 -21.787 1.00 52.41 146 GLU B CA 1
ATOM 2747 C C . GLU B 1 149 ? 17.300 57.979 -20.656 1.00 47.47 146 GLU B C 1
ATOM 2748 O O . GLU B 1 149 ? 17.504 59.192 -20.666 1.00 48.20 146 GLU B O 1
ATOM 2754 N N . VAL B 1 150 ? 17.720 57.180 -19.673 1.00 45.95 147 VAL B N 1
ATOM 2755 C CA . VAL B 1 150 ? 18.412 57.715 -18.498 1.00 39.23 147 VAL B CA 1
ATOM 2756 C C . VAL B 1 150 ? 19.753 58.373 -18.850 1.00 44.40 147 VAL B C 1
ATOM 2757 O O . VAL B 1 150 ? 19.959 59.552 -18.558 1.00 49.27 147 VAL B O 1
ATOM 2761 N N . PRO B 1 151 ? 20.670 57.622 -19.479 1.00 49.89 148 PRO B N 1
ATOM 2762 C CA . PRO B 1 151 ? 21.919 58.235 -19.956 1.00 45.65 148 PRO B CA 1
ATOM 2763 C C . PRO B 1 151 ? 21.692 59.390 -20.928 1.00 51.11 148 PRO B C 1
ATOM 2764 O O . PRO B 1 151 ? 22.483 60.335 -20.942 1.00 50.81 148 PRO B O 1
ATOM 2768 N N . GLU B 1 152 ? 20.644 59.296 -21.745 1.00 51.83 149 GLU B N 1
ATOM 2769 C CA . GLU B 1 152 ? 20.312 60.340 -22.710 1.00 50.50 149 GLU B CA 1
ATOM 2770 C C . GLU B 1 152 ? 19.901 61.630 -22.006 1.00 45.66 149 GLU B C 1
ATOM 2771 O O . GLU B 1 152 ? 20.394 62.719 -22.321 1.00 42.39 149 GLU B O 1
ATOM 2777 N N . ARG B 1 153 ? 18.983 61.504 -21.055 1.00 42.13 150 ARG B N 1
ATOM 2778 C CA . ARG B 1 153 ? 18.492 62.672 -20.343 1.00 48.50 150 ARG B CA 1
ATOM 2779 C C . ARG B 1 153 ? 19.565 63.274 -19.449 1.00 46.29 150 ARG B C 1
ATOM 2780 O O . ARG B 1 153 ? 19.635 64.490 -19.301 1.00 47.26 150 ARG B O 1
ATOM 2788 N N . LEU B 1 154 ? 20.420 62.432 -18.873 1.00 41.95 151 LEU B N 1
ATOM 2789 C CA . LEU B 1 154 ? 21.511 62.942 -18.054 1.00 40.60 151 LEU B CA 1
ATOM 2790 C C . LEU B 1 154 ? 22.481 63.742 -18.923 1.00 44.80 151 LEU B C 1
ATOM 2791 O O . LEU B 1 154 ? 23.015 64.773 -18.500 1.00 45.40 151 LEU B O 1
ATOM 2796 N N . ALA B 1 155 ? 22.723 63.265 -20.138 1.00 41.27 152 ALA B N 1
ATOM 2797 C CA . ALA B 1 155 ? 23.614 63.996 -21.031 1.00 41.18 152 ALA B CA 1
ATOM 2798 C C . ALA B 1 155 ? 22.939 65.320 -21.427 1.00 43.21 152 ALA B C 1
ATOM 2799 O O . ALA B 1 155 ? 23.597 66.364 -21.559 1.00 43.17 152 ALA B O 1
ATOM 2801 N N . ALA B 1 156 ? 21.619 65.286 -21.587 1.00 43.80 153 ALA B N 1
ATOM 2802 C CA . ALA B 1 156 ? 20.881 66.492 -21.988 1.00 47.48 153 ALA B CA 1
ATOM 2803 C C . ALA B 1 156 ? 21.011 67.627 -20.959 1.00 48.22 153 ALA B C 1
ATOM 2804 O O . ALA B 1 156 ? 21.002 68.793 -21.321 1.00 44.24 153 ALA B O 1
ATOM 2806 N N . VAL B 1 157 ? 21.133 67.290 -19.679 1.00 44.98 154 VAL B N 1
ATOM 2807 C CA . VAL B 1 157 ? 21.267 68.329 -18.654 1.00 48.30 154 VAL B CA 1
ATOM 2808 C C . VAL B 1 157 ? 22.713 68.519 -18.188 1.00 48.56 154 VAL B C 1
ATOM 2809 O O . VAL B 1 157 ? 22.972 69.223 -17.219 1.00 55.51 154 VAL B O 1
ATOM 2813 N N . GLY B 1 158 ? 23.653 67.902 -18.893 1.00 48.04 155 GLY B N 1
ATOM 2814 C CA . GLY B 1 158 ? 25.062 68.047 -18.573 1.00 46.60 155 GLY B CA 1
ATOM 2815 C C . GLY B 1 158 ? 25.514 67.385 -17.275 1.00 51.24 155 GLY B C 1
ATOM 2816 O O . GLY B 1 158 ? 26.418 67.896 -16.607 1.00 51.15 155 GLY B O 1
ATOM 2817 N N . TRP B 1 159 ? 24.897 66.259 -16.908 1.00 42.32 156 TRP B N 1
ATOM 2818 C CA . TRP B 1 159 ? 25.347 65.496 -15.749 1.00 40.41 156 TRP B CA 1
ATOM 2819 C C . TRP B 1 159 ? 26.225 64.338 -16.196 1.00 49.71 156 TRP B C 1
ATOM 2820 O O . TRP B 1 159 ? 26.129 63.887 -17.338 1.00 54.07 156 TRP B O 1
ATOM 2831 N N . ASP B 1 160 ? 27.077 63.872 -15.286 1.00 48.68 157 ASP B N 1
ATOM 2832 C CA . ASP B 1 160 ? 28.026 62.793 -15.542 1.00 44.35 157 ASP B CA 1
ATOM 2833 C C . ASP B 1 160 ? 27.664 61.515 -14.786 1.00 44.75 157 ASP B C 1
ATOM 2834 O O . ASP B 1 160 ? 27.371 61.565 -13.592 1.00 38.19 157 ASP B O 1
ATOM 2839 N N . ILE B 1 161 ? 27.702 60.379 -15.482 1.00 42.80 158 ILE B N 1
ATOM 2840 C CA . ILE B 1 161 ? 27.547 59.083 -14.845 1.00 43.99 158 ILE B CA 1
ATOM 2841 C C . ILE B 1 161 ? 28.826 58.817 -14.065 1.00 44.78 158 ILE B C 1
ATOM 2842 O O . ILE B 1 161 ? 29.914 58.849 -14.636 1.00 44.14 158 ILE B O 1
ATOM 2847 N N . VAL B 1 162 ? 28.716 58.539 -12.771 1.00 40.67 159 VAL B N 1
ATOM 2848 C CA . VAL B 1 162 ? 29.908 58.171 -12.006 1.00 35.22 159 VAL B CA 1
ATOM 2849 C C . VAL B 1 162 ? 29.974 56.668 -11.717 1.00 34.64 159 VAL B C 1
ATOM 2850 O O . VAL B 1 162 ? 31.050 56.123 -11.481 1.00 36.21 159 VAL B O 1
ATOM 2854 N N . ALA B 1 163 ? 28.823 56.004 -11.731 1.00 32.48 160 ALA B N 1
ATOM 2855 C CA . ALA B 1 163 ? 28.789 54.550 -11.660 1.00 40.43 160 ALA B CA 1
ATOM 2856 C C . ALA B 1 163 ? 27.536 54.027 -12.329 1.00 41.10 160 ALA B C 1
ATOM 2857 O O . ALA B 1 163 ? 26.489 54.680 -12.329 1.00 36.76 160 ALA B O 1
ATOM 2859 N N . GLU B 1 164 ? 27.647 52.823 -12.870 1.00 38.29 161 GLU B N 1
ATOM 2860 C CA . GLU B 1 164 ? 26.591 52.241 -13.680 1.00 43.22 161 GLU B CA 1
ATOM 2861 C C . GLU B 1 164 ? 26.745 50.721 -13.589 1.00 40.53 161 GLU B C 1
ATOM 2862 O O . GLU B 1 164 ? 27.862 50.208 -13.676 1.00 40.55 161 GLU B O 1
ATOM 2868 N N . ASP B 1 165 ? 25.635 50.013 -13.383 1.00 36.27 162 ASP B N 1
ATOM 2869 C CA . ASP B 1 165 ? 25.629 48.552 -13.281 1.00 38.00 162 ASP B CA 1
ATOM 2870 C C . ASP B 1 165 ? 24.513 48.017 -14.128 1.00 38.17 162 ASP B C 1
ATOM 2871 O O . ASP B 1 165 ? 23.393 48.489 -14.016 1.00 39.61 162 ASP B O 1
ATOM 2876 N N . HIS B 1 166 ? 24.799 46.994 -14.927 1.00 35.71 163 HIS B N 1
ATOM 2877 C CA . HIS B 1 166 ? 23.756 46.263 -15.627 1.00 34.89 163 HIS B CA 1
ATOM 2878 C C . HIS B 1 166 ? 23.666 44.878 -15.001 1.00 35.37 163 HIS B C 1
ATOM 2879 O O . HIS B 1 166 ? 24.595 44.088 -15.115 1.00 36.91 163 HIS B O 1
ATOM 2886 N N . VAL B 1 167 ? 22.544 44.592 -14.345 1.00 35.94 164 VAL B N 1
ATOM 2887 C CA . VAL B 1 167 ? 22.403 43.420 -13.488 1.00 37.37 164 VAL B CA 1
ATOM 2888 C C . VAL B 1 167 ? 21.400 42.424 -14.055 1.00 40.80 164 VAL B C 1
ATOM 2889 O O . VAL B 1 167 ? 20.342 42.813 -14.572 1.00 38.74 164 VAL B O 1
ATOM 2893 N N . SER B 1 168 ? 21.719 41.135 -13.959 1.00 37.06 165 SER B N 1
ATOM 2894 C CA . SER B 1 168 ? 20.817 40.116 -14.480 1.00 36.61 165 SER B CA 1
ATOM 2895 C C . SER B 1 168 ? 20.789 38.936 -13.542 1.00 38.64 165 SER B C 1
ATOM 2896 O O . SER B 1 168 ? 21.836 38.409 -13.161 1.00 38.69 165 SER B O 1
ATOM 2899 N N . VAL B 1 169 ? 19.592 38.515 -13.152 1.00 34.55 166 VAL B N 1
ATOM 2900 C CA . VAL B 1 169 ? 19.490 37.405 -12.209 1.00 34.22 166 VAL B CA 1
ATOM 2901 C C . VAL B 1 169 ? 18.447 36.400 -12.672 1.00 38.02 166 VAL B C 1
ATOM 2902 O O . VAL B 1 169 ? 17.366 36.782 -13.140 1.00 37.90 166 VAL B O 1
ATOM 2906 N N . LEU B 1 170 ? 18.792 35.118 -12.580 1.00 39.01 167 LEU B N 1
ATOM 2907 C CA . LEU B 1 170 ? 17.900 34.062 -13.028 1.00 44.12 167 LEU B CA 1
ATOM 2908 C C . LEU B 1 170 ? 16.694 34.012 -12.112 1.00 45.14 167 LEU B C 1
ATOM 2909 O O . LEU B 1 170 ? 16.857 33.958 -10.899 1.00 42.10 167 LEU B O 1
ATOM 2914 N N . ALA B 1 171 ? 15.494 34.015 -12.691 1.00 44.63 168 ALA B N 1
ATOM 2915 C CA . ALA B 1 171 ? 14.263 33.883 -11.914 1.00 45.31 168 ALA B CA 1
ATOM 2916 C C . ALA B 1 171 ? 13.328 32.844 -12.533 1.00 51.16 168 ALA B C 1
ATOM 2917 O O . ALA B 1 171 ? 13.527 32.422 -13.674 1.00 49.65 168 ALA B O 1
ATOM 2919 N N . HIS B 1 172 ? 12.312 32.438 -11.772 1.00 50.45 169 HIS B N 1
ATOM 2920 C CA . HIS B 1 172 ? 11.250 31.580 -12.289 1.00 53.08 169 HIS B CA 1
ATOM 2921 C C . HIS B 1 172 ? 9.860 32.078 -11.896 1.00 56.09 169 HIS B C 1
ATOM 2922 O O . HIS B 1 172 ? 9.629 32.513 -10.754 1.00 46.77 169 HIS B O 1
ATOM 2929 N N . ALA B 1 173 ? 8.931 31.993 -12.844 1.00 53.01 170 ALA B N 1
ATOM 2930 C CA . ALA B 1 173 ? 7.510 32.053 -12.529 1.00 50.99 170 ALA B CA 1
ATOM 2931 C C . ALA B 1 173 ? 7.062 30.622 -12.223 1.00 57.28 170 ALA B C 1
ATOM 2932 O O . ALA B 1 173 ? 7.047 29.769 -13.114 1.00 60.20 170 ALA B O 1
ATOM 2934 N N . PRO B 1 174 ? 6.713 30.350 -10.952 1.00 57.92 171 PRO B N 1
ATOM 2935 C CA . PRO B 1 174 ? 6.502 28.984 -10.452 1.00 64.22 171 PRO B CA 1
ATOM 2936 C C . PRO B 1 174 ? 5.271 28.256 -11.023 1.00 71.18 171 PRO B C 1
ATOM 2937 O O . PRO B 1 174 ? 5.240 27.022 -10.984 1.00 69.47 171 PRO B O 1
ATOM 2941 N N . THR B 1 175 ? 4.277 28.990 -11.525 1.00 74.40 172 THR B N 1
ATOM 2942 C CA . THR B 1 175 ? 3.101 28.358 -12.139 1.00 73.50 172 THR B CA 1
ATOM 2943 C C . THR B 1 175 ? 2.695 29.010 -13.460 1.00 69.42 172 THR B C 1
ATOM 2944 O O . THR B 1 175 ? 3.032 30.165 -13.732 1.00 60.87 172 THR B O 1
ATOM 2948 N N . TRP B 1 176 ? 1.951 28.260 -14.269 1.00 76.63 173 TRP B N 1
ATOM 2949 C CA . TRP B 1 176 ? 1.469 28.751 -15.558 1.00 80.36 173 TRP B CA 1
ATOM 2950 C C . TRP B 1 176 ? 0.751 30.096 -15.438 1.00 73.38 173 TRP B C 1
ATOM 2951 O O . TRP B 1 176 ? 0.991 31.011 -16.227 1.00 71.71 173 TRP B O 1
ATOM 2962 N N . GLU B 1 177 ? -0.126 30.219 -14.450 1.00 74.18 174 GLU B N 1
ATOM 2963 C CA . GLU B 1 177 ? -0.794 31.490 -14.220 1.00 87.92 174 GLU B CA 1
ATOM 2964 C C . GLU B 1 177 ? 0.244 32.597 -14.084 1.00 84.58 174 GLU B C 1
ATOM 2965 O O . GLU B 1 177 ? 0.173 33.627 -14.755 1.00 84.41 174 GLU B O 1
ATOM 2971 N N . ASP B 1 178 ? 1.205 32.374 -13.198 1.00 75.54 175 ASP B N 1
ATOM 2972 C CA . ASP B 1 178 ? 2.255 33.349 -12.959 1.00 72.25 175 ASP B CA 1
ATOM 2973 C C . ASP B 1 178 ? 2.904 33.785 -14.270 1.00 69.96 175 ASP B C 1
ATOM 2974 O O . ASP B 1 178 ? 3.019 34.978 -14.555 1.00 65.66 175 ASP B O 1
ATOM 2979 N N . TRP B 1 179 ? 3.316 32.817 -15.077 1.00 72.19 176 TRP B N 1
ATOM 2980 C CA . TRP B 1 179 ? 3.958 33.137 -16.343 1.00 72.10 176 TRP B CA 1
ATOM 2981 C C . TRP B 1 179 ? 2.981 33.920 -17.192 1.00 76.42 176 TRP B C 1
ATOM 2982 O O . TRP B 1 179 ? 3.331 34.932 -17.803 1.00 71.74 176 TRP B O 1
ATOM 2993 N N . GLN B 1 180 ? 1.744 33.437 -17.200 1.00 82.17 177 GLN B N 1
ATOM 2994 C CA . GLN B 1 180 ? 0.660 34.048 -17.950 1.00 89.32 177 GLN B CA 1
ATOM 2995 C C . GLN B 1 180 ? 0.538 35.527 -17.629 1.00 89.47 177 GLN B C 1
ATOM 2996 O O . GLN B 1 180 ? 0.589 36.365 -18.527 1.00 89.38 177 GLN B O 1
ATOM 3010 N N . ARG B 1 182 ? 2.608 37.478 -16.380 1.00 88.81 179 ARG B N 1
ATOM 3011 C CA . ARG B 1 182 ? 3.795 38.218 -16.798 1.00 84.40 179 ARG B CA 1
ATOM 3012 C C . ARG B 1 182 ? 3.711 38.596 -18.274 1.00 88.12 179 ARG B C 1
ATOM 3013 O O . ARG B 1 182 ? 3.854 39.767 -18.630 1.00 87.34 179 ARG B O 1
ATOM 3021 N N . GLY B 1 183 ? 3.470 37.604 -19.126 1.00 93.58 180 GLY B N 1
ATOM 3022 C CA . GLY B 1 183 ? 3.304 37.840 -20.551 1.00 97.70 180 GLY B CA 1
ATOM 3023 C C . GLY B 1 183 ? 2.276 38.916 -20.866 1.00 100.19 180 GLY B C 1
ATOM 3024 O O . GLY B 1 183 ? 2.442 39.691 -21.810 1.00 94.42 180 GLY B O 1
ATOM 3025 N N . GLU B 1 184 ? 1.211 38.966 -20.071 1.00 107.18 181 GLU B N 1
ATOM 3026 C CA . GLU B 1 184 ? 0.169 39.972 -20.254 1.00 111.36 181 GLU B CA 1
ATOM 3027 C C . GLU B 1 184 ? 0.689 41.380 -19.975 1.00 115.03 181 GLU B C 1
ATOM 3028 O O . GLU B 1 184 ? 0.515 42.280 -20.795 1.00 118.57 181 GLU B O 1
ATOM 3034 N N . PHE B 1 185 ? 1.328 41.572 -18.825 1.00 117.57 182 PHE B N 1
ATOM 3035 C CA . PHE B 1 185 ? 1.880 42.882 -18.489 1.00 122.66 182 PHE B CA 1
ATOM 3036 C C . PHE B 1 185 ? 2.965 43.300 -19.469 1.00 124.31 182 PHE B C 1
ATOM 3037 O O . PHE B 1 185 ? 2.883 44.363 -20.083 1.00 125.02 182 PHE B O 1
ATOM 3053 N N . GLY B 1 187 ? 3.428 42.685 -22.277 1.00 126.80 184 GLY B N 1
ATOM 3054 C CA . GLY B 1 187 ? 2.841 43.026 -23.557 1.00 123.62 184 GLY B CA 1
ATOM 3055 C C . GLY B 1 187 ? 3.202 41.959 -24.565 1.00 122.75 184 GLY B C 1
ATOM 3056 O O . GLY B 1 187 ? 3.237 42.206 -25.769 1.00 125.34 184 GLY B O 1
ATOM 3057 N N . LYS B 1 188 ? 3.475 40.761 -24.060 1.00 118.86 185 LYS B N 1
ATOM 3058 C CA . LYS B 1 188 ? 3.900 39.649 -24.897 1.00 117.77 185 LYS B CA 1
ATOM 3059 C C . LYS B 1 188 ? 3.272 38.346 -24.414 1.00 118.64 185 LYS B C 1
ATOM 3060 O O . LYS B 1 188 ? 3.936 37.534 -23.773 1.00 121.24 185 LYS B O 1
ATOM 3066 N N . LEU B 1 189 ? 1.991 38.154 -24.721 1.00 116.60 186 LEU B N 1
ATOM 3067 C CA . LEU B 1 189 ? 1.259 36.965 -24.283 1.00 114.20 186 LEU B CA 1
ATOM 3068 C C . LEU B 1 189 ? 2.083 35.686 -24.417 1.00 108.30 186 LEU B C 1
ATOM 3069 O O . LEU B 1 189 ? 2.870 35.538 -25.350 1.00 109.30 186 LEU B O 1
ATOM 3074 N N . ALA B 1 190 ? 1.890 34.763 -23.481 1.00 102.40 187 ALA B N 1
ATOM 3075 C CA . ALA B 1 190 ? 2.680 33.537 -23.437 1.00 103.20 187 ALA B CA 1
ATOM 3076 C C . ALA B 1 190 ? 2.007 32.363 -24.150 1.00 107.63 187 ALA B C 1
ATOM 3077 O O . ALA B 1 190 ? 0.812 32.124 -23.979 1.00 106.56 187 ALA B O 1
ATOM 3079 N N . ARG B 1 191 ? 2.790 31.629 -24.938 1.00 111.49 188 ARG B N 1
ATOM 3080 C CA . ARG B 1 191 ? 2.297 30.453 -25.651 1.00 117.82 188 ARG B CA 1
ATOM 3081 C C . ARG B 1 191 ? 2.246 29.239 -24.724 1.00 116.28 188 ARG B C 1
ATOM 3082 O O . ARG B 1 191 ? 3.266 28.827 -24.178 1.00 117.25 188 ARG B O 1
ATOM 3090 N N . ARG B 1 192 ? 1.061 28.661 -24.557 1.00 115.90 189 ARG B N 1
ATOM 3091 C CA . ARG B 1 192 ? 0.882 27.533 -23.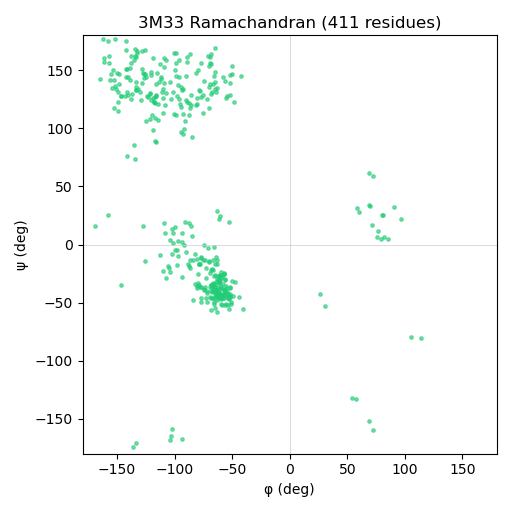645 1.00 117.97 189 ARG B CA 1
ATOM 3092 C C . ARG B 1 192 ? 1.809 26.362 -23.988 1.00 123.79 189 ARG B C 1
ATOM 3093 O O . ARG B 1 192 ? 2.132 25.542 -23.129 1.00 124.14 189 ARG B O 1
ATOM 3101 N N . ALA B 1 193 ? 2.234 26.286 -25.244 1.00 129.31 190 ALA B N 1
ATOM 3102 C CA . ALA B 1 193 ? 3.147 25.231 -25.670 1.00 133.03 190 ALA B CA 1
ATOM 3103 C C . ALA B 1 193 ? 4.582 25.606 -25.318 1.00 132.80 190 ALA B C 1
ATOM 3104 O O . ALA B 1 193 ? 5.402 24.745 -24.998 1.00 135.71 190 ALA B O 1
ATOM 3106 N N . ASP B 1 194 ? 4.871 26.901 -25.379 1.00 127.65 191 ASP B N 1
ATOM 3107 C CA . ASP B 1 194 ? 6.185 27.423 -25.030 1.00 122.70 191 ASP B CA 1
ATOM 3108 C C . ASP B 1 194 ? 6.519 27.091 -23.575 1.00 117.87 191 ASP B C 1
ATOM 3109 O O . ASP B 1 194 ? 7.688 26.984 -23.198 1.00 118.17 191 ASP B O 1
ATOM 3114 N N . TRP B 1 195 ? 5.478 26.930 -22.764 1.00 110.78 192 TRP B N 1
ATOM 3115 C CA . TRP B 1 195 ? 5.632 26.544 -21.367 1.00 103.30 192 TRP B CA 1
ATOM 3116 C C . TRP B 1 195 ? 6.209 25.136 -21.255 1.00 108.12 192 TRP B C 1
ATOM 3117 O O . TRP B 1 195 ? 7.133 24.894 -20.483 1.00 106.19 192 TRP B O 1
ATOM 3128 N N . ASP B 1 196 ? 5.674 24.209 -22.042 1.00 114.23 193 ASP B N 1
ATOM 3129 C CA . ASP B 1 196 ? 6.118 22.819 -21.987 1.00 117.17 193 ASP B CA 1
ATOM 3130 C C . ASP B 1 196 ? 7.471 22.605 -22.663 1.00 116.98 193 ASP B C 1
ATOM 3131 O O . ASP B 1 196 ? 8.105 21.565 -22.486 1.00 114.98 193 ASP B O 1
ATOM 3136 N N . ALA B 1 197 ? 7.914 23.598 -23.426 1.00 119.49 194 ALA B N 1
ATOM 3137 C CA . ALA B 1 197 ? 9.176 23.500 -24.146 1.00 124.26 194 ALA B CA 1
ATOM 3138 C C . ALA B 1 197 ? 10.349 24.023 -23.326 1.00 127.97 194 ALA B C 1
ATOM 3139 O O . ALA B 1 197 ? 11.502 23.902 -23.741 1.00 131.23 194 ALA B O 1
ATOM 3141 N N . GLU B 1 198 ? 10.060 24.603 -22.165 1.00 125.44 195 GLU B N 1
ATOM 3142 C CA . GLU B 1 198 ? 11.120 25.206 -21.362 1.00 121.29 195 GLU B CA 1
ATOM 3143 C C . GLU B 1 198 ? 10.903 25.103 -19.848 1.00 109.56 195 GLU B C 1
ATOM 3144 O O . GLU B 1 198 ? 11.866 24.957 -19.093 1.00 107.10 195 GLU B O 1
ATOM 3150 N N . ALA B 1 199 ? 9.650 25.174 -19.405 1.00 101.54 196 ALA B N 1
ATOM 3151 C CA . ALA B 1 199 ? 9.351 25.113 -17.976 1.00 94.52 196 ALA B CA 1
ATOM 3152 C C . ALA B 1 199 ? 9.942 23.867 -17.327 1.00 93.23 196 ALA B C 1
ATOM 3153 O O . ALA B 1 199 ? 9.725 22.752 -17.788 1.00 93.46 196 ALA B O 1
ATOM 3155 N N . THR B 1 200 ? 10.694 24.064 -16.251 1.00 87.23 197 THR B N 1
ATOM 3156 C CA . THR B 1 200 ? 11.283 22.947 -15.531 1.00 81.54 197 THR B CA 1
ATOM 3157 C C . THR B 1 200 ? 10.506 22.692 -14.248 1.00 78.08 197 THR B C 1
ATOM 3158 O O . THR B 1 200 ? 9.414 23.227 -14.060 1.00 75.34 197 THR B O 1
ATOM 3162 N N . VAL B 1 201 ? 11.060 21.868 -13.368 1.00 79.51 198 VAL B N 1
ATOM 3163 C CA . VAL B 1 201 ? 10.405 21.595 -12.094 1.00 85.89 198 VAL B CA 1
ATOM 3164 C C . VAL B 1 201 ? 10.280 22.884 -11.265 1.00 82.61 198 VAL B C 1
ATOM 3165 O O . VAL B 1 201 ? 9.364 23.026 -10.453 1.00 81.73 198 VAL B O 1
ATOM 3169 N N . ARG B 1 202 ? 11.190 23.826 -11.505 1.00 78.82 199 ARG B N 1
ATOM 3170 C CA . ARG B 1 202 ? 11.191 25.119 -10.821 1.00 73.99 199 ARG B CA 1
ATOM 3171 C C . ARG B 1 202 ? 10.149 26.085 -11.392 1.00 72.65 199 ARG B C 1
ATOM 3172 O O . ARG B 1 202 ? 9.804 27.090 -10.761 1.00 64.92 199 ARG B O 1
ATOM 3180 N N . GLY B 1 203 ? 9.651 25.776 -12.588 1.00 70.46 200 GLY B N 1
ATOM 3181 C CA . GLY B 1 203 ? 8.749 26.670 -13.298 1.00 66.41 200 GLY B CA 1
ATOM 3182 C C . GLY B 1 203 ? 9.393 27.206 -14.566 1.00 63.25 200 GLY B C 1
ATOM 3183 O O . GLY B 1 203 ? 10.318 26.597 -15.099 1.00 69.52 200 GLY B O 1
ATOM 3192 N N . PRO B 1 205 ? 11.765 29.660 -16.528 1.00 56.49 202 PRO B N 1
ATOM 3193 C CA . PRO B 1 205 ? 12.967 30.467 -16.294 1.00 54.61 202 PRO B CA 1
ATOM 3194 C C . PRO B 1 205 ? 12.906 31.799 -17.035 1.00 56.63 202 PRO B C 1
ATOM 3195 O O . PRO B 1 205 ? 12.370 31.853 -18.139 1.00 56.91 202 PRO B O 1
ATOM 3199 N N . TYR B 1 206 ? 13.438 32.856 -16.423 1.00 43.93 203 TYR B N 1
ATOM 3200 C CA . TYR B 1 206 ? 13.610 34.130 -17.099 1.00 46.18 203 TYR B CA 1
ATOM 3201 C C . TYR B 1 206 ? 14.619 34.957 -16.305 1.00 44.27 203 TYR B C 1
ATOM 3202 O O . TYR B 1 206 ? 15.096 34.515 -15.262 1.00 50.12 203 TYR B O 1
ATOM 3211 N N . ARG B 1 207 ? 14.965 36.137 -16.805 1.00 39.87 204 ARG B N 1
ATOM 3212 C CA . ARG B 1 207 ? 15.939 36.989 -16.122 1.00 42.39 204 ARG B CA 1
ATOM 3213 C C . ARG B 1 207 ? 15.264 38.211 -15.534 1.00 43.89 204 ARG B C 1
ATOM 3214 O O . ARG B 1 207 ? 14.554 38.936 -16.234 1.00 42.75 204 ARG B O 1
ATOM 3222 N N . GLU B 1 208 ? 15.463 38.430 -14.242 1.00 44.15 205 GLU B N 1
ATOM 3223 C CA . GLU B 1 208 ? 15.112 39.705 -13.640 1.00 37.52 205 GLU B CA 1
ATOM 3224 C C . GLU B 1 208 ? 16.300 40.633 -13.850 1.00 40.38 205 GLU B C 1
ATOM 3225 O O . GLU B 1 208 ? 17.408 40.355 -13.389 1.00 38.26 205 GLU B O 1
ATOM 3231 N N . GLU B 1 209 ? 16.077 41.745 -14.535 1.00 36.66 206 GLU B N 1
ATOM 3232 C CA . GLU B 1 209 ? 17.191 42.599 -14.931 1.00 34.62 206 GLU B CA 1
ATOM 3233 C C . GLU B 1 209 ? 17.009 44.061 -14.509 1.00 40.17 206 GLU B C 1
ATOM 3234 O O . GLU B 1 209 ? 15.890 44.564 -14.426 1.00 38.86 206 GLU B O 1
ATOM 3240 N N . ARG B 1 210 ? 18.120 44.730 -14.207 1.00 38.29 207 ARG B N 1
ATOM 3241 C CA . ARG B 1 210 ? 18.068 46.093 -13.708 1.00 32.89 207 ARG B CA 1
ATOM 3242 C C . ARG B 1 210 ? 19.211 46.900 -14.281 1.00 42.05 207 ARG B C 1
ATOM 3243 O O . ARG B 1 210 ? 20.275 46.354 -14.589 1.00 42.78 207 ARG B O 1
ATOM 3251 N N . HIS B 1 211 ? 18.974 48.201 -14.417 1.00 39.19 208 HIS B N 1
ATOM 3252 C CA . HIS B 1 211 ? 19.971 49.164 -14.864 1.00 40.24 208 HIS B CA 1
ATOM 3253 C C . HIS B 1 211 ? 20.135 50.177 -13.740 1.00 37.07 208 HIS B C 1
ATOM 3254 O O . HIS B 1 211 ? 19.232 50.960 -13.456 1.00 42.67 208 HIS B O 1
ATOM 3261 N N . LEU B 1 212 ? 21.292 50.146 -13.103 1.00 36.62 209 LEU B N 1
ATOM 3262 C CA . LEU B 1 212 ? 21.583 51.002 -11.975 1.00 32.61 209 LEU B CA 1
ATOM 3263 C C . LEU B 1 212 ? 22.459 52.160 -12.449 1.00 39.66 209 LEU B C 1
ATOM 3264 O O . LEU B 1 212 ? 23.438 51.933 -13.161 1.00 37.74 209 LEU B O 1
ATOM 3269 N N . VAL B 1 213 ? 22.102 53.394 -12.084 1.00 32.48 210 VAL B N 1
ATOM 3270 C CA . VAL B 1 213 ? 22.858 54.569 -12.524 1.00 31.92 210 VAL B CA 1
ATOM 3271 C C . VAL B 1 213 ? 23.063 55.554 -11.391 1.00 34.69 210 VAL B C 1
ATOM 3272 O O . VAL B 1 213 ? 22.115 55.915 -10.701 1.00 39.73 210 VAL B O 1
ATOM 3276 N N . LEU B 1 214 ? 24.305 55.975 -11.193 1.00 35.15 211 LEU B N 1
ATOM 3277 C CA . LEU B 1 214 ? 24.617 57.021 -10.235 1.00 35.35 211 LEU B CA 1
ATOM 3278 C C . LEU B 1 214 ? 25.281 58.159 -10.984 1.00 37.69 211 LEU B C 1
ATOM 3279 O O . LEU B 1 214 ? 26.277 57.946 -11.674 1.00 41.34 211 LEU B O 1
ATOM 3284 N N . ALA B 1 215 ? 24.724 59.366 -10.868 1.00 36.63 212 ALA B N 1
ATOM 3285 C CA . ALA B 1 215 ? 25.265 60.515 -11.589 1.00 36.36 212 ALA B CA 1
ATOM 3286 C C . ALA B 1 215 ? 25.392 61.739 -10.703 1.00 38.28 212 ALA B C 1
ATOM 3287 O O . ALA B 1 215 ? 24.786 61.832 -9.638 1.00 39.05 212 ALA B O 1
ATOM 3289 N N . ARG B 1 216 ? 26.190 62.684 -11.167 1.00 34.03 213 ARG B N 1
ATOM 3290 C CA . ARG B 1 216 ? 26.339 63.960 -10.510 1.00 41.98 213 ARG B CA 1
ATOM 3291 C C . ARG B 1 216 ? 26.937 64.899 -11.550 1.00 45.91 213 ARG B C 1
ATOM 3292 O O . ARG B 1 216 ? 27.480 64.450 -12.553 1.00 49.46 213 ARG B O 1
ATOM 3300 N N . GLN B 1 217 ? 26.814 66.198 -11.331 1.00 44.47 214 GLN B N 1
ATOM 3301 C CA . GLN B 1 217 ? 27.437 67.151 -12.226 1.00 47.77 214 GLN B CA 1
ATOM 3302 C C . GLN B 1 217 ? 28.817 67.480 -11.695 1.00 48.18 214 GLN B C 1
ATOM 3303 O O . GLN B 1 217 ? 28.954 68.271 -10.761 1.00 54.48 214 GLN B O 1
ATOM 3309 N N . LEU B 1 218 ? 29.839 66.854 -12.267 1.00 46.60 215 LEU B N 1
ATOM 3310 C CA . LEU B 1 218 ? 31.206 67.078 -11.822 1.00 59.28 215 LEU B CA 1
ATOM 3311 C C . LEU B 1 218 ? 31.616 68.458 -12.282 1.00 65.92 215 LEU B C 1
ATOM 3312 O O . LEU B 1 218 ? 32.431 69.124 -11.653 1.00 66.99 215 LEU B O 1
ATOM 3317 N N . GLY B 1 219 ? 31.018 68.866 -13.394 1.00 77.83 216 GLY B N 1
ATOM 3318 C CA . GLY B 1 219 ? 31.354 70.096 -14.078 1.00 98.00 216 GLY B CA 1
ATOM 3319 C C . GLY B 1 219 ? 31.016 69.905 -15.544 1.00 111.42 216 GLY B C 1
ATOM 3320 O O . GLY B 1 219 ? 30.511 68.844 -15.932 1.00 114.11 216 GLY B O 1
#

Organism: Deinococcus radiodurans (strain ATCC 13939 / DSM 20539 / JCM 16871 / CCUG 27074 / LMG 4051 / NBRC 15346 / NCIMB 9279 / VKM B-1422 / R1) (NCBI:txid243230)